Protein AF-0000000082881606 (afdb_homodimer)

InterPro domains:
  IPR001054 Adenylyl cyclase class-3/4/guanylyl cyclase [PF00211] (17-202)
  IPR001054 Adenylyl cyclase class-3/4/guanylyl cyclase [PS50125] (25-155)
  IPR001054 Adenylyl cyclase class-3/4/guanylyl cyclase [SM00044] (1-184)
  IPR001054 Adenylyl cyclase class-3/4/guanylyl cyclase [cd07302] (23-201)
  IPR018297 Adenylyl cyclase class-4/guanylyl cyclase, conserved site [PS00452] (132-155)
  IPR029787 Nucleotide cyclase [G3DSA:3.30.70.1230] (1-207)
  IPR029787 Nucleotide cyclase [SSF55073] (11-202)
  IPR050401 Cyclic nucleotide synthase [PTHR11920] (1-202)

Solvent-accessible surface area (backbone atoms only — not comparable to full-atom values): 22435 Å² total; per-residue (Å²): 124,63,54,63,72,53,35,53,27,55,72,60,69,41,80,48,76,36,41,78,40,76,58,28,20,30,37,23,36,36,50,55,64,47,53,64,56,42,70,76,36,54,50,57,51,39,43,51,50,49,41,52,49,48,52,57,47,50,53,39,39,69,75,35,80,48,35,79,61,47,72,56,89,74,22,43,34,33,26,13,29,46,94,55,73,52,75,81,43,15,48,51,37,50,53,54,37,50,53,42,47,54,55,52,37,70,71,45,73,38,86,94,41,73,86,50,75,63,44,35,19,22,8,30,21,43,32,40,38,30,36,34,50,38,56,86,90,72,62,40,67,43,77,41,43,60,30,56,54,51,4,47,47,26,18,75,69,36,46,79,72,35,38,17,28,33,54,58,31,46,46,39,34,49,66,71,68,40,90,54,50,67,35,79,69,47,76,40,81,38,90,97,69,42,77,40,62,33,30,32,54,54,54,90,84,48,75,78,68,78,79,131,125,62,54,64,73,52,34,53,27,55,73,61,68,41,80,46,76,37,41,79,41,76,56,29,21,29,36,23,37,36,50,56,64,45,52,64,55,42,70,77,37,54,48,57,52,39,43,50,52,50,41,52,48,49,52,56,47,49,54,40,40,69,75,35,80,48,34,81,61,45,72,56,90,72,23,42,34,34,27,14,30,45,94,56,74,52,77,81,44,15,49,52,37,50,52,54,36,50,53,42,47,54,54,52,37,70,72,45,73,38,85,93,40,74,88,50,75,62,44,36,17,22,8,30,20,43,31,39,37,31,37,32,50,38,56,86,87,71,62,38,69,44,77,42,46,61,31,57,55,50,5,45,49,26,19,75,69,35,45,78,74,35,37,17,28,32,54,59,30,45,46,39,33,50,65,70,70,39,92,53,51,67,35,79,69,46,77,41,81,38,90,97,68,42,77,37,62,33,29,32,53,53,53,90,85,47,75,79,65,79,80,131

Foldseek 3Di:
DPPCVVVVCVVVLHWPPKDKDFKKKKKKKAKPCLVVVVVVDDPVLSVVLQVVLCVQLVVLCVVFQKAFQDDDRRMTMIIACPPPHDDLCRLVRVLSSLVSSLVSQVVDARPVCRPDGMWMFMFMEMGMWMWTWDDNPNTGIDIDDVRNVVRVQQRVPTDTSWYKYFPRSVCSDPPVVRDWAWAWPQWDQGPPPGTGTIIITDDPPDDHDDDD/DPPPVVVVCVVVLHWPPKDKDFKKKKKKKAKPCLVVVVVVDDPVLSVVLQVVLCVQLVVLCVVFQKAFQDDDRRMTMIIACPPPHDDLCRLVRVLSSLVSSLVSQQVDARPVCRPDGMWMFMFMEMGMWMWTWDDNPNTGIDIDDVRNVVRVQQRVPTDTSWYKYFPRSVCSDPPVVRDWAWAWPQWDQGPPPGTGTIIITDDPPDDHDDDD

Secondary structure (DSSP, 8-state):
---HHHHHHHHTT--PPPEEEEEEEEEEEEETTHHHHHHTS-HHHHHHHHHHHHHHHHHHHHHTT-EEEEEETTEEEEEESSSS--TT-HHHHHHHHHHHHHHHHHH---TT-TT----EEEEEEEEEEEEEEE-SSS-EEEEESHHHHHHHHHHHTS-TT-EEEEHHHHHIIIIIS---EEEEEEEEEETTTEEEEEEEEEPTTSPPPP--/---HHHHHHHHTT--PPPEEEEEEEEEEEEETTHHHHHHTS-HHHHHHHHHHHHHHHHHHHHHTT-EEEEEETTEEEEEESSSS--TT-HHHHHHHHHHHHHHHHHH---TT-TT----EEEEEEEEEEEEEEE-SSS-EEEEESHHHHHHHHHHHTS-TT-EEEEHHHHHIIIIIS---EEEEEEEEEETTTEEEEEEEEEPTTSPPPP--

pLDDT: mean 86.92, std 14.16, range [35.94, 98.75]

Sequence (424 aa):
MLPRTVADKLKLGQAVEPESFEQVSIFFSDVVSFTTLASRCTPLQVVTLLNDLYTAFDTVIDEHNCYKVETIGDGYLCASGVPIRNGNQHARDLAEMSFGFLRAIKVFRIPHLPNERVNIRCGIHTGPCVAGVVGLTMPRYCLFGDTVNTASRMESNGKPGRVHISGSTKHYLTEVIGGYRVESRGEVIIKGKGVMETYFLLTDDEPDPKPAMLPRTVADKLKLGQAVEPESFEQVSIFFSDVVSFTTLASRCTPLQVVTLLNDLYTAFDTVIDEHNCYKVETIGDGYLCASGVPIRNGNQHARDLAEMSFGFLRAIKVFRIPHLPNERVNIRCGIHTGPCVAGVVGLTMPRYCLFGDTVNTASRMESNGKPGRVHISGSTKHYLTEVIGGYRVESRGEVIIKGKGVMETYFLLTDDEPDPKPA

Structure (mmCIF, N/CA/C/O backbone):
data_AF-0000000082881606-model_v1
#
loop_
_entity.id
_entity.type
_entity.pdbx_description
1 polymer 'guanylate cyclase'
#
loop_
_atom_site.group_PDB
_atom_site.id
_atom_site.type_symbol
_atom_site.label_atom_id
_atom_site.label_alt_id
_atom_site.label_comp_id
_atom_site.label_asym_id
_atom_site.label_entity_id
_atom_site.label_seq_id
_atom_site.pdbx_PDB_ins_code
_atom_site.Cartn_x
_atom_site.Cartn_y
_atom_site.Cartn_z
_atom_site.occupancy
_atom_site.B_iso_or_equiv
_atom_site.auth_seq_id
_atom_site.auth_comp_id
_atom_site.auth_asym_id
_atom_site.auth_atom_id
_atom_site.pdbx_PDB_model_num
ATOM 1 N N . MET A 1 1 ? 4.543 -16.797 9.531 1 35.94 1 MET A N 1
ATOM 2 C CA . MET A 1 1 ? 5.715 -16.844 10.391 1 35.94 1 MET A CA 1
ATOM 3 C C . MET A 1 1 ? 6.988 -16.547 9.602 1 35.94 1 MET A C 1
ATOM 5 O O . MET A 1 1 ? 7.145 -17.016 8.477 1 35.94 1 MET A O 1
ATOM 9 N N . LEU A 1 2 ? 7.602 -15.414 9.844 1 48 2 LEU A N 1
ATOM 10 C CA . LEU A 1 2 ? 8.883 -15.141 9.195 1 48 2 LEU A CA 1
ATOM 11 C C . LEU A 1 2 ? 9.742 -16.406 9.148 1 48 2 LEU A C 1
ATOM 13 O O . LEU A 1 2 ? 9.711 -17.219 10.07 1 48 2 LEU A O 1
ATOM 17 N N . PRO A 1 3 ? 10.102 -16.812 7.98 1 50.38 3 PRO A N 1
ATOM 18 C CA . PRO A 1 3 ? 11.062 -17.906 8.078 1 50.38 3 PRO A CA 1
ATOM 19 C C . PRO A 1 3 ? 12.023 -17.75 9.258 1 50.38 3 PRO A C 1
ATOM 21 O O . PRO A 1 3 ? 12.336 -16.625 9.656 1 50.38 3 PRO A O 1
ATOM 24 N N . ARG A 1 4 ? 12.219 -18.875 9.914 1 49.5 4 ARG A N 1
ATOM 25 C CA . ARG A 1 4 ? 13.062 -18.953 11.102 1 49.5 4 ARG A CA 1
ATOM 26 C C . ARG A 1 4 ? 14.297 -18.062 10.969 1 49.5 4 ARG A C 1
ATOM 28 O O . ARG A 1 4 ? 14.695 -17.406 11.922 1 49.5 4 ARG A O 1
ATOM 35 N N . THR A 1 5 ? 14.797 -18.141 9.758 1 48.84 5 THR A N 1
ATOM 36 C CA . THR A 1 5 ? 16.016 -17.375 9.531 1 48.84 5 THR A CA 1
ATOM 37 C C . THR A 1 5 ? 15.75 -15.883 9.68 1 48.84 5 THR A C 1
ATOM 39 O O . THR A 1 5 ? 16.562 -15.164 10.273 1 48.84 5 THR A O 1
ATOM 42 N N . VAL A 1 6 ? 14.656 -15.492 9.141 1 56.06 6 VAL A N 1
ATOM 43 C CA . VAL A 1 6 ? 14.32 -14.07 9.203 1 56.06 6 VAL A CA 1
ATOM 44 C C . VAL A 1 6 ? 13.773 -13.734 10.594 1 56.06 6 VAL A C 1
ATOM 46 O O . VAL A 1 6 ? 14.125 -12.703 11.172 1 56.06 6 VAL A O 1
ATOM 49 N N . ALA A 1 7 ? 12.938 -14.656 11.055 1 55.97 7 ALA A N 1
ATOM 50 C CA . ALA A 1 7 ? 12.328 -14.469 12.367 1 55.97 7 ALA A CA 1
ATOM 51 C C . ALA A 1 7 ? 13.383 -14.383 13.461 1 55.97 7 ALA A C 1
ATOM 53 O O . ALA A 1 7 ? 13.297 -13.539 14.359 1 55.97 7 ALA A O 1
ATOM 54 N N . ASP A 1 8 ? 14.25 -15.352 13.375 1 51.62 8 ASP A N 1
ATOM 55 C CA . ASP A 1 8 ? 15.336 -15.375 14.359 1 51.62 8 ASP A CA 1
ATOM 56 C C . ASP A 1 8 ? 16.125 -14.07 14.328 1 51.62 8 ASP A C 1
ATOM 58 O O . ASP A 1 8 ? 16.516 -13.555 15.383 1 51.62 8 ASP A O 1
ATOM 62 N N . LYS A 1 9 ? 16.312 -13.641 13.102 1 51.03 9 LYS A N 1
ATOM 63 C CA . LYS A 1 9 ? 17.094 -12.414 12.977 1 51.03 9 LYS A CA 1
ATOM 64 C C . LYS A 1 9 ? 16.266 -11.195 13.391 1 51.03 9 LYS A C 1
ATOM 66 O O . LYS A 1 9 ? 16.797 -10.266 14 1 51.03 9 LYS A O 1
ATOM 71 N N . LEU A 1 10 ? 15.086 -11.242 13.047 1 54.16 10 LEU A N 1
ATOM 72 C CA . LEU A 1 10 ? 14.195 -10.148 13.445 1 54.16 10 LEU A CA 1
ATOM 73 C C . LEU A 1 10 ? 14.07 -10.086 14.961 1 54.16 10 LEU A C 1
ATOM 75 O O . LEU A 1 10 ? 14.047 -9 15.547 1 54.16 10 LEU A O 1
ATOM 79 N N . LYS A 1 11 ? 13.898 -11.266 15.523 1 50.06 11 LYS A N 1
ATOM 80 C CA . LYS A 1 11 ? 13.812 -11.336 16.984 1 50.06 11 LYS A CA 1
ATOM 81 C C . LYS A 1 11 ? 15.062 -10.766 17.641 1 50.06 11 LYS A C 1
ATOM 83 O O . LYS A 1 11 ? 15 -10.227 18.75 1 50.06 11 LYS A O 1
ATOM 88 N N . LEU A 1 12 ? 16.078 -11.109 17.016 1 42.88 12 LEU A N 1
ATOM 89 C CA . LEU A 1 12 ? 17.344 -10.695 17.641 1 42.88 12 LEU A CA 1
ATOM 90 C C . LEU A 1 12 ? 17.641 -9.234 17.328 1 42.88 12 LEU A C 1
ATOM 92 O O . LEU A 1 12 ? 18.703 -8.727 17.703 1 42.88 12 LEU A O 1
ATOM 96 N N . GLY A 1 13 ? 16.688 -8.609 16.812 1 46.16 13 GLY A N 1
ATOM 97 C CA . GLY A 1 13 ? 16.984 -7.211 16.531 1 46.16 13 GLY A CA 1
ATOM 98 C C . GLY A 1 13 ? 18.094 -7.02 15.523 1 46.16 13 GLY A C 1
ATOM 99 O O . GLY A 1 13 ? 18.734 -5.965 15.492 1 46.16 13 GLY A O 1
ATOM 100 N N . GLN A 1 14 ? 18.641 -8.117 15.117 1 45.97 14 GLN A N 1
ATOM 101 C CA . GLN A 1 14 ? 19.828 -8.039 14.281 1 45.97 14 GLN A CA 1
ATOM 102 C C . GLN A 1 14 ? 19.469 -7.734 12.828 1 45.97 14 GLN A C 1
ATOM 104 O O . GLN A 1 14 ? 18.406 -8.156 12.344 1 45.97 14 GLN A O 1
ATOM 109 N N . ALA A 1 15 ? 20.094 -6.719 12.328 1 51.41 15 ALA A N 1
ATOM 110 C CA . ALA A 1 15 ? 20.047 -6.301 10.93 1 51.41 15 ALA A CA 1
ATOM 111 C C . ALA A 1 15 ? 20.219 -7.492 9.992 1 51.41 15 ALA A C 1
ATOM 113 O O . ALA A 1 15 ? 21.172 -8.25 10.109 1 51.41 15 ALA A O 1
ATOM 114 N N . VAL A 1 16 ? 19.156 -8.242 9.602 1 59.44 16 VAL A N 1
ATOM 115 C CA . VAL A 1 16 ? 19.328 -9.219 8.531 1 59.44 16 VAL A CA 1
ATOM 116 C C . VAL A 1 16 ? 19.922 -8.539 7.301 1 59.44 16 VAL A C 1
ATOM 118 O O . VAL A 1 16 ? 19.469 -7.473 6.895 1 59.44 16 VAL A O 1
ATOM 121 N N . GLU A 1 17 ? 21.094 -8.977 6.922 1 72.75 17 GLU A N 1
ATOM 122 C CA . GLU A 1 17 ? 21.734 -8.414 5.738 1 72.75 17 GLU A CA 1
ATOM 123 C C . GLU A 1 17 ? 20.812 -8.469 4.527 1 72.75 17 GLU A C 1
ATOM 125 O O . GLU A 1 17 ? 20.234 -9.516 4.23 1 72.75 17 GLU A O 1
ATOM 130 N N . PRO A 1 18 ? 20.531 -7.371 4.035 1 82.19 18 PRO A N 1
ATOM 131 C CA . PRO A 1 18 ? 19.734 -7.363 2.803 1 82.19 18 PRO A CA 1
ATOM 132 C C . PRO A 1 18 ? 20.344 -8.25 1.713 1 82.19 18 PRO A C 1
ATOM 134 O O . PRO A 1 18 ? 21.562 -8.406 1.64 1 82.19 18 PRO A O 1
ATOM 137 N N . GLU A 1 19 ? 19.484 -8.891 0.994 1 86.81 19 GLU A N 1
ATOM 138 C CA . GLU A 1 19 ? 19.906 -9.836 -0.042 1 86.81 19 GLU A CA 1
ATOM 139 C C . GLU A 1 19 ? 19.234 -9.508 -1.38 1 86.81 19 GLU A C 1
ATOM 141 O O . GLU A 1 19 ? 18.109 -9.023 -1.418 1 86.81 19 GLU A O 1
ATOM 146 N N . SER A 1 20 ? 20 -9.766 -2.439 1 90.62 20 SER A N 1
ATOM 147 C CA . SER A 1 20 ? 19.469 -9.625 -3.791 1 90.62 20 SER A CA 1
ATOM 148 C C . SER A 1 20 ? 19.047 -10.977 -4.359 1 90.62 20 SER A C 1
ATOM 150 O O . SER A 1 20 ? 19.734 -11.977 -4.176 1 90.62 20 SER A O 1
ATOM 152 N N . PHE A 1 21 ? 17.953 -10.992 -4.965 1 93.44 21 PHE A N 1
ATOM 153 C CA . PHE A 1 21 ? 17.422 -12.172 -5.645 1 93.44 21 PHE A CA 1
ATOM 154 C C . PHE A 1 21 ? 17.281 -11.914 -7.141 1 93.44 21 PHE A C 1
ATOM 156 O O . PHE A 1 21 ? 16.688 -10.906 -7.551 1 93.44 21 PHE A O 1
ATOM 163 N N . GLU A 1 22 ? 17.766 -12.758 -7.898 1 93.25 22 GLU A N 1
ATOM 164 C CA . GLU A 1 22 ? 17.781 -12.539 -9.344 1 93.25 22 GLU A CA 1
ATOM 165 C C . GLU A 1 22 ? 16.391 -12.75 -9.945 1 93.25 22 GLU A C 1
ATOM 167 O O . GLU A 1 22 ? 16.016 -12.047 -10.883 1 93.25 22 GLU A O 1
ATOM 172 N N . GLN A 1 23 ? 15.758 -13.758 -9.43 1 96 23 GLN A N 1
ATOM 173 C CA . GLN A 1 23 ? 14.453 -14.094 -9.984 1 96 23 GLN A CA 1
ATOM 174 C C . GLN A 1 23 ? 13.484 -14.523 -8.891 1 96 23 GLN A C 1
ATOM 176 O O . GLN A 1 23 ? 13.711 -15.531 -8.219 1 96 23 GLN A O 1
ATOM 181 N N . VAL A 1 24 ? 12.461 -13.773 -8.711 1 97.56 24 VAL A N 1
ATOM 182 C CA . VAL A 1 24 ? 11.367 -14.086 -7.801 1 97.56 24 VAL A CA 1
ATOM 183 C C . VAL A 1 24 ? 10.039 -13.719 -8.453 1 97.56 24 VAL A C 1
ATOM 185 O O . VAL A 1 24 ? 10.008 -13.016 -9.469 1 97.56 24 VAL A O 1
ATOM 188 N N . SER A 1 25 ? 8.969 -14.234 -7.977 1 98.62 25 SER A N 1
ATOM 189 C CA . SER A 1 25 ? 7.633 -13.805 -8.375 1 98.62 25 SER A CA 1
ATOM 190 C C . SER A 1 25 ? 6.918 -13.094 -7.23 1 98.62 25 SER A C 1
ATOM 192 O O . SER A 1 25 ? 7.016 -13.508 -6.074 1 98.62 25 SER A O 1
ATOM 194 N N . ILE A 1 26 ? 6.293 -12.023 -7.574 1 98.25 26 ILE A N 1
ATOM 195 C CA . ILE A 1 26 ? 5.59 -11.195 -6.605 1 98.25 26 ILE A CA 1
ATOM 196 C C . ILE A 1 26 ? 4.105 -11.117 -6.969 1 98.25 26 ILE A C 1
ATOM 198 O O . ILE A 1 26 ? 3.756 -11 -8.148 1 98.25 26 ILE A O 1
ATOM 202 N N . PHE A 1 27 ? 3.277 -11.148 -5.934 1 98.56 27 PHE A N 1
ATOM 203 C CA . PHE A 1 27 ? 1.827 -11.203 -6.07 1 98.56 27 PHE A CA 1
ATOM 204 C C . PHE A 1 27 ? 1.169 -10.055 -5.305 1 98.56 27 PHE A C 1
ATOM 206 O O . PHE A 1 27 ? 1.527 -9.781 -4.16 1 98.56 27 PHE A O 1
ATOM 213 N N . PHE A 1 28 ? 0.284 -9.414 -5.973 1 97.69 28 PHE A N 1
ATOM 214 C CA . PHE A 1 28 ? -0.604 -8.453 -5.328 1 97.69 28 PHE A CA 1
ATOM 215 C C . PHE A 1 28 ? -2.062 -8.852 -5.527 1 97.69 28 PHE A C 1
ATOM 217 O O . PHE A 1 28 ? -2.443 -9.328 -6.598 1 97.69 28 PHE A O 1
ATOM 224 N N . SER A 1 29 ? -2.857 -8.57 -4.578 1 97.12 29 SER A N 1
ATOM 225 C CA . SER A 1 29 ? -4.305 -8.688 -4.719 1 97.12 29 SER A CA 1
ATOM 226 C C . SER A 1 29 ? -5.023 -7.516 -4.059 1 97.12 29 SER A C 1
ATOM 228 O O . SER A 1 29 ? -4.465 -6.859 -3.174 1 97.12 29 SER A O 1
ATOM 230 N N . ASP A 1 30 ? -6.184 -7.301 -4.449 1 92.94 30 ASP A N 1
ATOM 231 C CA . ASP A 1 30 ? -7.047 -6.266 -3.887 1 92.94 30 ASP A CA 1
ATOM 232 C C . ASP A 1 30 ? -8.516 -6.656 -4 1 92.94 30 ASP A C 1
ATOM 234 O O . ASP A 1 30 ? -8.922 -7.305 -4.969 1 92.94 30 ASP A O 1
ATOM 238 N N . VAL A 1 31 ? -9.258 -6.238 -3.004 1 92.56 31 VAL A N 1
ATOM 239 C CA . VAL A 1 31 ? -10.695 -6.5 -3.033 1 92.56 31 VAL A CA 1
ATOM 240 C C . VAL A 1 31 ? -11.383 -5.496 -3.955 1 92.56 31 VAL A C 1
ATOM 242 O O . VAL A 1 31 ? -11.148 -4.289 -3.852 1 92.56 31 VAL A O 1
ATOM 245 N N . VAL A 1 32 ? -12.195 -6.051 -4.855 1 92.12 32 VAL A N 1
ATOM 246 C CA . VAL A 1 32 ? -12.883 -5.211 -5.832 1 92.12 32 VAL A CA 1
ATOM 247 C C . VAL A 1 32 ? -14 -4.426 -5.148 1 92.12 32 VAL A C 1
ATOM 249 O O . VAL A 1 32 ? -14.844 -5.004 -4.461 1 92.12 32 VAL A O 1
ATOM 252 N N . SER A 1 33 ? -14.023 -3.107 -5.27 1 86 33 SER A N 1
ATOM 253 C CA . SER A 1 33 ? -15.062 -2.215 -4.766 1 86 33 SER A CA 1
ATOM 254 C C . SER A 1 33 ? -15.242 -2.365 -3.26 1 86 33 SER A C 1
ATOM 256 O O . SER A 1 33 ? -16.359 -2.436 -2.764 1 86 33 SER A O 1
ATOM 258 N N . PHE A 1 34 ? -14.164 -2.482 -2.578 1 85 34 PHE A N 1
ATOM 259 C CA . PHE A 1 34 ? -14.219 -2.643 -1.13 1 85 34 PHE A CA 1
ATOM 260 C C . PHE A 1 34 ? -14.812 -1.403 -0.47 1 85 34 PHE A C 1
ATOM 262 O O . PHE A 1 34 ? -15.547 -1.508 0.511 1 85 34 PHE A O 1
ATOM 269 N N . THR A 1 35 ? -14.438 -0.297 -1.017 1 79.12 35 THR A N 1
ATOM 270 C CA . THR A 1 35 ? -14.914 0.953 -0.438 1 79.12 35 THR A CA 1
ATOM 271 C C . THR A 1 35 ? -16.438 1.007 -0.457 1 79.12 35 THR A C 1
ATOM 273 O O . THR A 1 35 ? -17.062 1.438 0.515 1 79.12 35 THR A O 1
ATOM 276 N N . THR A 1 36 ? -16.953 0.628 -1.572 1 83 36 THR A N 1
ATOM 277 C CA . THR A 1 36 ? -18.406 0.6 -1.704 1 83 36 THR A CA 1
ATOM 278 C C . THR A 1 36 ? -19.016 -0.414 -0.742 1 83 36 THR A C 1
ATOM 280 O O . THR A 1 36 ? -20.031 -0.135 -0.1 1 83 36 THR A O 1
ATOM 283 N N . LEU A 1 37 ? -18.422 -1.5 -0.668 1 84.69 37 LEU A N 1
ATOM 284 C CA . LEU A 1 37 ? -18.891 -2.539 0.243 1 84.69 37 LEU A CA 1
ATOM 285 C C . LEU A 1 37 ? -18.828 -2.066 1.69 1 84.69 37 LEU A C 1
ATOM 287 O O . LEU A 1 37 ? -19.766 -2.273 2.465 1 84.69 37 LEU A O 1
ATOM 291 N N . ALA A 1 38 ? -17.75 -1.445 2.064 1 82.12 38 ALA A N 1
ATOM 292 C CA . ALA A 1 38 ? -17.516 -0.96 3.426 1 82.12 38 ALA A CA 1
ATOM 293 C C . ALA A 1 38 ? -18.547 0.106 3.803 1 82.12 38 ALA A C 1
ATOM 295 O O . ALA A 1 38 ? -18.953 0.207 4.965 1 82.12 38 ALA A O 1
ATOM 296 N N . SER A 1 39 ? -18.938 0.89 2.828 1 81 39 SER A N 1
ATOM 297 C CA . SER A 1 39 ? -19.875 1.973 3.084 1 81 39 SER A CA 1
ATOM 298 C C . SER A 1 39 ? -21.25 1.431 3.463 1 81 39 SER A C 1
ATOM 300 O O . SER A 1 39 ? -22.062 2.145 4.055 1 81 39 SER A O 1
ATOM 302 N N . ARG A 1 40 ? -21.484 0.197 3.172 1 84.88 40 ARG A N 1
ATOM 303 C CA . ARG A 1 40 ? -22.781 -0.423 3.469 1 84.88 40 ARG A CA 1
ATOM 304 C C . ARG A 1 40 ? -22.719 -1.218 4.77 1 84.88 40 ARG A C 1
ATOM 306 O O . ARG A 1 40 ? -23.672 -1.904 5.129 1 84.88 40 ARG A O 1
ATOM 313 N N . CYS A 1 41 ? -21.641 -1.12 5.391 1 86.38 41 CYS A N 1
ATOM 314 C CA . CYS A 1 41 ? -21.391 -1.878 6.613 1 86.38 41 CYS A CA 1
ATOM 315 C C . CYS A 1 41 ? -21.156 -0.945 7.793 1 86.38 41 CYS A C 1
ATOM 317 O O . CYS A 1 41 ? -20.672 0.174 7.621 1 86.38 41 CYS A O 1
ATOM 319 N N . THR A 1 42 ? -21.609 -1.402 8.961 1 86.94 42 THR A N 1
ATOM 320 C CA . THR A 1 42 ? -21.141 -0.737 10.172 1 86.94 42 THR A CA 1
ATOM 321 C C . THR A 1 42 ? -19.641 -0.952 10.359 1 86.94 42 THR A C 1
ATOM 323 O O . THR A 1 42 ? -19.062 -1.874 9.781 1 86.94 42 THR A O 1
ATOM 326 N N . PRO A 1 43 ? -19.031 -0.098 11.164 1 84.25 43 PRO A N 1
ATOM 327 C CA . PRO A 1 43 ? -17.594 -0.28 11.398 1 84.25 43 PRO A CA 1
ATOM 328 C C . PRO A 1 43 ? -17.25 -1.683 11.898 1 84.25 43 PRO A C 1
ATOM 330 O O . PRO A 1 43 ? -16.281 -2.287 11.438 1 84.25 43 PRO A O 1
ATOM 333 N N . LEU A 1 44 ? -18.031 -2.172 12.766 1 86.31 44 LEU A N 1
ATOM 334 C CA . LEU A 1 44 ? -17.797 -3.51 13.297 1 86.31 44 LEU A CA 1
ATOM 335 C C . LEU A 1 44 ? -17.938 -4.562 12.203 1 86.31 44 LEU A C 1
ATOM 337 O O . LEU A 1 44 ? -17.172 -5.527 12.164 1 86.31 44 LEU A O 1
ATOM 341 N N . GLN A 1 45 ? -18.891 -4.348 11.336 1 87.5 45 GLN A N 1
ATOM 342 C CA . GLN A 1 45 ? -19.109 -5.277 10.234 1 87.5 45 GLN A CA 1
ATOM 343 C C . GLN A 1 45 ? -17.938 -5.262 9.258 1 87.5 45 GLN A C 1
ATOM 345 O O . GLN A 1 45 ? -17.578 -6.301 8.695 1 87.5 45 GLN A O 1
ATOM 350 N N . VAL A 1 46 ? -17.375 -4.105 9.047 1 85.38 46 VAL A N 1
ATOM 351 C CA . VAL A 1 46 ? -16.219 -3.986 8.164 1 85.38 46 VAL A CA 1
ATOM 352 C C . VAL A 1 46 ? -15.039 -4.777 8.742 1 85.38 46 VAL A C 1
ATOM 354 O O . VAL A 1 46 ? -14.375 -5.52 8.023 1 85.38 46 VAL A O 1
ATOM 357 N N . VAL A 1 47 ? -14.758 -4.633 9.992 1 84.44 47 VAL A N 1
ATOM 358 C CA . VAL A 1 47 ? -13.656 -5.305 10.664 1 84.44 47 VAL A CA 1
ATOM 359 C C . VAL A 1 47 ? -13.859 -6.82 10.602 1 84.44 47 VAL A C 1
ATOM 361 O O . VAL A 1 47 ? -12.914 -7.566 10.328 1 84.44 47 VAL A O 1
ATOM 364 N N . THR A 1 48 ? -15.086 -7.211 10.875 1 86.88 48 THR A N 1
ATOM 365 C CA . THR A 1 48 ? -15.406 -8.633 10.828 1 86.88 48 THR A CA 1
ATOM 366 C C . THR A 1 48 ? -15.195 -9.195 9.422 1 86.88 48 THR A C 1
ATOM 368 O O . THR A 1 48 ? -14.641 -10.281 9.266 1 86.88 48 THR A O 1
ATOM 371 N N . LEU A 1 49 ? -15.672 -8.461 8.469 1 88.62 49 LEU A N 1
ATOM 372 C CA . LEU A 1 49 ? -15.508 -8.859 7.074 1 88.62 49 LEU A CA 1
ATOM 373 C C . LEU A 1 49 ? -14.031 -9.023 6.727 1 88.62 49 LEU A C 1
ATOM 375 O O . LEU A 1 49 ? -13.641 -10.031 6.129 1 88.62 49 LEU A O 1
ATOM 379 N N . LEU A 1 50 ? -13.227 -8.117 7.117 1 88.44 50 LEU A N 1
ATOM 380 C CA . LEU A 1 50 ? -11.805 -8.156 6.816 1 88.44 50 LEU A CA 1
ATOM 381 C C . LEU A 1 50 ? -11.125 -9.32 7.531 1 88.44 50 LEU A C 1
ATOM 383 O O . LEU A 1 50 ? -10.289 -10.016 6.949 1 88.44 50 LEU A O 1
ATOM 387 N N . ASN A 1 51 ? -11.469 -9.492 8.711 1 87.38 51 ASN A N 1
ATOM 388 C CA . ASN A 1 51 ? -10.898 -10.602 9.461 1 87.38 51 ASN A CA 1
ATOM 389 C C . ASN A 1 51 ? -11.25 -11.945 8.828 1 87.38 51 ASN A C 1
ATOM 391 O O . ASN A 1 51 ? -10.422 -12.859 8.789 1 87.38 51 ASN A O 1
ATOM 395 N N . ASP A 1 52 ? -12.477 -12.031 8.422 1 90.94 52 ASP A N 1
ATOM 396 C CA . ASP A 1 52 ? -12.906 -13.266 7.754 1 90.94 52 ASP A CA 1
ATOM 397 C C . ASP A 1 52 ? -12.133 -13.484 6.457 1 90.94 52 ASP A C 1
ATOM 399 O O . ASP A 1 52 ? -11.742 -14.609 6.148 1 90.94 52 ASP A O 1
ATOM 403 N N . LEU A 1 53 ? -11.953 -12.422 5.762 1 90.81 53 LEU A N 1
ATOM 404 C CA . LEU A 1 53 ? -11.18 -12.492 4.523 1 90.81 53 LEU A CA 1
ATOM 405 C C . LEU A 1 53 ? -9.734 -12.891 4.809 1 90.81 53 LEU A C 1
ATOM 407 O O . LEU A 1 53 ? -9.164 -13.734 4.113 1 90.81 53 LEU A O 1
ATOM 411 N N . TYR A 1 54 ? -9.141 -12.242 5.781 1 88.44 54 TYR A N 1
ATOM 412 C CA . TYR A 1 54 ? -7.77 -12.547 6.164 1 88.44 54 TYR A CA 1
ATOM 413 C C . TYR A 1 54 ? -7.621 -14.016 6.547 1 88.44 54 TYR A C 1
ATOM 415 O O . TYR A 1 54 ? -6.652 -14.672 6.156 1 88.44 54 TYR A O 1
ATOM 423 N N . THR A 1 55 ? -8.57 -14.508 7.266 1 90.06 55 THR A N 1
ATOM 424 C CA . THR A 1 55 ? -8.539 -15.906 7.672 1 90.06 55 THR A CA 1
ATOM 425 C C . THR A 1 55 ? -8.586 -16.828 6.453 1 90.06 55 THR A C 1
ATOM 427 O O . THR A 1 55 ? -7.812 -17.781 6.359 1 90.06 55 THR A O 1
ATOM 430 N N . ALA A 1 56 ? -9.477 -16.516 5.602 1 93.06 56 ALA A N 1
ATOM 431 C CA . ALA A 1 56 ? -9.641 -17.328 4.395 1 93.06 56 ALA A CA 1
ATOM 432 C C . ALA A 1 56 ? -8.375 -17.312 3.551 1 93.06 56 ALA A C 1
ATOM 434 O O . ALA A 1 56 ? -7.91 -18.359 3.098 1 93.06 56 ALA A O 1
ATOM 435 N N . PHE A 1 57 ? -7.777 -16.172 3.357 1 93.31 57 PHE A N 1
ATOM 436 C CA . PHE A 1 57 ? -6.625 -16.031 2.477 1 93.31 57 PHE A CA 1
ATOM 437 C C . PHE A 1 57 ? -5.359 -16.531 3.152 1 93.31 57 PHE A C 1
ATOM 439 O O . PHE A 1 57 ? -4.496 -17.125 2.5 1 93.31 57 PHE A O 1
ATOM 446 N N . ASP A 1 58 ? -5.262 -16.328 4.434 1 91.25 58 ASP A N 1
ATOM 447 C CA . ASP A 1 58 ? -4.098 -16.828 5.152 1 91.25 58 ASP A CA 1
ATOM 448 C C . ASP A 1 58 ? -4.047 -18.359 5.109 1 91.25 58 ASP A C 1
ATOM 450 O O . ASP A 1 58 ? -2.965 -18.938 5.047 1 91.25 58 ASP A O 1
ATOM 454 N N . THR A 1 59 ? -5.148 -18.938 5.18 1 93.19 59 THR A N 1
ATOM 455 C CA . THR A 1 59 ? -5.219 -20.391 5.051 1 93.19 59 THR A CA 1
ATOM 456 C C . THR A 1 59 ? -4.684 -20.844 3.697 1 93.19 59 THR A C 1
ATOM 458 O O . THR A 1 59 ? -3.922 -21.812 3.615 1 93.19 59 THR A O 1
ATOM 461 N N . VAL A 1 60 ? -5.051 -20.141 2.645 1 96.19 60 VAL A N 1
ATOM 462 C CA . VAL A 1 60 ? -4.602 -20.453 1.294 1 96.19 60 VAL A CA 1
ATOM 463 C C . VAL A 1 60 ? -3.088 -20.281 1.198 1 96.19 60 VAL A C 1
ATOM 465 O O . VAL A 1 60 ? -2.395 -21.109 0.61 1 96.19 60 VAL A O 1
ATOM 468 N N . ILE A 1 61 ? -2.613 -19.188 1.736 1 94.38 61 ILE A N 1
ATOM 469 C CA . ILE A 1 61 ? -1.185 -18.891 1.682 1 94.38 61 ILE A CA 1
ATOM 470 C C . ILE A 1 61 ? -0.402 -20 2.383 1 94.38 61 ILE A C 1
ATOM 472 O O . ILE A 1 61 ? 0.607 -20.484 1.862 1 94.38 61 ILE A O 1
ATOM 476 N N . ASP A 1 62 ? -0.925 -20.438 3.494 1 91 62 ASP A N 1
ATOM 477 C CA . ASP A 1 62 ? -0.261 -21.453 4.305 1 91 62 ASP A CA 1
ATOM 478 C C . ASP A 1 62 ? -0.225 -22.797 3.578 1 91 62 ASP A C 1
ATOM 480 O O . ASP A 1 62 ? 0.648 -23.641 3.84 1 91 62 ASP A O 1
ATOM 484 N N . GLU A 1 63 ? -1.146 -22.984 2.73 1 94.06 63 GLU A N 1
ATOM 485 C CA . GLU A 1 63 ? -1.241 -24.25 1.993 1 94.06 63 GLU A CA 1
ATOM 486 C C . GLU A 1 63 ? -0.276 -24.266 0.811 1 94.06 63 GLU A C 1
ATOM 488 O O . GLU A 1 63 ? -0.048 -25.312 0.208 1 94.06 63 GLU A O 1
ATOM 493 N N . HIS A 1 64 ? 0.329 -23.109 0.556 1 92.44 64 HIS A N 1
ATOM 494 C CA . HIS A 1 64 ? 1.236 -23.016 -0.581 1 92.44 64 HIS A CA 1
ATOM 495 C C . HIS A 1 64 ? 2.619 -22.547 -0.14 1 92.44 64 HIS A C 1
ATOM 497 O O . HIS A 1 64 ? 2.791 -22.078 0.99 1 92.44 64 HIS A O 1
ATOM 503 N N . ASN A 1 65 ? 3.635 -22.734 -0.919 1 88.44 65 ASN A N 1
ATOM 504 C CA . ASN A 1 65 ? 5.012 -22.328 -0.637 1 88.44 65 ASN A CA 1
ATOM 505 C C . ASN A 1 65 ? 5.242 -20.859 -0.958 1 88.44 65 ASN A C 1
ATOM 507 O O . ASN A 1 65 ? 6.191 -20.516 -1.663 1 88.44 65 ASN A O 1
ATOM 511 N N . CYS A 1 66 ? 4.324 -20.016 -0.472 1 94.12 66 CYS A N 1
ATOM 512 C CA . CYS A 1 66 ? 4.426 -18.578 -0.708 1 94.12 66 CYS A CA 1
ATOM 513 C C . CYS A 1 66 ? 4.656 -17.828 0.597 1 94.12 66 CYS A C 1
ATOM 515 O O . CYS A 1 66 ? 4.332 -18.344 1.674 1 94.12 66 CYS A O 1
ATOM 517 N N . TYR A 1 67 ? 5.301 -16.734 0.492 1 92.12 67 TYR A N 1
ATOM 518 C CA . TYR A 1 67 ? 5.613 -15.891 1.645 1 92.12 67 TYR A CA 1
ATOM 519 C C . TYR A 1 67 ? 4.715 -14.656 1.684 1 92.12 67 TYR A C 1
ATOM 521 O O . TYR A 1 67 ? 4.707 -13.859 0.746 1 92.12 67 TYR A O 1
ATOM 529 N N . LYS A 1 68 ? 3.982 -14.57 2.779 1 91.38 68 LYS A N 1
ATOM 530 C CA . LYS A 1 68 ? 3.186 -13.359 2.967 1 91.38 68 LYS A CA 1
ATOM 531 C C . LYS A 1 68 ? 4.055 -12.195 3.426 1 91.38 68 LYS A C 1
ATOM 533 O O . LYS A 1 68 ? 4.531 -12.18 4.562 1 91.38 68 LYS A O 1
ATOM 538 N N . VAL A 1 69 ? 4.262 -11.234 2.617 1 89.25 69 VAL A N 1
ATOM 539 C CA . VAL A 1 69 ? 5.141 -10.109 2.926 1 89.25 69 VAL A CA 1
ATOM 540 C C . VAL A 1 69 ? 4.395 -9.086 3.781 1 89.25 69 VAL A C 1
ATOM 542 O O . VAL A 1 69 ? 4.879 -8.688 4.84 1 89.25 69 VAL A O 1
ATOM 545 N N . GLU A 1 70 ? 3.221 -8.68 3.24 1 83.75 70 GLU A N 1
ATOM 546 C CA . GLU A 1 70 ? 2.443 -7.684 3.971 1 83.75 70 GLU A CA 1
ATOM 547 C C . GLU A 1 70 ? 0.993 -7.66 3.496 1 83.75 70 GLU A C 1
ATOM 549 O O . GLU A 1 70 ? 0.7 -8.039 2.359 1 83.75 70 GLU A O 1
ATOM 554 N N . THR A 1 71 ? 0.137 -7.281 4.48 1 83.06 71 THR A N 1
ATOM 555 C CA . THR A 1 71 ? -1.231 -6.914 4.133 1 83.06 71 THR A CA 1
ATOM 556 C C . THR A 1 71 ? -1.377 -5.395 4.039 1 83.06 71 THR A C 1
ATOM 558 O O . THR A 1 71 ? -0.842 -4.664 4.871 1 83.06 71 THR A O 1
ATOM 561 N N . ILE A 1 72 ? -1.91 -4.957 3.125 1 78.44 72 ILE A N 1
ATOM 562 C CA . ILE A 1 72 ? -2.131 -3.533 2.904 1 78.44 72 ILE A CA 1
ATOM 563 C C . ILE A 1 72 ? -3.629 -3.244 2.852 1 78.44 72 ILE A C 1
ATOM 565 O O . ILE A 1 72 ? -4.238 -3.275 1.778 1 78.44 72 ILE A O 1
ATOM 569 N N . GLY A 1 73 ? -4.258 -2.875 3.969 1 76.44 73 GLY A N 1
ATOM 570 C CA . GLY A 1 73 ? -5.703 -2.719 4.004 1 76.44 73 GLY A CA 1
ATOM 571 C C . GLY A 1 73 ? -6.449 -3.977 3.602 1 76.44 73 GLY A C 1
ATOM 572 O O . GLY A 1 73 ? -6.414 -4.98 4.316 1 76.44 73 GLY A O 1
ATOM 573 N N . ASP A 1 74 ? -6.957 -3.842 2.422 1 82.44 74 ASP A N 1
ATOM 574 C CA . ASP A 1 74 ? -7.719 -4.98 1.918 1 82.44 74 ASP A CA 1
ATOM 575 C C . ASP A 1 74 ? -6.934 -5.738 0.851 1 82.44 74 ASP A C 1
ATOM 577 O O . ASP A 1 74 ? -7.469 -6.641 0.203 1 82.44 74 ASP A O 1
ATOM 581 N N . GLY A 1 75 ? -5.711 -5.438 0.733 1 88.94 75 GLY A N 1
ATOM 582 C CA . GLY A 1 75 ? -4.859 -6.094 -0.248 1 88.94 75 GLY A CA 1
ATOM 583 C C . GLY A 1 75 ? -3.789 -6.965 0.379 1 88.94 75 GLY A C 1
ATOM 584 O O . GLY A 1 75 ? -3.529 -6.871 1.58 1 88.94 75 GLY A O 1
ATOM 585 N N . TYR A 1 76 ? -3.158 -7.82 -0.441 1 92.19 76 TYR A N 1
ATOM 586 C CA . TYR A 1 76 ? -2.084 -8.719 -0.029 1 92.19 76 TYR A CA 1
ATOM 587 C C . TYR A 1 76 ? -0.864 -8.555 -0.926 1 92.19 76 TYR A C 1
ATOM 589 O O . TYR A 1 76 ? -0.996 -8.398 -2.143 1 92.19 76 TYR A O 1
ATOM 597 N N . LEU A 1 77 ? 0.211 -8.586 -0.313 1 94.69 77 LEU A N 1
ATOM 598 C CA . LEU A 1 77 ? 1.503 -8.719 -0.976 1 94.69 77 LEU A CA 1
ATOM 599 C C . LEU A 1 77 ? 2.182 -10.031 -0.576 1 94.69 77 LEU A C 1
ATOM 601 O O . LEU A 1 77 ? 2.537 -10.219 0.59 1 94.69 77 LEU A O 1
ATOM 605 N N . CYS A 1 78 ? 2.344 -10.867 -1.542 1 96.31 78 CYS A N 1
ATOM 606 C CA . CYS A 1 78 ? 3.016 -12.141 -1.318 1 96.31 78 CYS A CA 1
ATOM 607 C C . CYS A 1 78 ? 4.164 -12.336 -2.299 1 96.31 78 CYS A C 1
ATOM 609 O O . CYS A 1 78 ? 4.246 -11.633 -3.311 1 96.31 78 CYS A O 1
ATOM 611 N N . ALA A 1 79 ? 4.98 -13.266 -1.938 1 97.31 79 ALA A N 1
ATOM 612 C CA . ALA A 1 79 ? 6.129 -13.531 -2.797 1 97.31 79 ALA A CA 1
ATOM 613 C C . ALA A 1 79 ? 6.527 -15.008 -2.74 1 97.31 79 ALA A C 1
ATOM 615 O O . ALA A 1 79 ? 6.203 -15.711 -1.779 1 97.31 79 ALA A O 1
ATOM 616 N N . SER A 1 80 ? 7.098 -15.469 -3.715 1 97.44 80 SER A N 1
ATOM 617 C CA . SER A 1 80 ? 7.742 -16.781 -3.787 1 97.44 80 SER A CA 1
ATOM 618 C C . SER A 1 80 ? 9.141 -16.672 -4.391 1 97.44 80 SER A C 1
ATOM 620 O O . SER A 1 80 ? 9.375 -15.867 -5.293 1 97.44 80 SER A O 1
ATOM 622 N N . GLY A 1 81 ? 10.062 -17.516 -3.912 1 95.69 81 GLY A N 1
ATOM 623 C CA . GLY A 1 81 ? 11.461 -17.406 -4.281 1 95.69 81 GLY A CA 1
ATOM 624 C C . GLY A 1 81 ? 12.258 -16.5 -3.352 1 95.69 81 GLY A C 1
ATOM 625 O O . GLY A 1 81 ? 13.469 -16.344 -3.514 1 95.69 81 GLY A O 1
ATOM 626 N N . VAL A 1 82 ? 11.609 -15.875 -2.482 1 92.06 82 VAL A N 1
ATOM 627 C CA . VAL A 1 82 ? 12.141 -15.055 -1.402 1 92.06 82 VAL A CA 1
ATOM 628 C C . VAL A 1 82 ? 11.25 -15.172 -0.17 1 92.06 82 VAL A C 1
ATOM 630 O O . VAL A 1 82 ? 10.023 -15.219 -0.287 1 92.06 82 VAL A O 1
ATOM 633 N N . PRO A 1 83 ? 11.703 -15.32 0.995 1 89.44 83 PRO A N 1
ATOM 634 C CA . PRO A 1 83 ? 13.117 -15.258 1.38 1 89.44 83 PRO A CA 1
ATOM 635 C C . PRO A 1 83 ? 13.867 -16.547 1.064 1 89.44 83 PRO A C 1
ATOM 637 O O . PRO A 1 83 ? 15.102 -16.578 1.114 1 89.44 83 PRO A O 1
ATOM 640 N N . ILE A 1 84 ? 13.148 -17.547 0.748 1 88.81 84 ILE A N 1
ATOM 641 C CA . ILE A 1 84 ? 13.781 -18.828 0.455 1 88.81 84 ILE A CA 1
ATOM 642 C C . ILE A 1 84 ? 13.773 -19.078 -1.051 1 88.81 84 ILE A C 1
ATOM 644 O O . ILE A 1 84 ? 12.703 -19.156 -1.666 1 88.81 84 ILE A O 1
ATOM 648 N N . ARG A 1 85 ? 14.953 -19.266 -1.566 1 93.19 85 ARG A N 1
ATOM 649 C CA . ARG A 1 85 ? 15.07 -19.562 -2.988 1 93.19 85 ARG A CA 1
ATOM 650 C C . ARG A 1 85 ? 14.445 -20.922 -3.307 1 93.19 85 ARG A C 1
ATOM 652 O O . ARG A 1 85 ? 14.57 -21.875 -2.523 1 93.19 85 ARG A O 1
ATOM 659 N N . ASN A 1 86 ? 13.82 -21.016 -4.43 1 95.31 86 ASN A N 1
ATOM 660 C CA . ASN A 1 86 ? 13.164 -22.266 -4.805 1 95.31 86 ASN A CA 1
ATOM 661 C C . ASN A 1 86 ? 13.336 -22.562 -6.289 1 95.31 86 ASN A C 1
ATOM 663 O O . ASN A 1 86 ? 12.469 -23.188 -6.906 1 95.31 86 ASN A O 1
ATOM 667 N N . GLY A 1 87 ? 14.461 -22.031 -6.812 1 93.81 87 GLY A N 1
ATOM 668 C CA . GLY A 1 87 ? 14.711 -22.25 -8.227 1 93.81 87 GLY A CA 1
ATOM 669 C C . GLY A 1 87 ? 13.68 -21.578 -9.125 1 93.81 87 GLY A C 1
ATOM 670 O O . GLY A 1 87 ? 13.422 -20.391 -8.992 1 93.81 87 GLY A O 1
ATOM 671 N N . ASN A 1 88 ? 13.055 -22.391 -10 1 94.5 88 ASN A N 1
ATOM 672 C CA . ASN A 1 88 ? 12.117 -21.844 -10.969 1 94.5 88 ASN A CA 1
ATOM 673 C C . ASN A 1 88 ? 10.672 -22.047 -10.531 1 94.5 88 ASN A C 1
ATOM 675 O O . ASN A 1 88 ? 9.742 -21.812 -11.305 1 94.5 88 ASN A O 1
ATOM 679 N N . GLN A 1 89 ? 10.477 -22.359 -9.297 1 96.75 89 GLN A N 1
ATOM 680 C CA . GLN A 1 89 ? 9.141 -22.766 -8.875 1 96.75 89 GLN A CA 1
ATOM 681 C C . GLN A 1 89 ? 8.32 -21.578 -8.398 1 96.75 89 GLN A C 1
ATOM 683 O O . GLN A 1 89 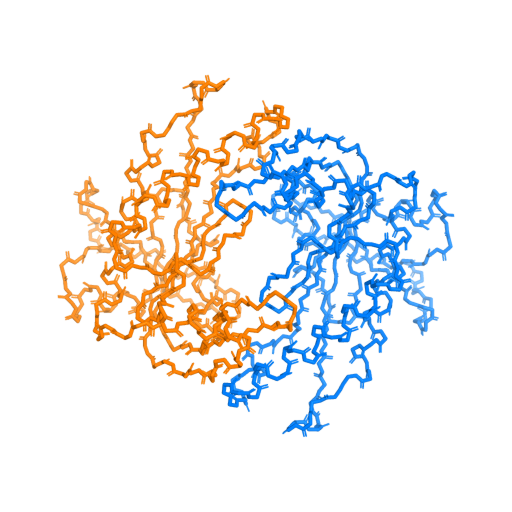? 7.129 -21.703 -8.109 1 96.75 89 GLN A O 1
ATOM 688 N N . HIS A 1 90 ? 8.938 -20.453 -8.328 1 97.62 90 HIS A N 1
ATOM 689 C CA . HIS A 1 90 ? 8.32 -19.281 -7.707 1 97.62 90 HIS A CA 1
ATOM 690 C C . HIS A 1 90 ? 7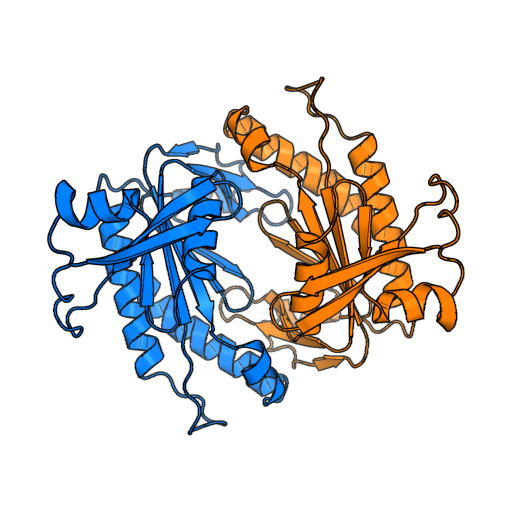.059 -18.859 -8.453 1 97.62 90 HIS A C 1
ATOM 692 O O . HIS A 1 90 ? 6.035 -18.562 -7.836 1 97.62 90 HIS A O 1
ATOM 698 N N . ALA A 1 91 ? 7.102 -18.906 -9.789 1 97.94 91 ALA A N 1
ATOM 699 C CA . ALA A 1 91 ? 5.938 -18.516 -10.578 1 97.94 91 ALA A CA 1
ATOM 700 C C . ALA A 1 91 ? 4.793 -19.516 -10.391 1 97.94 91 ALA A C 1
ATOM 702 O O . ALA A 1 91 ? 3.631 -19.109 -10.266 1 97.94 91 ALA A O 1
ATOM 703 N N . ARG A 1 92 ? 5.137 -20.734 -10.344 1 97.31 92 ARG A N 1
ATOM 704 C CA . ARG A 1 92 ? 4.145 -21.781 -10.133 1 97.31 92 ARG A CA 1
ATOM 705 C C . ARG A 1 92 ? 3.469 -21.641 -8.773 1 97.31 92 ARG A C 1
ATOM 707 O O . ARG A 1 92 ? 2.246 -21.734 -8.672 1 97.31 92 ARG A O 1
ATOM 714 N N . ASP A 1 93 ? 4.273 -21.5 -7.766 1 97.56 93 ASP A N 1
ATOM 715 C CA . ASP A 1 93 ? 3.75 -21.359 -6.406 1 97.56 93 ASP A CA 1
ATOM 716 C C . ASP A 1 93 ? 2.713 -20.25 -6.324 1 97.56 93 ASP A C 1
ATOM 718 O O . ASP A 1 93 ? 1.642 -20.422 -5.742 1 97.56 93 ASP A O 1
ATOM 722 N N . LEU A 1 94 ? 3.002 -19.109 -6.934 1 98.12 94 LEU A N 1
ATOM 723 C CA . LEU A 1 94 ? 2.08 -17.984 -6.852 1 98.12 94 LEU A CA 1
ATOM 724 C C . LEU A 1 94 ? 0.871 -18.203 -7.754 1 98.12 94 LEU A C 1
ATOM 726 O O . LEU A 1 94 ? -0.236 -17.766 -7.434 1 98.12 94 LEU A O 1
ATOM 730 N N . ALA A 1 95 ? 1.079 -18.828 -8.898 1 97.94 95 ALA A N 1
ATOM 731 C CA . ALA A 1 95 ? -0.061 -19.172 -9.742 1 97.94 95 ALA A CA 1
ATOM 732 C C . ALA A 1 95 ? -1.061 -20.047 -8.984 1 97.94 95 ALA A C 1
ATOM 734 O O . ALA A 1 95 ? -2.258 -19.75 -8.961 1 97.94 95 ALA A O 1
ATOM 735 N N . GLU A 1 96 ? -0.518 -21.047 -8.328 1 97.75 96 GLU A N 1
ATOM 736 C CA . GLU A 1 96 ? -1.365 -21.969 -7.578 1 97.75 96 GLU A CA 1
ATOM 737 C C . GLU A 1 96 ? -2.045 -21.266 -6.406 1 97.75 96 GLU A C 1
ATOM 739 O O . GLU A 1 96 ? -3.221 -21.516 -6.129 1 97.75 96 GLU A O 1
ATOM 744 N N . MET A 1 97 ? -1.305 -20.469 -5.723 1 97.81 97 MET A N 1
ATOM 745 C CA . MET A 1 97 ? -1.879 -19.688 -4.629 1 97.81 97 MET A CA 1
ATOM 746 C C . MET A 1 97 ? -3.006 -18.797 -5.133 1 97.81 97 MET A C 1
ATOM 748 O O . MET A 1 97 ? -4.055 -18.688 -4.496 1 97.81 97 MET A O 1
ATOM 752 N N . SER A 1 98 ? -2.762 -18.141 -6.273 1 98.12 98 SER A N 1
ATOM 753 C CA . SER A 1 98 ? -3.762 -17.234 -6.844 1 98.12 98 SER A CA 1
ATOM 754 C C . SER A 1 98 ? -5.055 -17.984 -7.164 1 98.12 98 SER A C 1
ATOM 756 O O . SER A 1 98 ? -6.148 -17.453 -6.961 1 98.12 98 SER A O 1
ATOM 758 N N . PHE A 1 99 ? -4.914 -19.188 -7.703 1 97.38 99 PHE A N 1
ATOM 759 C CA . PHE A 1 99 ? -6.094 -20.016 -7.953 1 97.38 99 PHE A CA 1
ATOM 760 C C . PHE A 1 99 ? -6.812 -20.344 -6.648 1 97.38 99 PHE A C 1
ATOM 762 O O . PHE A 1 99 ? -8.047 -20.359 -6.602 1 97.38 99 PHE A O 1
ATOM 769 N N . GLY A 1 100 ? -6.039 -20.609 -5.637 1 97.19 100 GLY A N 1
ATOM 770 C CA . GLY A 1 100 ? -6.617 -20.828 -4.32 1 97.19 100 GLY A CA 1
ATOM 771 C C . GLY A 1 100 ? -7.398 -19.625 -3.812 1 97.19 100 GLY A C 1
ATOM 772 O O . GLY A 1 100 ? -8.477 -19.781 -3.24 1 97.19 100 GLY A O 1
ATOM 773 N N . PHE A 1 101 ? -6.848 -18.422 -3.998 1 97.44 101 PHE A N 1
ATOM 774 C CA . PHE A 1 101 ? -7.527 -17.188 -3.623 1 97.44 101 PHE A CA 1
ATOM 775 C C . PHE A 1 101 ? -8.867 -17.078 -4.336 1 97.44 101 PHE A C 1
ATOM 777 O O . PHE A 1 101 ? -9.883 -16.766 -3.709 1 97.44 101 PHE A O 1
ATOM 784 N N . LEU A 1 102 ? -8.852 -17.344 -5.637 1 96.62 102 LEU A N 1
ATOM 785 C CA . LEU A 1 102 ? -10.062 -17.203 -6.449 1 96.62 102 LEU A CA 1
ATOM 786 C C . LEU A 1 102 ? -11.117 -18.219 -6.016 1 96.62 102 LEU A C 1
ATOM 788 O O . LEU A 1 102 ? -12.305 -17.906 -5.977 1 96.62 102 LEU A O 1
ATOM 792 N N . ARG A 1 103 ? -10.695 -19.406 -5.684 1 95.94 103 ARG A N 1
ATOM 793 C CA . ARG A 1 103 ? -11.625 -20.406 -5.191 1 95.94 103 ARG A CA 1
ATOM 794 C C . ARG A 1 103 ? -12.211 -20 -3.844 1 95.94 103 ARG A C 1
ATOM 796 O O . ARG A 1 103 ? -13.414 -20.156 -3.611 1 95.94 103 ARG A O 1
ATOM 803 N N . ALA A 1 104 ? -11.344 -19.562 -2.982 1 95.56 104 ALA A N 1
ATOM 804 C CA . ALA A 1 104 ? -11.781 -19.156 -1.646 1 95.56 104 ALA A CA 1
ATOM 805 C C . ALA A 1 104 ? -12.805 -18.031 -1.717 1 95.56 104 ALA A C 1
ATOM 807 O O . ALA A 1 104 ? -13.789 -18.031 -0.977 1 95.56 104 ALA A O 1
ATOM 808 N N . ILE A 1 105 ? -12.562 -17.062 -2.562 1 94.81 105 ILE A N 1
ATOM 809 C CA . ILE A 1 105 ? -13.422 -15.891 -2.617 1 94.81 105 ILE A CA 1
ATOM 810 C C . ILE A 1 105 ? -14.758 -16.25 -3.26 1 94.81 105 ILE A C 1
ATOM 812 O O . ILE A 1 105 ? -15.766 -15.586 -3.031 1 94.81 105 ILE A O 1
ATOM 816 N N . LYS A 1 106 ? -14.75 -17.219 -4.152 1 92.62 106 LYS A N 1
ATOM 817 C CA . LYS A 1 106 ? -15.961 -17.672 -4.824 1 92.62 106 LYS A CA 1
ATOM 818 C C . LYS A 1 106 ? -16.984 -18.188 -3.82 1 92.62 106 LYS A C 1
ATOM 820 O O . LYS A 1 106 ? -18.188 -18.047 -4.031 1 92.62 106 LYS A O 1
ATOM 825 N N . VAL A 1 107 ? -16.562 -18.75 -2.805 1 92.62 107 VAL A N 1
ATOM 826 C CA . VAL A 1 107 ? -17.484 -19.344 -1.849 1 92.62 107 VAL A CA 1
ATOM 827 C C . VAL A 1 107 ? -17.609 -18.453 -0.622 1 92.62 107 VAL A C 1
ATOM 829 O O . VAL A 1 107 ? -18.359 -18.766 0.309 1 92.62 107 VAL A O 1
ATOM 832 N N . PHE A 1 108 ? -16.844 -17.406 -0.557 1 94 108 PHE A N 1
ATOM 833 C CA . PHE A 1 108 ? -16.859 -16.484 0.569 1 94 108 PHE A CA 1
ATOM 834 C C . PHE A 1 108 ? -18.188 -15.734 0.629 1 94 108 PHE A C 1
ATOM 836 O O . PHE A 1 108 ? -18.703 -15.273 -0.395 1 94 108 PHE A O 1
ATOM 843 N N . ARG A 1 109 ? -18.75 -15.703 1.804 1 92 109 ARG A N 1
ATOM 844 C CA . ARG A 1 109 ? -20.016 -15 2 1 92 109 ARG A CA 1
ATOM 845 C C . ARG A 1 109 ? -19.906 -14.008 3.152 1 92 109 ARG A C 1
ATOM 847 O O . ARG A 1 109 ? -19.188 -14.234 4.117 1 92 109 ARG A O 1
ATOM 854 N N . ILE A 1 110 ? -20.656 -12.977 2.992 1 89.06 110 ILE A N 1
ATOM 855 C CA . ILE A 1 110 ? -20.781 -11.969 4.039 1 89.06 110 ILE A CA 1
ATOM 856 C C . ILE A 1 110 ? -22.094 -12.164 4.797 1 89.06 110 ILE A C 1
ATOM 858 O O . ILE A 1 110 ? -23.172 -11.906 4.258 1 89.06 110 ILE A O 1
ATOM 862 N N . PRO A 1 111 ? -22.031 -12.508 6 1 86.19 111 PRO A N 1
ATOM 863 C CA . PRO A 1 111 ? -23.234 -12.875 6.734 1 86.19 111 PRO A CA 1
ATOM 864 C C . PRO A 1 111 ? -24.297 -11.766 6.715 1 86.19 111 PRO A C 1
ATOM 866 O O . PRO A 1 111 ? -25.484 -12.047 6.543 1 86.19 111 PRO A O 1
ATOM 869 N N . HIS A 1 112 ? -23.844 -10.523 6.91 1 87 112 HIS A N 1
ATOM 870 C CA . HIS A 1 112 ? -24.812 -9.438 7.008 1 87 112 HIS A CA 1
ATOM 871 C C . HIS A 1 112 ? -25.188 -8.914 5.629 1 87 112 HIS A C 1
ATOM 873 O O . HIS A 1 112 ? -26.062 -8.055 5.508 1 87 112 HIS A O 1
ATOM 879 N N . LEU A 1 113 ? -24.547 -9.344 4.605 1 89.56 113 LEU A N 1
ATOM 880 C CA . LEU A 1 113 ? -24.891 -9.062 3.213 1 89.56 113 LEU A CA 1
ATOM 881 C C . LEU A 1 113 ? -24.906 -10.344 2.387 1 89.56 113 LEU A C 1
ATOM 883 O O . LEU A 1 113 ? -24.094 -10.508 1.474 1 89.56 113 LEU A O 1
ATOM 887 N N . PRO A 1 114 ? -25.922 -11.148 2.541 1 86.69 114 PRO A N 1
ATOM 888 C CA . PRO A 1 114 ? -25.906 -12.492 1.961 1 86.69 114 PRO A CA 1
ATOM 889 C C . PRO A 1 114 ? -25.969 -12.477 0.435 1 86.69 114 PRO A C 1
ATOM 891 O O . PRO A 1 114 ? -25.547 -13.438 -0.212 1 86.69 114 PRO A O 1
ATOM 894 N N . ASN A 1 115 ? -26.438 -11.375 -0.13 1 88 115 ASN A N 1
ATOM 895 C CA . ASN A 1 115 ? -26.578 -11.312 -1.581 1 88 115 ASN A CA 1
ATOM 896 C C . ASN A 1 115 ? -25.359 -10.664 -2.234 1 88 115 ASN A C 1
ATOM 898 O O . ASN A 1 115 ? -25.281 -10.594 -3.461 1 88 115 ASN A O 1
ATOM 902 N N . GLU A 1 116 ? -24.5 -10.25 -1.399 1 88 116 GLU A N 1
ATOM 903 C CA . GLU A 1 116 ? -23.312 -9.594 -1.929 1 88 116 GLU A CA 1
ATOM 904 C C . GLU A 1 116 ? -22.156 -10.586 -2.08 1 88 116 GLU A C 1
ATOM 906 O O . GLU A 1 116 ? -21.953 -11.453 -1.228 1 88 116 GLU A O 1
ATOM 911 N N . ARG A 1 117 ? -21.531 -10.508 -3.234 1 90.62 117 ARG A N 1
ATOM 912 C CA . ARG A 1 117 ? -20.328 -11.312 -3.459 1 90.62 117 ARG A CA 1
ATOM 913 C C . ARG A 1 117 ? -19.078 -10.445 -3.443 1 90.62 117 ARG A C 1
ATOM 915 O O . ARG A 1 117 ? -19.094 -9.297 -3.893 1 90.62 117 ARG A O 1
ATOM 922 N N . VAL A 1 118 ? -18.078 -10.977 -2.883 1 92.81 118 VAL A N 1
ATOM 923 C CA . VAL A 1 118 ? -16.781 -10.297 -2.869 1 92.81 118 VAL A CA 1
ATOM 924 C C . VAL A 1 118 ? -15.906 -10.82 -4.012 1 92.81 118 VAL A C 1
ATOM 926 O O . VAL A 1 118 ? -15.93 -12.023 -4.312 1 92.81 118 VAL A O 1
ATOM 929 N N . ASN A 1 119 ? -15.297 -9.969 -4.668 1 95.06 119 ASN A N 1
ATOM 930 C CA . ASN A 1 119 ? -14.359 -10.32 -5.73 1 95.06 119 ASN A CA 1
ATOM 931 C C . ASN A 1 119 ? -12.992 -9.688 -5.508 1 95.06 119 ASN A C 1
ATOM 933 O O . ASN A 1 119 ? -12.859 -8.727 -4.75 1 95.06 119 ASN A O 1
ATOM 937 N N . ILE A 1 120 ? -11.992 -10.266 -6.156 1 96.56 120 ILE A N 1
ATOM 938 C CA . ILE A 1 120 ? -10.641 -9.719 -6.012 1 96.56 120 ILE A CA 1
ATOM 939 C C . ILE A 1 120 ? -9.984 -9.609 -7.383 1 96.56 120 ILE A C 1
ATOM 941 O O . ILE A 1 120 ? -10.391 -10.281 -8.336 1 96.56 120 ILE A O 1
ATOM 945 N N . ARG A 1 121 ? -9.047 -8.734 -7.488 1 97.19 121 ARG A N 1
ATOM 946 C CA . ARG A 1 121 ? -8.109 -8.656 -8.602 1 97.19 121 ARG A CA 1
ATOM 947 C C . ARG A 1 121 ? -6.723 -9.125 -8.172 1 97.19 121 ARG A C 1
ATOM 949 O O . ARG A 1 121 ? -6.258 -8.797 -7.078 1 97.19 121 ARG A O 1
ATOM 956 N N . CYS A 1 122 ? -6.133 -9.883 -9.016 1 98.12 122 CYS A N 1
ATOM 957 C CA . CYS A 1 122 ? -4.809 -10.406 -8.703 1 98.12 122 CYS A CA 1
ATOM 958 C C . CYS A 1 122 ? -3.801 -10.008 -9.781 1 98.12 122 CYS A C 1
ATOM 960 O O . CYS A 1 122 ? -4.152 -9.883 -10.953 1 98.12 122 CYS A O 1
ATOM 962 N N . GLY A 1 123 ? -2.602 -9.812 -9.359 1 98.56 123 GLY A N 1
ATOM 963 C CA . GLY A 1 123 ? -1.501 -9.516 -10.258 1 98.56 123 GLY A CA 1
ATOM 964 C C . GLY A 1 123 ? -0.207 -10.203 -9.867 1 98.56 123 GLY A C 1
ATOM 965 O O . GLY A 1 123 ? 0.11 -10.32 -8.688 1 98.56 123 GLY A O 1
ATOM 966 N N . ILE A 1 124 ? 0.528 -10.68 -10.891 1 98.75 124 ILE A N 1
ATOM 967 C CA . ILE A 1 124 ? 1.811 -11.328 -10.641 1 98.75 124 ILE A CA 1
ATOM 968 C C . ILE A 1 124 ? 2.854 -10.812 -11.625 1 98.75 124 ILE A C 1
ATOM 970 O O . ILE A 1 124 ? 2.561 -10.641 -12.812 1 98.75 124 ILE A O 1
ATOM 974 N N . HIS A 1 125 ? 4 -10.609 -11.156 1 98.44 125 HIS A N 1
ATOM 975 C CA . HIS A 1 125 ? 5.148 -10.305 -12 1 98.44 125 HIS A CA 1
ATOM 976 C C . HIS A 1 125 ? 6.398 -11.031 -11.508 1 98.44 125 HIS A C 1
ATOM 978 O O . HIS A 1 125 ? 6.555 -11.266 -10.305 1 98.44 125 HIS A O 1
ATOM 984 N N . THR A 1 126 ? 7.223 -11.438 -12.391 1 98.5 126 THR A N 1
ATOM 985 C CA . THR A 1 126 ? 8.469 -12.141 -12.102 1 98.5 126 THR A CA 1
ATOM 986 C C . THR A 1 126 ? 9.672 -11.289 -12.508 1 98.5 126 THR A C 1
ATOM 988 O O . THR A 1 126 ? 9.727 -10.773 -13.625 1 98.5 126 THR A O 1
ATOM 991 N N . GLY A 1 127 ? 10.578 -11.156 -11.625 1 97.25 127 GLY A N 1
ATOM 992 C CA . GLY A 1 127 ? 11.789 -10.391 -11.867 1 97.25 127 GLY A CA 1
ATOM 993 C C . GLY A 1 127 ? 12.688 -10.289 -10.648 1 97.25 127 GLY A C 1
ATOM 994 O O . GLY A 1 127 ? 12.492 -11.008 -9.664 1 97.25 127 GLY A O 1
ATOM 995 N N . PRO A 1 128 ? 13.766 -9.523 -10.75 1 93.94 128 PRO A N 1
ATOM 996 C CA . PRO A 1 128 ? 14.695 -9.367 -9.625 1 93.94 128 PRO A CA 1
ATOM 997 C C . PRO A 1 128 ? 14.125 -8.508 -8.5 1 93.94 128 PRO A C 1
ATOM 999 O O . PRO A 1 128 ? 13.219 -7.703 -8.734 1 93.94 128 PRO A O 1
ATOM 1002 N N . CYS A 1 129 ? 14.617 -8.773 -7.324 1 92.12 129 CYS A N 1
ATOM 1003 C CA . CYS A 1 129 ? 14.164 -7.992 -6.184 1 92.12 129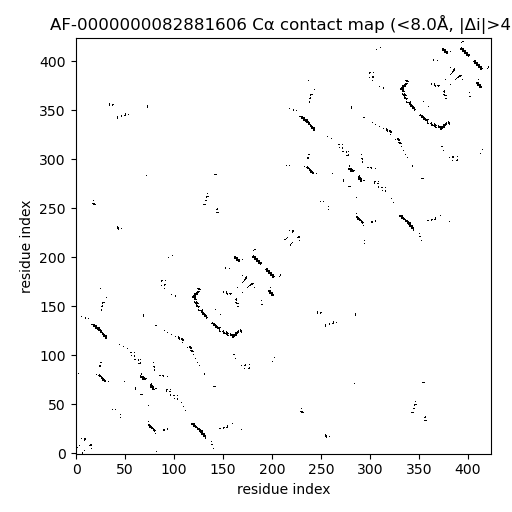 CYS A CA 1
ATOM 1004 C C . CYS A 1 129 ? 15.211 -7.977 -5.078 1 92.12 129 CYS A C 1
ATOM 1006 O O . CYS A 1 129 ? 16.047 -8.883 -5 1 92.12 129 CYS A O 1
ATOM 1008 N N . VAL A 1 130 ? 15.242 -6.977 -4.344 1 87.88 130 VAL A N 1
ATOM 1009 C CA . VAL A 1 130 ? 16.062 -6.895 -3.135 1 87.88 130 VAL A CA 1
ATOM 1010 C C . VAL A 1 130 ? 15.172 -7.027 -1.902 1 87.88 130 VAL A C 1
ATOM 1012 O O . VAL A 1 130 ? 14.07 -6.465 -1.856 1 87.88 130 VAL A O 1
ATOM 1015 N N . ALA A 1 131 ? 15.617 -7.828 -1.014 1 88.38 131 ALA A N 1
ATOM 1016 C CA . ALA A 1 131 ? 14.859 -8.016 0.222 1 88.38 131 ALA A CA 1
ATOM 1017 C C . ALA A 1 131 ? 15.719 -7.695 1.442 1 88.38 131 ALA A C 1
ATOM 1019 O O . ALA A 1 131 ? 16.922 -7.957 1.448 1 88.38 131 ALA A O 1
ATOM 1020 N N . GLY A 1 132 ? 15.109 -7.121 2.428 1 83.75 132 GLY A N 1
ATOM 1021 C CA . GLY A 1 132 ? 15.805 -6.785 3.66 1 83.75 132 GLY A CA 1
ATOM 1022 C C . GLY A 1 132 ? 14.867 -6.395 4.785 1 83.75 132 GLY A C 1
ATOM 1023 O O . GLY A 1 132 ? 13.664 -6.223 4.57 1 83.75 132 GLY A O 1
ATOM 1024 N N . VAL A 1 133 ? 15.438 -6.395 5.941 1 82.06 133 VAL A N 1
ATOM 1025 C CA . VAL A 1 133 ? 14.672 -5.98 7.117 1 82.06 133 VAL A CA 1
ATOM 1026 C C . VAL A 1 133 ? 14.875 -4.484 7.359 1 82.06 133 VAL A C 1
ATOM 1028 O O . VAL A 1 133 ? 16 -4.012 7.465 1 82.06 133 VAL A O 1
ATOM 1031 N N . VAL A 1 134 ? 13.773 -3.752 7.359 1 79.12 134 VAL A N 1
ATOM 1032 C CA . VAL A 1 134 ? 13.82 -2.305 7.535 1 79.12 134 VAL A CA 1
ATOM 1033 C C . VAL A 1 134 ? 13.094 -1.916 8.82 1 79.12 134 VAL A C 1
ATOM 1035 O O . VAL A 1 134 ? 12.086 -2.535 9.18 1 79.12 134 VAL A O 1
ATOM 1038 N N . GLY A 1 135 ? 13.547 -0.867 9.453 1 74.38 135 GLY A N 1
ATOM 1039 C CA . GLY A 1 135 ? 12.938 -0.385 10.68 1 74.38 135 GLY A CA 1
ATOM 1040 C C . GLY A 1 135 ? 13.789 -0.647 11.906 1 74.38 135 GLY A C 1
ATOM 1041 O O . GLY A 1 135 ? 14.453 -1.684 12 1 74.38 135 GLY A O 1
ATOM 1042 N N . LEU A 1 136 ? 13.766 0.345 12.844 1 64.88 136 LEU A N 1
ATOM 1043 C CA . LEU A 1 136 ? 14.539 0.211 14.078 1 64.88 136 LEU A CA 1
ATOM 1044 C C . LEU A 1 136 ? 13.68 -0.353 15.203 1 64.88 136 LEU A C 1
ATOM 1046 O O . LEU A 1 136 ? 14.039 -1.354 15.82 1 64.88 136 LEU A O 1
ATOM 1050 N N . THR A 1 137 ? 12.461 0.149 15.398 1 62.66 137 THR A N 1
ATOM 1051 C CA . THR A 1 137 ? 11.594 -0.234 16.516 1 62.66 137 THR A CA 1
ATOM 1052 C C . THR A 1 137 ? 10.719 -1.425 16.141 1 62.66 137 THR A C 1
ATOM 1054 O O . THR A 1 137 ? 10.602 -2.381 16.906 1 62.66 137 THR A O 1
ATOM 1057 N N . MET A 1 138 ? 10.102 -1.43 14.93 1 67.38 138 MET A N 1
ATOM 1058 C CA . MET A 1 138 ? 9.281 -2.521 14.422 1 67.38 138 MET A CA 1
ATOM 1059 C C . MET A 1 138 ? 9.789 -3.004 13.07 1 67.38 138 MET A C 1
ATOM 1061 O O . MET A 1 138 ? 9.219 -2.664 12.023 1 67.38 138 MET A O 1
ATOM 1065 N N . PRO A 1 139 ? 10.906 -3.846 13.242 1 74.75 139 PRO A N 1
ATOM 1066 C CA . PRO A 1 139 ? 11.523 -4.277 11.984 1 74.75 139 PRO A CA 1
ATOM 1067 C C . PRO A 1 139 ? 10.586 -5.113 11.125 1 74.75 139 PRO A C 1
ATOM 1069 O O . PRO A 1 139 ? 9.805 -5.918 11.648 1 74.75 139 PRO A O 1
ATOM 1072 N N . ARG A 1 140 ? 10.547 -4.887 9.867 1 76.88 140 ARG A N 1
ATOM 1073 C CA . ARG A 1 140 ? 9.711 -5.598 8.906 1 76.88 140 ARG A CA 1
ATOM 1074 C C . ARG A 1 140 ? 10.516 -6.039 7.691 1 76.88 140 ARG A C 1
ATOM 1076 O O . ARG A 1 140 ? 11.398 -5.312 7.23 1 76.88 140 ARG A O 1
ATOM 1083 N N . TYR A 1 141 ? 10.219 -7.234 7.254 1 84.12 141 TYR A N 1
ATOM 1084 C CA . TYR A 1 141 ? 10.812 -7.727 6.02 1 84.12 141 TYR A CA 1
ATOM 1085 C C . TYR A 1 141 ? 10.172 -7.074 4.805 1 84.12 141 TYR A C 1
ATOM 1087 O O . TYR A 1 141 ? 8.953 -7.164 4.613 1 84.12 141 TYR A O 1
ATOM 1095 N N . CYS A 1 142 ? 10.992 -6.441 3.99 1 84.81 142 CYS A N 1
ATOM 1096 C CA . CYS A 1 142 ? 10.477 -5.652 2.879 1 84.81 142 CYS A CA 1
ATOM 1097 C C . CYS A 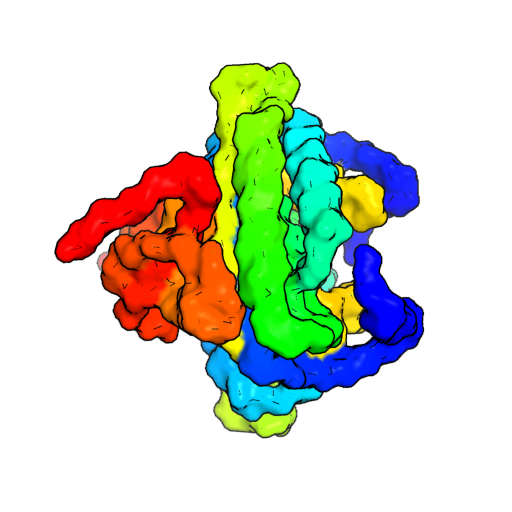1 142 ? 11.133 -6.062 1.566 1 84.81 142 CYS A C 1
ATOM 1099 O O . CYS A 1 142 ? 12.273 -6.531 1.558 1 84.81 142 CYS A O 1
ATOM 1101 N N . LEU A 1 143 ? 10.375 -5.891 0.555 1 88.56 143 LEU A N 1
ATOM 1102 C CA . LEU A 1 143 ? 10.859 -6.113 -0.804 1 88.56 143 LEU A CA 1
ATOM 1103 C C . LEU A 1 143 ? 10.992 -4.793 -1.557 1 88.56 143 LEU A C 1
ATOM 1105 O O . LEU A 1 143 ? 10.141 -3.912 -1.429 1 88.56 143 LEU A O 1
ATOM 1109 N N . PHE A 1 144 ? 12.125 -4.816 -2.33 1 84.56 144 PHE A N 1
ATOM 1110 C CA . PHE A 1 144 ? 12.398 -3.604 -3.088 1 84.56 144 PHE A CA 1
ATOM 1111 C C . PHE A 1 144 ? 12.789 -3.936 -4.523 1 84.56 144 PHE A C 1
ATOM 1113 O O . PHE A 1 144 ? 13.422 -4.965 -4.777 1 84.56 144 PHE A O 1
ATOM 1120 N N . GLY A 1 145 ? 12.398 -2.934 -5.391 1 85.5 145 GLY A N 1
ATOM 1121 C CA . GLY A 1 145 ? 12.758 -3.094 -6.789 1 85.5 145 GLY A CA 1
ATOM 1122 C C . GLY A 1 145 ? 11.586 -2.896 -7.73 1 85.5 145 GLY A C 1
ATOM 1123 O O . GLY A 1 145 ? 10.43 -2.875 -7.297 1 85.5 145 GLY A O 1
ATOM 1124 N N . ASP A 1 146 ? 11.906 -2.857 -8.977 1 88.25 146 ASP A N 1
ATOM 1125 C CA . ASP A 1 146 ? 10.898 -2.605 -10.008 1 88.25 146 ASP A CA 1
ATOM 1126 C C . ASP A 1 146 ? 9.914 -3.764 -10.109 1 88.25 146 ASP A C 1
ATOM 1128 O O . ASP A 1 146 ? 8.766 -3.576 -10.523 1 88.25 146 ASP A O 1
ATOM 1132 N N . THR A 1 147 ? 10.375 -4.844 -9.727 1 94.25 147 THR A N 1
ATOM 1133 C CA . THR A 1 147 ? 9.523 -6.027 -9.773 1 94.25 147 THR A CA 1
ATOM 1134 C C . THR A 1 147 ? 8.281 -5.84 -8.898 1 94.25 147 THR A C 1
ATOM 1136 O O . THR A 1 147 ? 7.18 -6.215 -9.289 1 94.25 147 THR A O 1
ATOM 1139 N N . VAL A 1 148 ? 8.484 -5.266 -7.758 1 92.88 148 VAL A N 1
ATOM 1140 C CA . VAL A 1 148 ? 7.379 -5.039 -6.836 1 92.88 148 VAL A CA 1
ATOM 1141 C C . VAL A 1 148 ? 6.371 -4.078 -7.465 1 92.88 148 VAL A C 1
ATOM 1143 O O . VAL A 1 148 ? 5.168 -4.348 -7.461 1 92.88 148 VAL A O 1
ATOM 1146 N N . ASN A 1 149 ? 6.852 -3.043 -8.062 1 88.62 149 ASN A N 1
ATOM 1147 C CA . ASN A 1 149 ? 5.984 -2.049 -8.68 1 88.62 149 ASN A CA 1
ATOM 1148 C C . ASN A 1 149 ? 5.223 -2.629 -9.867 1 88.62 149 ASN A C 1
ATOM 1150 O O . ASN A 1 149 ? 4.035 -2.352 -10.047 1 88.62 149 ASN A O 1
ATOM 1154 N N . THR A 1 150 ? 5.93 -3.346 -10.602 1 94.44 150 THR A N 1
ATOM 1155 C CA . THR A 1 150 ? 5.305 -3.934 -11.781 1 94.44 150 THR A CA 1
ATOM 1156 C C . THR A 1 150 ? 4.207 -4.914 -11.383 1 94.44 150 THR A C 1
ATOM 1158 O O . THR A 1 150 ? 3.15 -4.961 -12.016 1 94.44 150 THR A O 1
ATOM 1161 N N . ALA A 1 151 ? 4.477 -5.656 -10.391 1 96.94 151 ALA A N 1
ATOM 1162 C CA . ALA A 1 151 ? 3.461 -6.582 -9.891 1 96.94 151 ALA A CA 1
ATOM 1163 C C . ALA A 1 151 ? 2.215 -5.832 -9.43 1 96.94 151 ALA A C 1
ATOM 1165 O O . ALA A 1 151 ? 1.089 -6.262 -9.695 1 96.94 151 ALA A O 1
ATOM 1166 N N . SER A 1 152 ? 2.42 -4.805 -8.703 1 93.19 152 SER A N 1
ATOM 1167 C CA . SER A 1 152 ? 1.31 -3.967 -8.266 1 93.19 152 SER A CA 1
ATOM 1168 C C . SER A 1 152 ? 0.506 -3.447 -9.453 1 93.19 152 SER A C 1
ATOM 1170 O O . SER A 1 152 ? -0.725 -3.398 -9.398 1 93.19 152 SER A O 1
ATOM 1172 N N . ARG A 1 153 ? 1.196 -3.084 -10.508 1 93.44 153 ARG A N 1
ATOM 1173 C CA . ARG A 1 153 ? 0.533 -2.596 -11.711 1 93.44 153 ARG A CA 1
ATOM 1174 C C . ARG A 1 153 ? -0.245 -3.713 -12.398 1 93.44 153 ARG A C 1
ATOM 1176 O O . ARG A 1 153 ? -1.289 -3.467 -13.008 1 93.44 153 ARG A O 1
ATOM 1183 N N . MET A 1 154 ? 0.269 -4.875 -12.336 1 97.06 154 MET A N 1
ATOM 1184 C CA . MET A 1 154 ? -0.494 -6 -12.867 1 97.06 154 MET A CA 1
ATOM 1185 C C . MET A 1 154 ? -1.828 -6.145 -12.148 1 97.06 154 MET A C 1
ATOM 1187 O O . MET A 1 154 ? -2.857 -6.387 -12.773 1 97.06 154 MET A O 1
ATOM 1191 N N . GLU A 1 155 ? -1.758 -5.984 -10.867 1 96.69 155 GLU A N 1
ATOM 1192 C CA . GLU A 1 155 ? -2.984 -6.07 -10.078 1 96.69 155 GLU A CA 1
ATOM 1193 C C . GLU A 1 155 ? -3.941 -4.934 -10.422 1 96.69 155 GLU A C 1
ATOM 1195 O O . GLU A 1 155 ? -5.117 -5.168 -10.711 1 96.69 155 GLU A O 1
ATOM 1200 N N . SER A 1 156 ? -3.453 -3.703 -10.445 1 91.5 156 SER A N 1
ATOM 1201 C CA . SER A 1 156 ? -4.309 -2.531 -10.594 1 91.5 156 SER A CA 1
ATOM 1202 C C . SER A 1 156 ? -4.902 -2.449 -11.992 1 91.5 156 SER A C 1
ATOM 1204 O O . SER A 1 156 ? -5.93 -1.805 -12.203 1 91.5 156 SER A O 1
ATOM 1206 N N . ASN A 1 157 ? -4.234 -3.047 -12.922 1 92.88 157 ASN A N 1
ATOM 1207 C CA . ASN A 1 157 ? -4.727 -3.051 -14.297 1 92.88 157 ASN A CA 1
ATOM 1208 C C . ASN A 1 157 ? -5.43 -4.363 -14.641 1 92.88 157 ASN A C 1
ATOM 1210 O O . ASN A 1 157 ? -5.723 -4.633 -15.805 1 92.88 157 ASN A O 1
ATOM 1214 N N . GLY A 1 158 ? -5.605 -5.16 -13.633 1 95.25 158 GLY A N 1
ATOM 1215 C CA . GLY A 1 158 ? -6.27 -6.438 -13.852 1 95.25 158 GLY A CA 1
ATOM 1216 C C . GLY A 1 158 ? -7.781 -6.32 -13.898 1 95.25 158 GLY A C 1
ATOM 1217 O O . GLY A 1 158 ? -8.32 -5.227 -14.07 1 95.25 158 GLY A O 1
ATOM 1218 N N . LYS A 1 159 ? -8.484 -7.457 -13.945 1 95.69 159 LYS A N 1
ATOM 1219 C CA . LYS A 1 159 ? -9.945 -7.551 -13.938 1 95.69 159 LYS A CA 1
ATOM 1220 C C . LYS A 1 159 ? -10.445 -8.375 -12.758 1 95.69 159 LYS A C 1
ATOM 1222 O O . LYS A 1 159 ? -9.742 -9.266 -12.273 1 95.69 159 LYS A O 1
ATOM 1227 N N . PRO A 1 160 ? -11.633 -8.055 -12.297 1 96.19 160 PRO A N 1
ATOM 1228 C CA . PRO A 1 160 ? -12.188 -8.836 -11.188 1 96.19 160 PRO A CA 1
ATOM 1229 C C . PRO A 1 160 ? -12.219 -10.336 -11.469 1 96.19 160 PRO A C 1
ATOM 1231 O O . PRO A 1 160 ? -12.672 -10.758 -12.539 1 96.19 160 PRO A O 1
ATOM 1234 N N . GLY A 1 161 ? -11.727 -11.062 -10.578 1 95.62 161 GLY A N 1
ATOM 1235 C CA . GLY A 1 161 ? -11.797 -12.516 -10.656 1 95.62 161 GLY A CA 1
ATOM 1236 C C . GLY A 1 161 ? -10.75 -13.117 -11.578 1 95.62 161 GLY A C 1
ATOM 1237 O O . GLY A 1 161 ? -10.812 -14.305 -11.906 1 95.62 161 GLY A O 1
ATOM 1238 N N . ARG A 1 162 ? -9.828 -12.312 -11.969 1 96.75 162 ARG A N 1
ATOM 1239 C CA . ARG A 1 162 ? -8.805 -12.805 -12.883 1 96.75 162 ARG A CA 1
ATOM 1240 C C . ARG A 1 162 ? -7.406 -12.578 -12.312 1 96.75 162 ARG A C 1
ATOM 1242 O O . ARG A 1 162 ? -7.223 -11.75 -11.414 1 96.75 162 ARG A O 1
ATOM 1249 N N . VAL A 1 163 ? -6.52 -13.367 -12.828 1 98.25 163 VAL A N 1
ATOM 1250 C CA . VAL A 1 163 ? -5.113 -13.211 -12.477 1 98.25 163 VAL A CA 1
ATOM 1251 C C . VAL A 1 163 ? -4.352 -12.586 -13.648 1 98.25 163 VAL A C 1
ATOM 1253 O O . VAL A 1 163 ? -4.129 -13.242 -14.672 1 98.25 163 VAL A O 1
ATOM 1256 N N . HIS A 1 164 ? -3.967 -11.383 -13.484 1 98.44 164 HIS A N 1
ATOM 1257 C CA . HIS A 1 164 ? -3.238 -10.633 -14.508 1 98.44 164 HIS A CA 1
ATOM 1258 C C . HIS A 1 164 ? -1.732 -10.812 -14.352 1 98.44 164 HIS A C 1
ATOM 1260 O O . HIS A 1 164 ? -1.18 -10.562 -13.273 1 98.44 164 HIS A O 1
ATOM 1266 N N . ILE A 1 165 ? -1.06 -11.227 -15.43 1 98.56 165 ILE A N 1
ATOM 1267 C CA . ILE A 1 165 ? 0.356 -11.547 -15.281 1 98.56 165 ILE A CA 1
ATOM 1268 C C . ILE A 1 165 ? 1.159 -10.852 -16.391 1 98.56 165 ILE A C 1
ATOM 1270 O O . ILE A 1 165 ? 0.621 -10.531 -17.453 1 98.56 165 ILE A O 1
ATOM 1274 N N . SER A 1 166 ? 2.395 -10.664 -16.125 1 98 166 SER A N 1
ATOM 1275 C CA . SER A 1 166 ? 3.312 -10.062 -17.078 1 98 166 SER A CA 1
ATOM 1276 C C . SER A 1 166 ? 3.867 -11.109 -18.047 1 98 166 SER A C 1
ATOM 1278 O O . SER A 1 166 ? 3.658 -12.305 -17.859 1 98 166 SER A O 1
ATOM 1280 N N . GLY A 1 167 ? 4.598 -10.594 -19.016 1 97.56 167 GLY A N 1
ATOM 1281 C CA . GLY A 1 167 ? 5.254 -11.484 -19.953 1 97.56 167 GLY A CA 1
ATOM 1282 C C . GLY A 1 167 ? 6.293 -12.375 -19.312 1 97.56 167 GLY A C 1
ATOM 1283 O O . GLY A 1 167 ? 6.43 -13.547 -19.672 1 97.56 167 GLY A O 1
ATOM 1284 N N . SER A 1 168 ? 7.035 -11.844 -18.422 1 97.88 168 SER A N 1
ATOM 1285 C CA . SER A 1 168 ? 8.055 -12.617 -17.719 1 97.88 168 SER A CA 1
ATOM 1286 C C . SER A 1 168 ? 7.434 -13.766 -16.938 1 97.88 168 SER A C 1
ATOM 1288 O O . SER A 1 168 ? 7.961 -14.883 -16.922 1 97.88 168 SER A O 1
ATOM 1290 N N . THR A 1 169 ? 6.344 -13.461 -16.234 1 98.44 169 THR A N 1
ATOM 1291 C CA . THR A 1 169 ? 5.645 -14.516 -15.508 1 98.44 169 THR A CA 1
ATOM 1292 C C . THR A 1 169 ? 5.098 -15.57 -16.469 1 98.44 169 THR A C 1
ATOM 1294 O O . THR A 1 169 ? 5.199 -16.766 -16.203 1 98.44 169 THR A O 1
ATOM 1297 N N . LYS A 1 170 ? 4.539 -15.109 -17.516 1 98.19 170 LYS A N 1
ATOM 1298 C CA . LYS A 1 170 ? 4.043 -16.016 -18.547 1 98.19 170 LYS A CA 1
ATOM 1299 C C . LYS A 1 170 ? 5.141 -16.953 -19.031 1 98.19 170 LYS A C 1
ATOM 1301 O O . LYS A 1 170 ? 4.914 -18.156 -19.203 1 98.19 170 LYS A O 1
ATOM 1306 N N . HIS A 1 171 ? 6.262 -16.391 -19.328 1 98 171 HIS A N 1
ATOM 1307 C CA . HIS A 1 171 ? 7.387 -17.172 -19.828 1 98 171 HIS A CA 1
ATOM 1308 C C . HIS A 1 171 ? 7.707 -18.328 -18.891 1 98 171 HIS A C 1
ATOM 1310 O O . HIS A 1 171 ? 7.891 -19.469 -19.344 1 98 171 HIS A O 1
ATOM 1316 N N . TYR A 1 172 ? 7.676 -18.094 -17.625 1 97.88 172 TYR A N 1
ATOM 1317 C CA . TYR A 1 172 ? 7.969 -19.141 -16.656 1 97.88 172 TYR A CA 1
ATOM 1318 C C . TYR A 1 172 ? 6.855 -20.188 -16.625 1 97.88 172 TYR A C 1
ATOM 1320 O O . TYR A 1 172 ? 7.125 -21.391 -16.609 1 97.88 172 TYR A O 1
ATOM 1328 N N . LEU A 1 173 ? 5.672 -19.75 -16.641 1 97.88 173 LEU A N 1
ATOM 1329 C CA . LEU A 1 173 ? 4.531 -20.641 -16.453 1 97.88 173 LEU A CA 1
ATOM 1330 C C . LEU A 1 173 ? 4.277 -21.484 -17.688 1 97.88 173 LEU A C 1
ATOM 1332 O O . LEU A 1 173 ? 3.779 -22.609 -17.594 1 97.88 173 LEU A O 1
ATOM 1336 N N . THR A 1 174 ? 4.641 -20.969 -18.859 1 97.25 174 THR A N 1
ATOM 1337 C CA . THR A 1 174 ? 4.273 -21.672 -20.094 1 97.25 174 THR A CA 1
ATOM 1338 C C . THR A 1 174 ? 5.492 -22.344 -20.703 1 97.25 174 THR A C 1
ATOM 1340 O O . THR A 1 174 ? 5.355 -23.344 -21.406 1 97.25 174 THR A O 1
ATOM 1343 N N . GLU A 1 175 ? 6.684 -21.812 -20.453 1 97.12 175 GLU A N 1
ATOM 1344 C CA . GLU A 1 175 ? 7.859 -22.312 -21.156 1 97.12 175 GLU A CA 1
ATOM 1345 C C . GLU A 1 175 ? 8.836 -22.984 -20.188 1 97.12 175 GLU A C 1
ATOM 1347 O O . GLU A 1 175 ? 9.367 -24.062 -20.469 1 97.12 175 GLU A O 1
ATOM 1352 N N . VAL A 1 176 ? 9.078 -22.438 -19.125 1 96.81 176 VAL A N 1
ATOM 1353 C CA . VAL A 1 176 ? 10.086 -22.953 -18.219 1 96.81 176 VAL A CA 1
ATOM 1354 C C . VAL A 1 176 ? 9.5 -24.094 -17.391 1 96.81 176 VAL A C 1
ATOM 1356 O O . VAL A 1 176 ? 10.047 -25.203 -17.375 1 96.81 176 VAL A O 1
ATOM 1359 N N . ILE A 1 177 ? 8.422 -23.781 -16.719 1 94.06 177 ILE A N 1
ATOM 1360 C CA . ILE A 1 177 ? 7.711 -24.797 -15.938 1 94.06 177 ILE A CA 1
ATOM 1361 C C . ILE A 1 177 ? 6.727 -25.547 -16.844 1 94.06 177 ILE A C 1
ATOM 1363 O O . ILE A 1 177 ? 6.75 -26.766 -16.922 1 94.06 177 ILE A O 1
ATOM 1367 N N . GLY A 1 178 ? 5.922 -24.734 -17.484 1 92.31 178 GLY A N 1
ATOM 1368 C CA . GLY A 1 178 ? 4.941 -25.312 -18.406 1 92.31 178 GLY A CA 1
ATOM 1369 C C . GLY A 1 178 ? 3.666 -25.75 -17.703 1 92.31 178 GLY A C 1
ATOM 1370 O O . GLY A 1 178 ? 3.613 -25.812 -16.469 1 92.31 178 GLY A O 1
ATOM 1371 N N . GLY A 1 179 ? 2.547 -25.828 -18.5 1 93.25 179 GLY A N 1
ATOM 1372 C CA . GLY A 1 179 ? 1.32 -26.422 -18 1 93.25 179 GLY A CA 1
ATOM 1373 C C . GLY A 1 179 ? 0.237 -25.406 -17.703 1 93.25 179 GLY A C 1
ATOM 1374 O O . GLY A 1 179 ? -0.87 -25.781 -17.297 1 93.25 179 GLY A O 1
ATOM 1375 N N . TYR A 1 180 ? 0.57 -24.234 -17.906 1 96.62 180 TYR A N 1
ATOM 1376 C CA . TYR A 1 180 ? -0.429 -23.203 -17.609 1 96.62 180 TYR A CA 1
ATOM 1377 C C . TYR A 1 180 ? -0.931 -22.547 -18.891 1 96.62 180 TYR A C 1
ATOM 1379 O O . TYR A 1 180 ? -0.174 -22.391 -19.859 1 96.62 180 TYR A O 1
ATOM 1387 N N . ARG A 1 181 ? -2.129 -22.203 -18.859 1 96.5 181 ARG A N 1
ATOM 1388 C CA . ARG A 1 181 ? -2.754 -21.516 -19.984 1 96.5 181 ARG A CA 1
ATOM 1389 C C . ARG A 1 181 ? -2.916 -20.031 -19.719 1 96.5 181 ARG A C 1
ATOM 1391 O O . ARG A 1 181 ? -3.225 -19.625 -18.594 1 96.5 181 ARG A O 1
ATOM 1398 N N . VAL A 1 182 ? -2.725 -19.266 -20.766 1 97.06 182 VAL A N 1
ATOM 1399 C CA . VAL A 1 182 ? -2.838 -17.812 -20.625 1 97.06 182 VAL A CA 1
ATOM 1400 C C . VAL A 1 182 ? -3.625 -17.234 -21.797 1 97.06 182 VAL A C 1
ATOM 1402 O O . VAL A 1 182 ? -3.764 -17.875 -22.828 1 97.06 182 VAL A O 1
ATOM 1405 N N . GLU A 1 183 ? -4.215 -16.109 -21.609 1 96.75 183 GLU A N 1
ATOM 1406 C CA . GLU A 1 183 ? -4.895 -15.312 -22.625 1 96.75 183 GLU A CA 1
ATOM 1407 C C . GLU A 1 183 ? -4.27 -13.922 -22.734 1 96.75 183 GLU A C 1
ATOM 1409 O O . GLU A 1 183 ? -4.109 -13.227 -21.734 1 96.75 183 GLU A O 1
ATOM 1414 N N . SER A 1 184 ? -3.943 -13.578 -23.984 1 96.56 184 SER A N 1
ATOM 1415 C CA . SER A 1 184 ? -3.363 -12.25 -24.188 1 96.56 184 SER A CA 1
ATOM 1416 C C . SER A 1 184 ? -4.391 -11.156 -23.922 1 96.56 184 SER A C 1
ATOM 1418 O O . SER A 1 184 ? -5.543 -11.258 -24.344 1 96.56 184 SER A O 1
ATOM 1420 N N . ARG A 1 185 ? -4.051 -10.219 -23.172 1 94.62 185 ARG A N 1
ATOM 1421 C CA . ARG A 1 185 ? -4.879 -9.039 -22.953 1 94.62 185 ARG A CA 1
ATOM 1422 C C . ARG A 1 185 ? -4.52 -7.926 -23.938 1 94.62 185 ARG A C 1
ATOM 1424 O O . ARG A 1 185 ? -5.184 -6.887 -23.969 1 94.62 185 ARG A O 1
ATOM 1431 N N . GLY A 1 186 ? -3.535 -8.227 -24.703 1 92.12 186 GLY A N 1
ATOM 1432 C CA . GLY A 1 186 ? -3.027 -7.207 -25.625 1 92.12 186 GLY A CA 1
ATOM 1433 C C . GLY A 1 186 ? -2.107 -6.211 -24.938 1 92.12 186 GLY A C 1
ATOM 1434 O O . GLY A 1 186 ? -1.517 -6.508 -23.906 1 92.12 186 GLY A O 1
ATOM 1435 N N . GLU A 1 187 ? -1.919 -5.012 -25.547 1 91.94 187 GLU A N 1
ATOM 1436 C CA . GLU A 1 187 ? -1.028 -3.973 -25.047 1 91.94 187 GLU A CA 1
ATOM 1437 C C . GLU A 1 187 ? -1.744 -3.072 -24.047 1 91.94 187 GLU A C 1
ATOM 1439 O O . GLU A 1 187 ? -2.857 -2.609 -24.297 1 91.94 187 GLU A O 1
ATOM 1444 N N . VAL A 1 188 ? -1.101 -2.916 -22.953 1 91.25 188 VAL A N 1
ATOM 1445 C CA . VAL A 1 188 ? -1.633 -2.066 -21.891 1 91.25 188 VAL A CA 1
ATOM 1446 C C . VAL A 1 188 ? -0.594 -1.017 -21.5 1 91.25 188 VAL A C 1
ATOM 1448 O O . VAL A 1 188 ? 0.606 -1.298 -21.5 1 91.25 188 VAL A O 1
ATOM 1451 N N . ILE A 1 189 ? -1.049 0.171 -21.25 1 88.44 189 ILE A N 1
ATOM 1452 C CA . ILE A 1 189 ? -0.148 1.213 -20.766 1 88.44 189 ILE A CA 1
ATOM 1453 C C . ILE A 1 189 ? 0.063 1.06 -19.266 1 88.44 189 ILE A C 1
ATOM 1455 O O . ILE A 1 189 ? -0.89 1.146 -18.484 1 88.44 189 ILE A O 1
ATOM 1459 N N . ILE A 1 190 ? 1.234 0.738 -18.984 1 86.31 190 ILE A N 1
ATOM 1460 C CA . ILE A 1 190 ? 1.593 0.558 -17.594 1 86.31 190 ILE A CA 1
ATOM 1461 C C . ILE A 1 190 ? 2.445 1.734 -17.125 1 86.31 190 ILE A C 1
ATOM 1463 O O . ILE A 1 190 ? 3.479 2.039 -17.719 1 86.31 190 ILE A O 1
ATOM 1467 N N . LYS A 1 191 ? 1.998 2.365 -16.062 1 76.81 191 LYS A N 1
ATOM 1468 C CA . LYS A 1 191 ? 2.705 3.52 -15.516 1 76.81 191 LYS A CA 1
ATOM 1469 C C . LYS A 1 191 ? 4.168 3.188 -15.234 1 76.81 191 LYS A C 1
ATOM 1471 O O . LYS A 1 191 ? 4.473 2.156 -14.633 1 76.81 191 LYS A O 1
ATOM 1476 N N . GLY A 1 192 ? 5.074 3.975 -15.781 1 75.12 192 GLY A N 1
ATOM 1477 C CA . GLY A 1 192 ? 6.496 3.805 -15.539 1 75.12 192 GLY A CA 1
ATOM 1478 C C . GLY A 1 192 ? 7.148 2.822 -16.5 1 75.12 192 GLY A C 1
ATOM 1479 O O . GLY A 1 192 ? 8.375 2.736 -16.562 1 75.12 192 GLY A O 1
ATOM 1480 N N . LYS A 1 193 ? 6.344 2.01 -17.156 1 81.19 193 LYS A N 1
ATOM 1481 C CA . LYS A 1 193 ? 6.875 0.964 -18.031 1 81.19 193 LYS A CA 1
ATOM 1482 C C . LYS A 1 193 ? 6.555 1.246 -19.5 1 81.19 193 LYS A C 1
ATOM 1484 O O . LYS A 1 193 ? 7.199 0.705 -20.391 1 81.19 193 LYS A O 1
ATOM 1489 N N . GLY A 1 194 ? 5.508 2.062 -19.625 1 88.06 194 GLY A N 1
ATOM 1490 C CA . GLY A 1 194 ? 5.043 2.27 -20.984 1 88.06 194 GLY A CA 1
ATOM 1491 C C . GLY A 1 194 ? 4.117 1.171 -21.469 1 88.06 194 GLY A C 1
ATOM 1492 O O . GLY A 1 194 ? 3.289 0.667 -20.719 1 88.06 194 GLY A O 1
ATOM 1493 N N . VAL A 1 195 ? 4.219 0.892 -22.797 1 91.25 195 VAL A N 1
ATOM 1494 C CA . VAL A 1 195 ? 3.34 -0.11 -23.375 1 91.25 195 VAL A CA 1
ATOM 1495 C C . VAL A 1 195 ? 3.92 -1.505 -23.156 1 91.25 195 VAL A C 1
ATOM 1497 O O . VAL A 1 195 ? 5.086 -1.756 -23.469 1 91.25 195 VAL A O 1
ATOM 1500 N N . MET A 1 196 ? 3.088 -2.377 -22.625 1 92.81 196 MET A N 1
ATOM 1501 C CA . MET A 1 196 ? 3.496 -3.748 -22.328 1 92.81 196 MET A CA 1
ATOM 1502 C C . MET A 1 196 ? 2.418 -4.738 -22.75 1 92.81 196 MET A C 1
ATOM 1504 O O . MET A 1 196 ? 1.227 -4.484 -22.562 1 92.81 196 MET A O 1
ATOM 1508 N N . GLU A 1 197 ? 2.893 -5.793 -23.344 1 96.12 197 GLU A N 1
ATOM 1509 C CA . GLU A 1 197 ? 1.961 -6.902 -23.516 1 96.12 197 GLU A CA 1
ATOM 1510 C C . GLU A 1 197 ? 1.769 -7.676 -22.203 1 96.12 197 GLU A C 1
ATOM 1512 O O . GLU A 1 197 ? 2.742 -8.031 -21.547 1 96.12 197 GLU A O 1
ATOM 1517 N N . THR A 1 198 ? 0.522 -7.883 -21.906 1 97.5 198 THR A N 1
ATOM 1518 C CA . THR A 1 198 ? 0.22 -8.586 -20.672 1 97.5 198 THR A CA 1
ATOM 1519 C C . THR A 1 198 ? -0.775 -9.711 -20.922 1 97.5 198 THR A C 1
ATOM 1521 O O . THR A 1 198 ? -1.231 -9.914 -22.047 1 97.5 198 THR A O 1
ATOM 1524 N N . TYR A 1 199 ? -1.057 -10.5 -19.844 1 98.25 199 TYR A N 1
ATOM 1525 C CA . TYR A 1 199 ? -1.828 -11.727 -20.031 1 98.25 199 TYR A CA 1
ATOM 1526 C C . TYR A 1 199 ? -2.715 -12 -18.812 1 98.25 199 TYR A C 1
ATOM 1528 O O . TYR A 1 199 ? -2.451 -11.492 -17.719 1 98.25 199 TYR A O 1
ATOM 1536 N N . PHE A 1 200 ? -3.717 -12.766 -19.062 1 98.25 200 PHE A N 1
ATOM 1537 C CA . PHE A 1 200 ? -4.488 -13.359 -17.984 1 98.25 200 PHE A CA 1
ATOM 1538 C C . PHE A 1 200 ? -4.172 -14.844 -17.844 1 98.25 200 PHE A C 1
ATOM 1540 O O . PHE A 1 200 ? -4.117 -15.57 -18.828 1 98.25 200 PHE A O 1
ATOM 1547 N N . LEU A 1 201 ? -3.875 -15.195 -16.656 1 98 201 LEU A N 1
ATOM 1548 C CA . LEU A 1 201 ? -3.709 -16.609 -16.328 1 98 201 LEU A CA 1
ATOM 1549 C C . LEU A 1 201 ? -5.062 -17.297 -16.219 1 98 201 LEU A C 1
ATOM 1551 O O . LEU A 1 201 ? -5.93 -16.844 -15.469 1 98 201 LEU A O 1
ATOM 1555 N N . LEU A 1 202 ? -5.238 -18.359 -16.922 1 95.75 202 LEU A N 1
ATOM 1556 C CA . LEU A 1 202 ? -6.543 -19.016 -16.969 1 95.75 202 LEU A CA 1
ATOM 1557 C C . LEU A 1 202 ? -6.617 -20.172 -15.977 1 95.75 202 LEU A C 1
ATOM 1559 O O . LEU A 1 202 ? -5.664 -20.938 -15.844 1 95.75 202 LEU A O 1
ATOM 1563 N N . THR A 1 203 ? -7.734 -20.172 -15.289 1 88 203 THR A N 1
ATOM 1564 C CA . THR A 1 203 ? -7.996 -21.297 -14.406 1 88 203 THR A CA 1
ATOM 1565 C C . THR A 1 203 ? -8.484 -22.516 -15.203 1 88 203 THR A C 1
ATOM 1567 O O . THR A 1 203 ? -8.82 -22.391 -16.375 1 88 203 THR A O 1
ATOM 1570 N N . ASP A 1 204 ? -8.461 -23.672 -14.539 1 79.5 204 ASP A N 1
ATOM 1571 C CA . ASP A 1 204 ? -8.852 -24.906 -15.203 1 79.5 204 ASP A CA 1
ATOM 1572 C C . ASP A 1 204 ? -10.305 -24.844 -15.664 1 79.5 204 ASP A C 1
ATOM 1574 O O . ASP A 1 204 ? -10.688 -25.484 -16.641 1 79.5 204 ASP A O 1
ATOM 1578 N N . ASP A 1 205 ? -11.008 -24.047 -14.953 1 75.12 205 ASP A N 1
ATOM 1579 C CA . ASP A 1 205 ? -12.43 -24.016 -15.266 1 75.12 205 ASP A CA 1
ATOM 1580 C C . ASP A 1 205 ? -12.727 -23.047 -16.406 1 75.12 205 ASP A C 1
ATOM 1582 O O . ASP A 1 205 ? -13.836 -23.031 -16.938 1 75.12 205 ASP A O 1
ATOM 1586 N N . GLU A 1 206 ? -11.797 -22.312 -16.75 1 73.69 206 GLU A N 1
ATOM 1587 C CA . GLU A 1 206 ? -12.039 -21.344 -17.812 1 73.69 206 GLU A CA 1
ATOM 1588 C C . GLU A 1 206 ? -11.789 -21.938 -19.188 1 73.69 206 GLU A C 1
ATOM 1590 O O . GLU A 1 206 ? -10.852 -22.719 -19.375 1 73.69 206 GLU A O 1
ATOM 1595 N N . PRO A 1 207 ? -12.742 -21.609 -20.031 1 67.5 207 PRO A N 1
ATOM 1596 C CA . PRO A 1 207 ? -12.594 -22.188 -21.359 1 67.5 207 PRO A CA 1
ATOM 1597 C C . PRO A 1 207 ? -11.32 -21.734 -22.062 1 67.5 207 PRO A C 1
ATOM 1599 O O . PRO A 1 207 ? -10.734 -20.719 -21.688 1 67.5 207 PRO A O 1
ATOM 1602 N N . ASP A 1 208 ? -10.844 -22.562 -22.969 1 64.44 208 ASP A N 1
ATOM 1603 C CA . ASP A 1 208 ? -9.641 -22.25 -23.734 1 64.44 208 ASP A CA 1
ATOM 1604 C C . ASP A 1 208 ? -9.797 -20.938 -24.484 1 64.44 208 ASP A C 1
ATOM 1606 O O . ASP A 1 208 ? -10.859 -20.656 -25.047 1 64.44 208 ASP A O 1
ATOM 1610 N N . PRO A 1 209 ? -8.812 -20.016 -24.359 1 62.31 209 PRO A N 1
ATOM 1611 C CA . PRO A 1 209 ? -8.914 -18.734 -25.062 1 62.31 209 PRO A CA 1
ATOM 1612 C C . PRO A 1 209 ? -9.117 -18.922 -26.562 1 62.31 209 PRO A C 1
ATOM 1614 O O . PRO A 1 209 ? -8.664 -19.906 -27.141 1 62.31 209 PRO A O 1
ATOM 1617 N N . LYS A 1 210 ? -10.102 -18.062 -27.156 1 52.47 210 LYS A N 1
ATOM 1618 C CA . LYS A 1 210 ? -10.258 -18.078 -28.609 1 52.47 210 LYS A CA 1
ATOM 1619 C C . LYS A 1 210 ? -8.953 -17.688 -29.297 1 52.47 210 LYS A C 1
ATOM 1621 O O . LYS A 1 210 ? -8.273 -16.75 -28.875 1 52.47 210 LYS A O 1
ATOM 1626 N N . PRO A 1 211 ? -8.508 -18.656 -30.203 1 41.84 211 PRO A N 1
ATOM 1627 C CA . PRO A 1 211 ? -7.32 -18.266 -30.969 1 41.84 211 PRO A CA 1
ATOM 1628 C C . PRO A 1 211 ? -7.379 -16.812 -31.453 1 41.84 211 PRO A C 1
ATOM 1630 O O . PRO A 1 211 ? -8.453 -16.312 -31.766 1 41.84 211 PRO A O 1
ATOM 1633 N N . ALA A 1 212 ? -6.332 -16.156 -31.531 1 36.94 212 ALA A N 1
ATOM 1634 C CA . ALA A 1 212 ? -6.324 -14.859 -32.188 1 36.94 212 ALA A CA 1
ATOM 1635 C C . ALA A 1 212 ? -6.664 -14.984 -33.688 1 36.94 212 ALA A C 1
ATOM 1637 O O . ALA A 1 212 ? -6.223 -15.922 -34.344 1 36.94 212 ALA A O 1
ATOM 1638 N N . MET B 1 1 ? 4.02 4.984 18.703 1 36.25 1 MET B N 1
ATOM 1639 C CA . MET B 1 1 ? 3.383 4.297 19.812 1 36.25 1 MET B CA 1
ATOM 1640 C C . MET B 1 1 ? 1.863 4.387 19.719 1 36.25 1 MET B C 1
ATOM 1642 O O . MET B 1 1 ? 1.321 5.438 19.375 1 36.25 1 MET B O 1
ATOM 1646 N N . LEU B 1 2 ? 1.211 3.279 19.453 1 48 2 LEU B N 1
ATOM 1647 C CA . LEU B 1 2 ? -0.248 3.289 19.453 1 48 2 LEU B CA 1
ATOM 1648 C C . LEU B 1 2 ? -0.788 4.1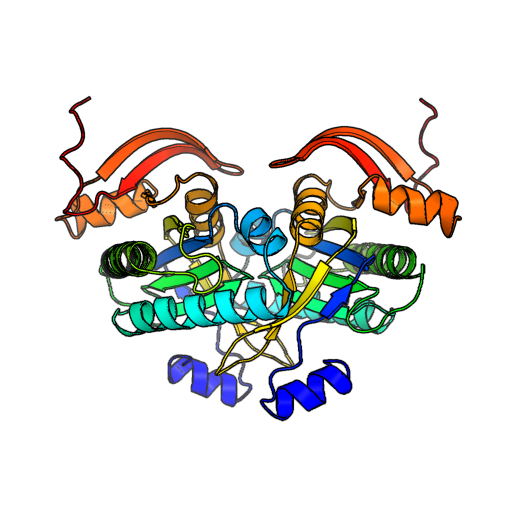13 20.625 1 48 2 LEU B C 1
ATOM 1650 O O . LEU B 1 2 ? -0.207 4.109 21.703 1 48 2 LEU B O 1
ATOM 1654 N N . PRO B 1 3 ? -1.544 5.121 20.312 1 50.22 3 PRO B N 1
ATOM 1655 C CA . PRO B 1 3 ? -2.131 5.727 21.516 1 50.22 3 PRO B CA 1
ATOM 1656 C C . PRO B 1 3 ? -2.514 4.691 22.578 1 50.22 3 PRO B C 1
ATOM 1658 O O . PRO B 1 3 ? -2.844 3.553 22.234 1 50.22 3 PRO B O 1
ATOM 1661 N N . ARG B 1 4 ? -2.17 5.074 23.797 1 49.5 4 ARG B N 1
ATOM 1662 C CA . ARG B 1 4 ? -2.383 4.23 24.969 1 49.5 4 ARG B CA 1
ATOM 1663 C C . ARG B 1 4 ? -3.703 3.471 24.859 1 49.5 4 ARG B C 1
ATOM 1665 O O . ARG B 1 4 ? -3.775 2.289 25.203 1 49.5 4 ARG B O 1
ATOM 1672 N N . THR B 1 5 ? -4.668 4.242 24.406 1 48.81 5 THR B N 1
ATOM 1673 C CA . THR B 1 5 ? -5.988 3.631 24.312 1 48.81 5 THR B CA 1
ATOM 1674 C C . THR B 1 5 ? -5.984 2.473 23.312 1 48.81 5 THR B C 1
ATOM 1676 O O . THR B 1 5 ? -6.578 1.425 23.578 1 48.81 5 THR B O 1
ATOM 1679 N N . VAL B 1 6 ? -5.324 2.715 22.234 1 55.84 6 VAL B N 1
ATOM 1680 C CA . VAL B 1 6 ? -5.277 1.681 21.203 1 55.84 6 VAL B CA 1
ATOM 1681 C C . VAL B 1 6 ? -4.262 0.61 21.594 1 55.84 6 VAL B C 1
ATOM 1683 O O . VAL B 1 6 ? -4.523 -0.586 21.453 1 55.84 6 VAL B O 1
ATOM 1686 N N . ALA B 1 7 ? -3.139 1.127 22.109 1 55.69 7 ALA B N 1
ATOM 1687 C CA . ALA B 1 7 ? -2.07 0.22 22.516 1 55.69 7 ALA B CA 1
ATOM 1688 C C . ALA B 1 7 ? -2.555 -0.741 23.594 1 55.69 7 ALA B C 1
ATOM 1690 O O . ALA B 1 7 ? -2.246 -1.935 23.562 1 55.69 7 ALA B O 1
ATOM 1691 N N . ASP B 1 8 ? -3.164 -0.123 24.547 1 51.41 8 ASP B N 1
ATOM 1692 C CA . ASP B 1 8 ? -3.691 -0.932 25.641 1 51.41 8 ASP B CA 1
ATOM 1693 C C . ASP B 1 8 ? -4.652 -2 25.125 1 51.41 8 ASP B C 1
ATOM 1695 O O . ASP B 1 8 ? -4.641 -3.137 25.609 1 51.41 8 ASP B O 1
ATOM 1699 N N . LYS B 1 9 ? -5.418 -1.526 24.188 1 50.81 9 LYS B N 1
ATOM 1700 C CA . LYS B 1 9 ? -6.398 -2.467 23.656 1 50.81 9 LYS B CA 1
ATOM 1701 C C . LYS B 1 9 ? -5.73 -3.498 22.75 1 50.81 9 LYS B C 1
ATOM 1703 O O . LYS B 1 9 ? -6.117 -4.672 22.75 1 50.81 9 LYS B O 1
ATOM 1708 N N . LEU B 1 10 ? -4.816 -3.049 22.047 1 53.72 10 LEU B N 1
ATOM 1709 C CA . LEU B 1 10 ? -4.07 -3.961 21.188 1 53.72 10 LEU B CA 1
ATOM 1710 C C . LEU B 1 10 ? -3.309 -4.988 22.016 1 53.72 10 LEU B C 1
ATOM 1712 O O . LEU B 1 10 ? -3.242 -6.164 21.656 1 53.72 10 LEU B O 1
ATOM 1716 N N . LYS B 1 11 ? -2.691 -4.473 23.047 1 49.91 11 LYS B N 1
ATOM 1717 C CA . LYS B 1 11 ? -1.966 -5.367 23.953 1 49.91 11 LYS B CA 1
ATOM 1718 C C . LYS B 1 11 ? -2.891 -6.434 24.531 1 49.91 11 LYS B C 1
ATOM 1720 O O . LYS B 1 11 ? -2.453 -7.547 24.812 1 49.91 11 LYS B O 1
ATOM 1725 N N . LEU B 1 12 ? -3.992 -5.941 24.812 1 42.22 12 LEU B N 1
ATOM 1726 C CA . LEU B 1 12 ? -4.902 -6.863 25.484 1 42.22 12 LEU B CA 1
ATOM 1727 C C . LEU B 1 12 ? -5.562 -7.801 24.469 1 42.22 12 LEU B C 1
ATOM 1729 O O . LEU B 1 12 ? -6.43 -8.602 24.828 1 42.22 12 LEU B O 1
ATOM 1733 N N . GLY B 1 13 ? -5.055 -7.754 23.328 1 45.75 13 GLY B N 1
ATOM 1734 C CA . GLY B 1 13 ? -5.68 -8.648 22.375 1 45.75 13 GLY B CA 1
ATOM 1735 C C . GLY B 1 13 ? -7.145 -8.336 22.125 1 45.75 13 GLY B C 1
ATOM 1736 O O . GLY B 1 13 ? -7.906 -9.203 21.688 1 45.75 13 GLY B O 1
ATOM 1737 N N . GLN B 1 14 ? -7.613 -7.367 22.844 1 45.72 14 GLN B N 1
ATOM 1738 C CA . GLN B 1 14 ? -9.047 -7.094 22.812 1 45.72 14 GLN B CA 1
ATOM 1739 C C . GLN B 1 14 ? -9.422 -6.293 21.578 1 45.72 14 GLN B C 1
ATOM 1741 O O . GLN B 1 14 ? -8.641 -5.469 21.094 1 45.72 14 GLN B O 1
ATOM 1746 N N . ALA B 1 15 ? -10.352 -6.836 20.844 1 51.41 15 ALA B N 1
ATOM 1747 C CA . ALA B 1 15 ? -11.016 -6.207 19.703 1 51.41 15 ALA B CA 1
ATOM 1748 C C . ALA B 1 15 ? -11.367 -4.754 20 1 51.41 15 ALA B C 1
ATOM 1750 O O . ALA B 1 15 ? -12.023 -4.465 21.016 1 51.41 15 ALA B O 1
ATOM 1751 N N . VAL B 1 16 ? -10.477 -3.762 19.828 1 59.25 16 VAL B N 1
ATOM 1752 C CA . VAL B 1 16 ? -10.93 -2.379 19.922 1 59.25 16 VAL B CA 1
ATOM 1753 C C . VAL B 1 16 ? -12.125 -2.162 19 1 59.25 16 VAL B C 1
ATOM 1755 O O . VAL B 1 16 ? -12.109 -2.584 17.828 1 59.25 16 VAL B O 1
ATOM 1758 N N . GLU B 1 17 ? -13.227 -1.824 19.594 1 72.5 17 GLU B N 1
ATOM 1759 C CA . GLU B 1 17 ? -14.422 -1.565 18.797 1 72.5 17 GLU B CA 1
ATOM 1760 C C . GLU B 1 17 ? -14.148 -0.552 17.688 1 72.5 17 GLU B C 1
ATOM 1762 O O . GLU B 1 17 ? -13.586 0.515 17.938 1 72.5 17 GLU B O 1
ATOM 1767 N N . PRO B 1 18 ? -14.336 -0.979 16.547 1 82.25 18 PRO B N 1
ATOM 1768 C CA . PRO B 1 18 ? -14.203 -0.024 15.445 1 82.25 18 PRO B CA 1
ATOM 1769 C C . PRO B 1 18 ? -15.055 1.229 15.648 1 82.25 18 PRO B C 1
ATOM 1771 O O . PRO B 1 18 ? -16.125 1.16 16.266 1 82.25 18 PRO B O 1
ATOM 1774 N N . GLU B 1 19 ? -14.531 2.33 15.258 1 87 19 GLU B N 1
ATOM 1775 C CA . GLU B 1 19 ? -15.188 3.619 15.445 1 87 19 GLU B CA 1
ATOM 1776 C C . GLU B 1 19 ? -15.281 4.387 14.133 1 87 19 GLU B C 1
ATOM 1778 O O . GLU B 1 19 ? -14.406 4.273 13.273 1 87 19 GLU B O 1
ATOM 1783 N N . SER B 1 20 ? -16.375 5.129 14.008 1 90.5 20 SER B N 1
ATOM 1784 C CA . SER B 1 20 ? -16.547 6.02 12.867 1 90.5 20 SER B CA 1
ATOM 1785 C C . SER B 1 20 ? -16.188 7.457 13.219 1 90.5 20 SER B C 1
ATOM 17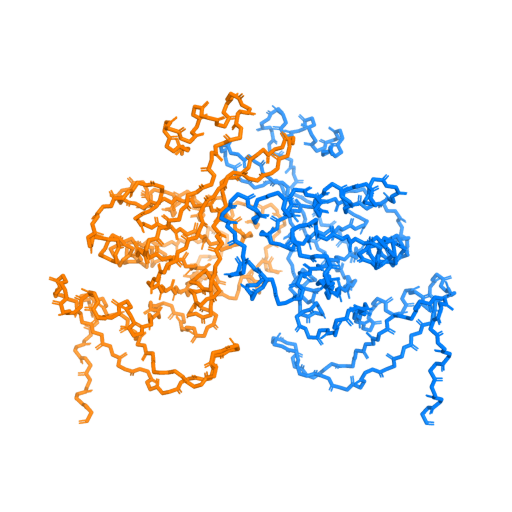87 O O . SER B 1 20 ? -16.516 7.934 14.305 1 90.5 20 SER B O 1
ATOM 1789 N N . PHE B 1 21 ? -15.508 8.07 12.375 1 93.38 21 PHE B N 1
ATOM 1790 C CA . PHE B 1 21 ? -15.133 9.477 12.5 1 93.38 21 PHE B CA 1
ATOM 1791 C C . PHE B 1 21 ? -15.742 10.297 11.367 1 93.38 21 PHE B C 1
ATOM 1793 O O . PHE B 1 21 ? -15.617 9.938 10.195 1 93.38 21 PHE B O 1
ATOM 1800 N N . GLU B 1 22 ? -16.328 11.328 11.688 1 93.31 22 GLU B N 1
ATOM 1801 C CA . GLU B 1 22 ? -17.047 12.117 10.688 1 93.31 22 GLU B CA 1
ATOM 1802 C C . GLU B 1 22 ? -16.062 12.93 9.836 1 93.31 22 GLU B C 1
ATOM 1804 O O . GLU B 1 22 ? -16.297 13.117 8.641 1 93.31 22 GLU B O 1
ATOM 1809 N N . GLN B 1 23 ? -15.094 13.445 10.516 1 96 23 GLN B N 1
ATOM 1810 C CA . GLN B 1 23 ? -14.148 14.297 9.812 1 96 23 GLN B CA 1
ATOM 1811 C C . GLN B 1 23 ? -12.727 14.07 10.312 1 96 23 GLN B C 1
ATOM 1813 O O . GLN B 1 23 ? -12.43 14.32 11.484 1 96 23 GLN B O 1
ATOM 1818 N N . VAL B 1 24 ? -11.891 13.594 9.461 1 97.56 24 VAL B N 1
ATOM 1819 C CA . VAL B 1 24 ? -10.461 13.43 9.711 1 97.56 24 VAL B CA 1
ATOM 1820 C C . VAL B 1 24 ? -9.672 13.844 8.477 1 97.56 24 VAL B C 1
ATOM 1822 O O . VAL B 1 24 ? -10.234 14 7.391 1 97.56 24 VAL B O 1
ATOM 1825 N N . SER B 1 25 ? -8.43 14.102 8.625 1 98.62 25 SER B N 1
ATOM 1826 C CA . SER B 1 25 ? -7.531 14.305 7.492 1 98.62 25 SER B CA 1
ATOM 1827 C C . SER B 1 25 ? -6.523 13.164 7.383 1 98.62 25 SER B C 1
ATOM 1829 O O . SER B 1 25 ? -6.008 12.688 8.398 1 98.62 25 SER B O 1
ATOM 1831 N N . ILE B 1 26 ? -6.324 12.719 6.207 1 98.25 26 ILE B N 1
ATOM 1832 C CA . ILE B 1 26 ? -5.426 11.609 5.922 1 98.25 26 ILE B CA 1
ATOM 1833 C C . ILE B 1 26 ? -4.324 12.07 4.973 1 98.25 26 ILE B C 1
ATOM 1835 O O . ILE B 1 26 ? -4.578 12.812 4.023 1 98.25 26 ILE B O 1
ATOM 1839 N N . PHE B 1 27 ? -3.123 11.57 5.277 1 98.56 27 PHE B N 1
ATOM 1840 C CA . PHE B 1 27 ? -1.916 11.969 4.566 1 98.56 27 PHE B CA 1
ATOM 1841 C C . PHE B 1 27 ? -1.21 10.758 3.973 1 98.56 27 PHE B C 1
ATOM 1843 O O . PHE B 1 27 ? -1.038 9.742 4.648 1 98.56 27 PHE B O 1
ATOM 1850 N N . PHE B 1 28 ? -0.878 10.883 2.707 1 97.56 28 PHE B N 1
ATOM 1851 C CA . PHE B 1 28 ? 0.01 9.922 2.061 1 97.56 28 PHE B CA 1
ATOM 1852 C C . PHE B 1 28 ? 1.265 10.617 1.538 1 97.56 28 PHE B C 1
ATOM 1854 O O . PHE B 1 28 ? 1.199 11.742 1.047 1 97.56 28 PHE B O 1
ATOM 1861 N N . SER B 1 29 ? 2.344 9.945 1.563 1 97.12 29 SER B N 1
ATOM 1862 C CA . SER B 1 29 ? 3.561 10.391 0.895 1 97.12 29 SER B CA 1
ATOM 1863 C C . SER B 1 29 ? 4.262 9.234 0.19 1 97.12 29 SER B C 1
ATOM 1865 O O . SER B 1 29 ? 4.043 8.07 0.531 1 97.12 29 SER B O 1
ATOM 1867 N N . ASP B 1 30 ? 5.066 9.539 -0.7 1 93 30 ASP B N 1
ATOM 1868 C CA . ASP B 1 30 ? 5.875 8.57 -1.44 1 93 30 ASP B CA 1
ATOM 1869 C C . ASP B 1 30 ? 7.18 9.211 -1.921 1 93 30 ASP B C 1
ATOM 1871 O O . ASP B 1 30 ? 7.211 10.391 -2.262 1 93 30 ASP B O 1
ATOM 1875 N N . VAL B 1 31 ? 8.195 8.391 -1.942 1 92.62 31 VAL B N 1
ATOM 1876 C CA . VAL B 1 31 ? 9.477 8.867 -2.443 1 92.62 31 VAL B CA 1
ATOM 1877 C C . VAL B 1 31 ? 9.469 8.867 -3.971 1 92.62 31 VAL B C 1
ATOM 1879 O O . VAL B 1 31 ? 9.086 7.875 -4.594 1 92.62 31 VAL B O 1
ATOM 1882 N N . VAL B 1 32 ? 9.875 10.008 -4.512 1 92.12 32 VAL B N 1
ATOM 1883 C CA . VAL B 1 32 ? 9.867 10.172 -5.965 1 92.12 32 VAL B CA 1
ATOM 1884 C C . VAL B 1 32 ? 11.008 9.359 -6.578 1 92.12 32 VAL B C 1
ATOM 1886 O O . VAL B 1 32 ? 12.164 9.484 -6.168 1 92.12 32 VAL B O 1
ATOM 1889 N N . SER B 1 33 ? 10.719 8.484 -7.539 1 86.06 33 SER B N 1
ATOM 1890 C CA . SER B 1 33 ? 11.688 7.699 -8.297 1 86.06 33 SER B CA 1
ATOM 1891 C C . SER B 1 33 ? 12.555 6.852 -7.367 1 86.06 33 SER B C 1
ATOM 1893 O O . SER B 1 33 ? 13.773 6.785 -7.539 1 86.06 33 SER B O 1
ATOM 1895 N N . PHE B 1 34 ? 11.953 6.285 -6.387 1 84.94 34 PHE B N 1
ATOM 1896 C CA . PHE B 1 34 ? 12.695 5.461 -5.434 1 84.94 34 PHE B CA 1
ATOM 1897 C C . PHE B 1 34 ? 13.273 4.227 -6.121 1 84.94 34 PHE B C 1
ATOM 1899 O O . PHE B 1 34 ? 14.375 3.795 -5.801 1 84.94 34 PHE B O 1
ATOM 1906 N N . THR B 1 35 ? 12.5 3.711 -7.004 1 79.25 35 THR B N 1
ATOM 1907 C CA . THR B 1 35 ? 12.945 2.508 -7.699 1 79.25 35 THR B CA 1
ATOM 1908 C C . THR B 1 35 ? 14.25 2.762 -8.438 1 79.25 35 THR B C 1
ATOM 1910 O O . THR B 1 35 ? 15.156 1.924 -8.422 1 79.25 35 THR B O 1
ATOM 1913 N N . THR B 1 36 ? 14.266 3.859 -9.102 1 83 36 THR B N 1
ATOM 1914 C CA . THR B 1 36 ? 15.469 4.238 -9.82 1 83 36 THR B CA 1
ATOM 1915 C C . THR B 1 36 ? 16.625 4.461 -8.852 1 83 36 THR B C 1
ATOM 1917 O O . THR B 1 36 ? 17.75 4.027 -9.109 1 83 36 THR B O 1
ATOM 1920 N N . LEU B 1 37 ? 16.359 5.102 -7.832 1 84.75 37 LEU B N 1
ATOM 1921 C CA . LEU B 1 37 ? 17.375 5.352 -6.812 1 84.75 37 LEU B CA 1
ATOM 1922 C C . LEU B 1 37 ? 17.875 4.043 -6.219 1 84.75 37 LEU B C 1
ATOM 1924 O O . LEU B 1 37 ? 19.094 3.859 -6.047 1 84.75 37 LEU B O 1
ATOM 1928 N N . ALA B 1 38 ? 17 3.143 -5.914 1 82.25 38 ALA B N 1
ATOM 1929 C CA . ALA B 1 38 ? 17.328 1.854 -5.312 1 82.25 38 ALA B CA 1
ATOM 1930 C C . ALA B 1 38 ? 18.188 1.018 -6.25 1 82.25 38 ALA B C 1
ATOM 1932 O O . ALA B 1 38 ? 19.062 0.257 -5.805 1 82.25 38 ALA B O 1
ATOM 1933 N N . SER B 1 39 ? 17.938 1.161 -7.52 1 80.94 39 SER B N 1
ATOM 1934 C CA . SER B 1 39 ? 18.672 0.378 -8.508 1 80.94 39 SER B CA 1
ATOM 1935 C C . SER B 1 39 ? 20.141 0.778 -8.555 1 80.94 39 SER B C 1
ATOM 1937 O O . SER B 1 39 ? 20.984 0.02 -9.039 1 80.94 39 SER B O 1
ATOM 1939 N N . ARG B 1 40 ? 20.438 1.911 -8.031 1 84.81 40 ARG B N 1
ATOM 1940 C CA . ARG B 1 40 ? 21.812 2.408 -8.031 1 84.81 40 ARG B CA 1
ATOM 1941 C C . ARG B 1 40 ? 22.5 2.125 -6.703 1 84.81 40 ARG B C 1
ATOM 1943 O O . ARG B 1 40 ? 23.625 2.57 -6.469 1 84.81 40 ARG B O 1
ATOM 1950 N N . CYS B 1 41 ? 21.844 1.436 -5.895 1 86.44 41 CYS B N 1
ATOM 1951 C CA . CYS B 1 41 ? 22.312 1.14 -4.551 1 86.44 41 CYS B CA 1
ATOM 1952 C C . CYS B 1 41 ? 22.469 -0.363 -4.344 1 86.44 41 CYS B C 1
ATOM 1954 O O . CYS B 1 41 ? 21.75 -1.154 -4.961 1 86.44 41 CYS B O 1
ATOM 1956 N N . THR B 1 42 ? 23.484 -0.699 -3.557 1 86.94 42 THR B N 1
ATOM 1957 C CA . THR B 1 42 ? 23.5 -2.068 -3.055 1 86.94 42 THR B CA 1
ATOM 1958 C C . THR B 1 42 ? 22.328 -2.314 -2.115 1 86.94 42 THR B C 1
ATOM 1960 O O . THR B 1 42 ? 21.734 -1.369 -1.588 1 86.94 42 THR B O 1
ATOM 1963 N N . PRO B 1 43 ? 21.984 -3.588 -1.914 1 84.12 43 PRO B N 1
ATOM 1964 C CA . PRO B 1 43 ? 20.891 -3.879 -0.994 1 84.12 43 PRO B CA 1
ATOM 1965 C C . PRO B 1 43 ? 21.094 -3.246 0.381 1 84.12 43 PRO B C 1
ATOM 1967 O O . PRO B 1 43 ? 20.141 -2.682 0.945 1 84.12 43 PRO B O 1
ATOM 1970 N N . LEU B 1 44 ? 22.25 -3.314 0.869 1 86.25 44 LEU B N 1
ATOM 1971 C CA . LEU B 1 44 ? 22.547 -2.729 2.174 1 86.25 44 LEU B CA 1
ATOM 1972 C C . LEU B 1 44 ? 22.375 -1.215 2.141 1 86.25 44 LEU B C 1
ATOM 1974 O O . LEU B 1 44 ? 21.875 -0.624 3.102 1 86.25 44 LEU B O 1
ATOM 1978 N N . GLN B 1 45 ? 22.766 -0.629 1.042 1 87.56 45 GLN B N 1
ATOM 1979 C CA . GLN B 1 45 ? 22.625 0.815 0.89 1 87.56 45 GLN B CA 1
ATOM 1980 C C . GLN B 1 45 ? 21.156 1.228 0.83 1 87.56 45 GLN B C 1
ATOM 1982 O O . GLN B 1 45 ? 20.781 2.289 1.335 1 87.56 45 GLN B O 1
ATOM 1987 N N . VAL B 1 46 ? 20.344 0.411 0.203 1 85.31 46 VAL B N 1
ATOM 1988 C CA . VAL B 1 46 ? 18.922 0.689 0.124 1 85.31 46 VAL B CA 1
ATOM 1989 C C . VAL B 1 46 ? 18.312 0.669 1.524 1 85.31 46 VAL B C 1
ATOM 1991 O O . VAL B 1 46 ? 17.547 1.56 1.885 1 85.31 46 VAL B O 1
ATOM 1994 N N . VAL B 1 47 ? 18.594 -0.309 2.305 1 84.38 47 VAL B N 1
ATOM 1995 C CA . VAL B 1 47 ? 18.078 -0.467 3.656 1 84.38 47 VAL B CA 1
ATOM 1996 C C . VAL B 1 47 ? 18.5 0.715 4.523 1 84.38 47 VAL B C 1
ATOM 1998 O O . VAL B 1 47 ? 17.703 1.266 5.277 1 84.38 47 VAL B O 1
ATOM 2001 N N . THR B 1 48 ? 19.781 1.057 4.383 1 86.81 48 THR B N 1
ATOM 2002 C CA . THR B 1 48 ? 20.312 2.184 5.141 1 86.81 48 THR B CA 1
ATOM 2003 C C . THR B 1 48 ? 19.594 3.477 4.766 1 86.81 48 THR B C 1
ATOM 2005 O O . THR B 1 48 ? 19.234 4.277 5.637 1 86.81 48 THR B O 1
ATOM 2008 N N . LEU B 1 49 ? 19.438 3.654 3.49 1 88.69 49 LEU B N 1
ATOM 2009 C CA . LEU B 1 49 ? 18.734 4.828 2.986 1 88.69 49 LEU B CA 1
ATOM 2010 C C . LEU B 1 49 ? 17.312 4.906 3.559 1 88.69 49 LEU B C 1
ATOM 2012 O O . LEU B 1 49 ? 16.891 5.961 4.035 1 88.69 49 LEU B O 1
ATOM 2016 N N . LEU B 1 50 ? 16.625 3.834 3.566 1 88.38 50 LEU B N 1
ATOM 2017 C CA . LEU B 1 50 ? 15.25 3.795 4.062 1 88.38 50 LEU B CA 1
ATOM 2018 C C . LEU B 1 50 ? 15.211 4.055 5.566 1 88.38 50 LEU B C 1
ATOM 2020 O O . LEU B 1 50 ? 14.344 4.785 6.051 1 88.38 50 LEU B O 1
ATOM 2024 N N . ASN B 1 51 ? 16.078 3.467 6.23 1 87.31 51 ASN B N 1
ATOM 2025 C CA . ASN B 1 51 ? 16.125 3.68 7.672 1 87.31 51 ASN B CA 1
ATOM 2026 C C . ASN B 1 51 ? 16.391 5.145 8.016 1 87.31 51 ASN B C 1
ATOM 2028 O O . ASN B 1 51 ? 15.82 5.68 8.961 1 87.31 51 ASN B O 1
ATOM 2032 N N . ASP B 1 52 ? 17.297 5.699 7.262 1 90.94 52 ASP B N 1
ATOM 2033 C CA . ASP B 1 52 ? 17.594 7.113 7.473 1 90.94 52 ASP B CA 1
ATOM 2034 C C . ASP B 1 52 ? 16.375 7.98 7.191 1 90.94 52 ASP B C 1
ATOM 2036 O O . ASP B 1 52 ? 16.094 8.938 7.922 1 90.94 52 ASP B O 1
ATOM 2040 N N . LEU B 1 53 ? 15.695 7.633 6.152 1 90.75 53 LEU B N 1
ATOM 2041 C CA . LEU B 1 53 ? 14.469 8.352 5.809 1 90.75 53 LEU B CA 1
ATOM 2042 C C . LEU B 1 53 ? 13.414 8.188 6.898 1 90.75 53 LEU B C 1
ATOM 2044 O O . LEU B 1 53 ? 12.766 9.156 7.293 1 90.75 53 LEU B O 1
ATOM 2048 N N . TYR B 1 54 ? 13.234 6.965 7.324 1 88.31 54 TYR B N 1
ATOM 2049 C CA . TYR B 1 54 ? 12.266 6.68 8.383 1 88.31 54 TYR B CA 1
ATOM 2050 C C . TYR B 1 54 ? 12.586 7.477 9.641 1 88.31 54 TYR B C 1
ATOM 2052 O O . TYR B 1 54 ? 11.688 8.023 10.281 1 88.31 54 TYR B O 1
ATOM 2060 N N . THR B 1 55 ? 13.828 7.535 9.969 1 89.94 55 THR B N 1
ATOM 2061 C CA . THR B 1 55 ? 14.242 8.289 11.148 1 89.94 55 THR B CA 1
ATOM 2062 C C . THR B 1 55 ? 13.906 9.766 11 1 89.94 55 THR B C 1
ATOM 2064 O O . THR B 1 55 ? 13.367 10.383 11.922 1 89.94 55 THR B O 1
ATOM 2067 N N . ALA B 1 56 ? 14.234 10.266 9.875 1 93 56 ALA B N 1
ATOM 2068 C CA . ALA B 1 56 ? 13.977 11.68 9.617 1 93 56 ALA B CA 1
ATOM 2069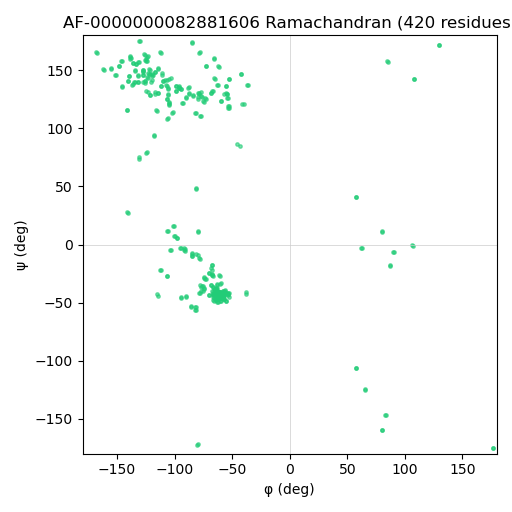 C C . ALA B 1 56 ? 12.484 11.992 9.68 1 93 56 ALA B C 1
ATOM 2071 O O . ALA B 1 56 ? 12.07 12.969 10.305 1 93 56 ALA B O 1
ATOM 2072 N N . PHE B 1 57 ? 11.664 11.172 9.078 1 93.25 57 PHE B N 1
ATOM 2073 C CA . PHE B 1 57 ? 10.227 11.43 8.977 1 93.25 57 PHE B CA 1
ATOM 2074 C C . PHE B 1 57 ? 9.531 11.125 10.297 1 93.25 57 PHE B C 1
ATOM 2076 O O . PHE B 1 57 ? 8.594 11.82 10.688 1 93.25 57 PHE B O 1
ATOM 2083 N N . ASP B 1 58 ? 9.992 10.109 10.961 1 91.12 58 ASP B N 1
ATOM 2084 C CA . ASP B 1 58 ? 9.406 9.789 12.258 1 91.12 58 ASP B CA 1
ATOM 2085 C C . ASP B 1 58 ? 9.625 10.922 13.258 1 91.12 58 ASP B C 1
ATOM 2087 O O . ASP B 1 58 ? 8.766 11.188 14.094 1 91.12 58 ASP B O 1
ATOM 2091 N N . THR B 1 59 ? 10.727 11.508 13.195 1 93.06 59 THR B N 1
ATOM 2092 C CA . THR B 1 59 ? 11.008 12.664 14.039 1 93.06 59 THR B CA 1
ATOM 2093 C C . THR B 1 59 ? 10.008 13.781 13.766 1 93.06 59 THR B C 1
ATOM 2095 O O . THR B 1 59 ? 9.484 14.398 14.695 1 93.06 59 THR B O 1
ATOM 2098 N N . VAL B 1 60 ? 9.719 14.023 12.5 1 96.12 60 VAL B N 1
ATOM 2099 C CA . VAL B 1 60 ? 8.773 15.062 12.102 1 96.12 60 VAL B CA 1
ATOM 2100 C C . VAL B 1 60 ? 7.379 14.719 12.617 1 96.12 60 VAL B C 1
ATOM 2102 O O . VAL B 1 60 ? 6.66 15.578 13.125 1 96.12 60 VAL B O 1
ATOM 2105 N N . ILE B 1 61 ? 7.004 13.484 12.445 1 94.31 61 ILE B N 1
ATOM 2106 C CA . ILE B 1 61 ? 5.68 13.039 12.867 1 94.31 61 ILE B CA 1
ATOM 2107 C C . ILE B 1 61 ? 5.523 13.242 14.375 1 94.31 61 ILE B C 1
ATOM 2109 O O . ILE B 1 61 ? 4.496 13.75 14.836 1 94.31 61 ILE B O 1
ATOM 2113 N N . ASP B 1 62 ? 6.562 12.93 15.086 1 90.88 62 ASP B N 1
ATOM 2114 C CA . ASP B 1 62 ? 6.543 13.023 16.547 1 90.88 62 ASP B CA 1
ATOM 2115 C C . ASP B 1 62 ? 6.434 14.469 17 1 90.88 62 ASP B C 1
ATOM 2117 O O . ASP B 1 62 ? 5.945 14.742 18.109 1 90.88 62 ASP B O 1
ATOM 2121 N N . GLU B 1 63 ? 6.891 15.328 16.203 1 93.94 63 GLU B N 1
ATOM 2122 C CA . GLU B 1 63 ? 6.875 16.75 16.531 1 93.94 63 GLU B CA 1
ATOM 2123 C C . GLU B 1 63 ? 5.5 17.359 16.281 1 93.94 63 GLU B C 1
ATOM 2125 O O . GLU B 1 63 ? 5.227 18.484 16.719 1 93.94 63 GLU B O 1
ATOM 2130 N N . HIS B 1 64 ? 4.641 16.578 15.656 1 92.38 64 HIS B N 1
ATOM 2131 C CA . HIS B 1 64 ? 3.314 17.078 15.312 1 92.38 64 HIS B CA 1
ATOM 2132 C C . HIS B 1 64 ? 2.223 16.188 15.898 1 92.38 64 HIS B C 1
ATOM 2134 O O . HIS B 1 64 ? 2.496 15.07 16.359 1 92.38 64 HIS B O 1
ATOM 2140 N N . ASN B 1 65 ? 1.021 16.656 16.016 1 88.19 65 ASN B N 1
ATOM 2141 C CA . ASN B 1 65 ? -0.124 15.922 16.547 1 88.19 65 ASN B CA 1
ATOM 2142 C C . ASN B 1 65 ? -0.749 15.008 15.5 1 88.19 65 ASN B C 1
ATOM 2144 O O . ASN B 1 65 ? -1.963 15.039 15.289 1 88.19 65 ASN B O 1
ATOM 2148 N N . CYS B 1 66 ? 0.114 14.258 14.82 1 93.94 66 CYS B N 1
ATOM 2149 C CA . CYS B 1 66 ? -0.354 13.344 13.781 1 93.94 66 CYS B CA 1
ATOM 2150 C C . CYS B 1 66 ? -0.102 11.891 14.172 1 93.94 66 CYS B C 1
ATOM 2152 O O . CYS B 1 66 ? 0.77 11.609 15 1 93.94 66 CYS B O 1
ATOM 2154 N N . TYR B 1 67 ? -0.916 11.047 13.68 1 91.94 67 TYR B N 1
ATOM 2155 C CA . TYR B 1 67 ? -0.819 9.617 13.969 1 91.94 67 TYR B CA 1
ATOM 2156 C C . TYR B 1 67 ? -0.25 8.859 12.773 1 91.94 67 TYR B C 1
ATOM 2158 O O . TYR B 1 67 ? -0.819 8.891 11.68 1 91.94 67 TYR B O 1
ATOM 2166 N N . LYS B 1 68 ? 0.859 8.203 13.039 1 91.44 68 LYS B N 1
ATOM 2167 C CA . LYS B 1 68 ? 1.412 7.344 11.992 1 91.44 68 LYS B CA 1
ATOM 2168 C C . LYS B 1 68 ? 0.645 6.027 11.898 1 91.44 68 LYS B C 1
ATOM 2170 O O . LYS B 1 68 ? 0.745 5.18 12.789 1 91.44 68 LYS B O 1
ATOM 2175 N N . VAL B 1 69 ? -0.075 5.812 10.875 1 89.31 69 VAL B N 1
ATOM 2176 C CA . VAL B 1 69 ? -0.913 4.629 10.727 1 89.31 69 VAL B CA 1
ATOM 2177 C C . VAL B 1 69 ? -0.067 3.457 10.227 1 89.31 69 VAL B C 1
ATOM 2179 O O . VAL B 1 69 ? -0.08 2.377 10.82 1 89.31 69 VAL B O 1
ATOM 2182 N N . GLU B 1 70 ? 0.627 3.732 9.094 1 83.88 70 GLU B N 1
ATOM 2183 C CA . GLU B 1 70 ? 1.448 2.668 8.523 1 83.88 70 GLU B CA 1
ATOM 2184 C C . GLU B 1 70 ? 2.486 3.23 7.559 1 83.88 70 GLU B C 1
ATOM 2186 O O . GLU B 1 70 ? 2.295 4.309 6.992 1 83.88 70 GLU B O 1
ATOM 2191 N N . THR B 1 71 ? 3.6 2.471 7.512 1 82.88 71 THR B N 1
ATOM 2192 C CA . THR B 1 71 ? 4.562 2.688 6.438 1 82.88 71 THR B CA 1
ATOM 2193 C C . THR B 1 71 ? 4.367 1.67 5.32 1 82.88 71 THR B C 1
ATOM 2195 O O . THR B 1 71 ? 4.148 0.485 5.582 1 82.88 71 THR B O 1
ATOM 2198 N N . ILE B 1 72 ? 4.328 2.043 4.246 1 78.19 72 ILE B N 1
ATOM 2199 C CA . ILE B 1 72 ? 4.152 1.188 3.076 1 78.19 72 ILE B CA 1
ATOM 2200 C C . ILE B 1 72 ? 5.375 1.294 2.168 1 78.19 72 ILE B C 1
ATOM 2202 O O . ILE B 1 72 ? 5.418 2.133 1.265 1 78.19 72 ILE B O 1
ATOM 2206 N N . GLY B 1 73 ? 6.359 0.4 2.291 1 76.19 73 GLY B N 1
ATOM 2207 C CA . GLY B 1 73 ? 7.602 0.534 1.549 1 76.19 73 GLY B CA 1
ATOM 2208 C C . GLY B 1 73 ? 8.312 1.846 1.813 1 76.19 73 GLY B C 1
ATOM 2209 O O . GLY B 1 73 ? 8.805 2.08 2.92 1 76.19 73 GLY B O 1
ATOM 2210 N N . ASP B 1 74 ? 8.195 2.637 0.789 1 82.25 74 ASP B N 1
ATOM 2211 C CA . ASP B 1 74 ? 8.852 3.938 0.904 1 82.25 74 ASP B CA 1
ATOM 2212 C C . ASP B 1 74 ? 7.828 5.047 1.121 1 82.25 74 ASP B C 1
ATOM 2214 O O . ASP B 1 74 ? 8.172 6.23 1.098 1 82.25 74 ASP B O 1
ATOM 2218 N N . GLY B 1 75 ? 6.645 4.672 1.398 1 89 75 GLY B N 1
ATOM 2219 C CA . GLY B 1 75 ? 5.582 5.637 1.628 1 89 75 GLY B CA 1
ATOM 2220 C C . GLY B 1 75 ? 5.098 5.664 3.066 1 89 75 GLY B C 1
ATOM 2221 O O . GLY B 1 75 ? 5.395 4.754 3.842 1 89 75 GLY B O 1
ATOM 2222 N N . TYR B 1 76 ? 4.352 6.723 3.43 1 92.19 76 TYR B N 1
ATOM 2223 C CA . TYR B 1 76 ? 3.771 6.902 4.754 1 92.19 76 TYR B CA 1
ATOM 2224 C C . TYR B 1 76 ? 2.27 7.145 4.664 1 92.19 76 TYR B C 1
ATOM 2226 O O . TYR B 1 76 ? 1.804 7.859 3.773 1 92.19 76 TYR B O 1
ATOM 2234 N N . LEU B 1 77 ? 1.606 6.551 5.539 1 94.75 77 LEU B N 1
ATOM 2235 C CA . LEU B 1 77 ? 0.206 6.848 5.82 1 94.75 77 LEU B CA 1
ATOM 2236 C C . LEU B 1 77 ? 0.041 7.414 7.227 1 94.75 77 LEU B C 1
ATOM 2238 O O . LEU B 1 77 ? 0.293 6.719 8.211 1 94.75 77 LEU B O 1
ATOM 2242 N N . CYS B 1 78 ? -0.373 8.641 7.262 1 96.31 78 CYS B N 1
ATOM 2243 C CA . CYS B 1 78 ? -0.616 9.305 8.539 1 96.31 78 CYS B CA 1
ATOM 2244 C C . CYS B 1 78 ? -2.027 9.875 8.602 1 96.31 78 CYS B C 1
ATOM 2246 O O . CYS B 1 78 ? -2.691 10.008 7.566 1 96.31 78 CYS B O 1
ATOM 2248 N N . ALA B 1 79 ? -2.4 10.156 9.805 1 97.31 79 ALA B N 1
ATOM 2249 C CA . ALA B 1 79 ? -3.742 10.703 9.992 1 97.31 79 ALA B CA 1
ATOM 2250 C C . ALA B 1 79 ? -3.785 11.672 11.18 1 97.31 79 ALA B C 1
ATOM 2252 O O . ALA B 1 79 ? -2.93 11.609 12.062 1 97.31 79 ALA B O 1
ATOM 2253 N N . SER B 1 80 ? -4.645 12.547 11.148 1 97.38 80 SER B N 1
ATOM 2254 C CA . SER B 1 80 ? -4.992 13.43 12.258 1 97.38 80 SER B CA 1
ATOM 2255 C C . SER B 1 80 ? -6.504 13.492 12.461 1 97.38 80 SER B C 1
ATOM 2257 O O . SER B 1 80 ? -7.27 13.461 11.5 1 97.38 80 SER B O 1
ATOM 2259 N N . GLY B 1 81 ? -6.938 13.609 13.719 1 95.62 81 GLY B N 1
ATOM 2260 C CA . GLY B 1 81 ? -8.352 13.516 14.062 1 95.62 81 GLY B CA 1
ATOM 2261 C C . GLY B 1 81 ? -8.781 12.094 14.391 1 95.62 81 GLY B C 1
ATOM 2262 O O . GLY B 1 81 ? -9.945 11.867 14.734 1 95.62 81 GLY B O 1
ATOM 2263 N N . VAL B 1 82 ? -7.934 11.203 14.203 1 92.06 82 VAL B N 1
ATOM 2264 C CA . VAL B 1 82 ? -8.062 9.789 14.555 1 92.06 82 VAL B CA 1
ATOM 2265 C C . VAL B 1 82 ? -6.703 9.234 14.961 1 92.06 82 VAL B C 1
ATOM 2267 O O . VAL B 1 82 ? -5.68 9.562 14.359 1 92.06 82 VAL B O 1
ATOM 2270 N N . PRO B 1 83 ? -6.543 8.469 15.977 1 89.5 83 PRO B N 1
ATOM 2271 C CA . PRO B 1 83 ? -7.605 7.918 16.812 1 89.5 83 PRO B CA 1
ATOM 2272 C C . PRO B 1 83 ? -8.156 8.938 17.812 1 89.5 83 PRO B C 1
ATOM 2274 O O . PRO B 1 83 ? -9.203 8.703 18.422 1 89.5 83 PRO B O 1
ATOM 2277 N N . ILE B 1 84 ? -7.488 10 17.953 1 88.81 84 ILE B N 1
ATOM 2278 C CA . ILE B 1 84 ? -7.926 11.008 18.906 1 88.81 84 ILE B CA 1
ATOM 2279 C C . ILE B 1 84 ? -8.555 12.188 18.156 1 88.81 84 ILE B C 1
ATOM 2281 O O . ILE B 1 84 ? -7.898 12.844 17.344 1 88.81 84 ILE B O 1
ATOM 2285 N N . ARG B 1 85 ? -9.789 12.43 18.5 1 93.25 85 ARG B N 1
ATOM 2286 C CA . ARG B 1 85 ? -10.477 13.57 17.906 1 93.25 85 ARG B CA 1
ATOM 2287 C C . ARG B 1 85 ? -9.828 14.883 18.312 1 93.25 85 ARG B C 1
ATOM 2289 O O . ARG B 1 85 ? -9.398 15.039 19.469 1 93.25 85 ARG B O 1
ATOM 2296 N N . ASN B 1 86 ? -9.773 15.805 17.422 1 95.25 86 ASN B N 1
ATOM 2297 C CA . ASN B 1 86 ? -9.141 17.078 17.719 1 95.25 86 ASN B CA 1
ATOM 2298 C C . ASN B 1 86 ? -9.906 18.25 17.109 1 95.25 86 ASN B C 1
ATOM 2300 O O . ASN B 1 86 ? -9.312 19.266 16.75 1 95.25 86 ASN B O 1
ATOM 2304 N N . GLY B 1 87 ? -11.219 18 16.953 1 93.75 87 GLY B N 1
ATOM 2305 C CA . GLY B 1 87 ? -12.039 19.031 16.359 1 93.75 87 GLY B CA 1
ATOM 2306 C C . GLY B 1 87 ? -11.68 19.328 14.906 1 93.75 87 GLY B C 1
ATOM 2307 O O . GLY B 1 87 ? -11.617 18.406 14.086 1 93.75 87 GLY B O 1
ATOM 2308 N N . ASN B 1 88 ? -11.375 20.609 14.633 1 94.44 88 ASN B N 1
ATOM 2309 C CA . ASN B 1 88 ? -11.109 21.016 13.258 1 94.44 88 ASN B CA 1
ATOM 2310 C C . ASN B 1 88 ? -9.609 21.156 13 1 94.44 88 ASN B C 1
ATOM 2312 O O . ASN B 1 88 ? -9.203 21.656 11.945 1 94.44 88 ASN B O 1
ATOM 2316 N N . GLN B 1 89 ? -8.812 20.609 13.859 1 96.69 89 GLN B N 1
ATOM 2317 C CA . GLN B 1 89 ? -7.387 20.891 13.773 1 96.69 89 GLN B CA 1
ATOM 2318 C C . GLN B 1 89 ? -6.68 19.844 12.898 1 96.69 89 GLN B C 1
ATOM 2320 O O . GLN B 1 89 ? -5.488 19.984 12.617 1 96.69 89 GLN B O 1
ATOM 2325 N N . HIS B 1 90 ? -7.387 18.875 12.484 1 97.56 90 HIS B N 1
ATOM 2326 C CA . HIS B 1 90 ? -6.789 17.734 11.805 1 97.56 90 HIS B CA 1
ATOM 2327 C C . HIS B 1 90 ? -6.113 18.156 10.508 1 97.56 90 HIS B C 1
ATOM 2329 O O . HIS B 1 90 ? -4.996 17.719 10.211 1 97.56 90 HIS B O 1
ATOM 2335 N N . ALA B 1 91 ? -6.754 19.031 9.758 1 97.88 91 ALA B N 1
ATOM 2336 C CA . ALA B 1 91 ? -6.172 19.484 8.492 1 97.88 91 ALA B CA 1
ATOM 2337 C C . ALA B 1 91 ? -4.906 20.297 8.742 1 97.88 91 ALA B C 1
ATOM 2339 O O . ALA B 1 91 ? -3.916 20.156 8.023 1 97.88 91 ALA B O 1
ATOM 2340 N N . ARG B 1 92 ? -4.957 21.109 9.734 1 97.31 92 ARG B N 1
ATOM 2341 C CA . ARG B 1 92 ? -3.803 21.922 10.094 1 97.31 92 ARG B CA 1
ATOM 2342 C C . ARG B 1 92 ? -2.625 21.047 10.508 1 97.31 92 ARG B C 1
ATOM 2344 O O . ARG B 1 92 ? -1.492 21.281 10.078 1 97.31 92 ARG B O 1
ATOM 2351 N N . ASP B 1 93 ? -2.891 20.125 11.383 1 97.5 93 ASP B N 1
ATOM 2352 C CA . ASP B 1 93 ? -1.845 19.234 11.867 1 97.5 93 ASP B CA 1
ATOM 2353 C C . ASP B 1 93 ? -1.111 18.547 10.711 1 97.5 93 ASP B C 1
ATOM 2355 O O . ASP B 1 93 ? 0.12 18.5 10.695 1 97.5 93 ASP B O 1
ATOM 2359 N N . LEU B 1 94 ? -1.837 18.078 9.734 1 98.12 94 LEU B N 1
ATOM 2360 C CA . LEU B 1 94 ? -1.209 17.375 8.625 1 98.12 94 LEU B CA 1
ATOM 2361 C C . LEU B 1 94 ? -0.522 18.359 7.68 1 98.12 94 LEU B C 1
ATOM 2363 O O . LEU B 1 94 ? 0.507 18.031 7.082 1 98.12 94 LEU B O 1
ATOM 2367 N N . ALA B 1 95 ? -1.113 19.531 7.496 1 97.88 95 ALA B N 1
ATOM 2368 C CA . ALA B 1 95 ? -0.439 20.547 6.699 1 97.88 95 ALA B CA 1
ATOM 2369 C C . ALA B 1 95 ? 0.937 20.875 7.27 1 97.88 95 ALA B C 1
ATOM 2371 O O . ALA B 1 95 ? 1.936 20.859 6.547 1 97.88 95 ALA B O 1
ATOM 2372 N N . GLU B 1 96 ? 0.954 21.078 8.578 1 97.69 96 GLU B N 1
ATOM 2373 C CA . GLU B 1 96 ? 2.205 21.406 9.25 1 97.69 96 GLU B CA 1
ATOM 2374 C C . GLU B 1 96 ? 3.197 20.25 9.18 1 97.69 96 GLU B C 1
ATOM 2376 O O . GLU B 1 96 ? 4.395 20.469 8.969 1 97.69 96 GLU B O 1
ATOM 2381 N N . MET B 1 97 ? 2.713 19.078 9.398 1 97.81 97 MET B N 1
ATOM 2382 C CA . MET B 1 97 ? 3.561 17.891 9.273 1 97.81 97 MET B CA 1
ATOM 2383 C C . MET B 1 97 ? 4.145 17.781 7.871 1 97.81 97 MET B C 1
ATOM 2385 O O . MET B 1 97 ? 5.328 17.484 7.707 1 97.81 97 MET B O 1
ATOM 2389 N N . SER B 1 98 ? 3.297 18.016 6.867 1 98.12 98 SER B N 1
ATOM 2390 C CA . SER B 1 98 ? 3.738 17.922 5.48 1 98.12 98 SER B CA 1
ATOM 2391 C C . SER B 1 98 ? 4.859 18.906 5.188 1 98.12 98 SER B C 1
ATOM 2393 O O . SER B 1 98 ? 5.805 18.594 4.465 1 98.12 98 SER B O 1
ATOM 2395 N N . PHE B 1 99 ? 4.711 20.125 5.727 1 97.31 99 PHE B N 1
ATOM 2396 C CA . PHE B 1 99 ? 5.777 21.109 5.578 1 97.31 99 PHE B CA 1
ATOM 2397 C C . PHE B 1 99 ? 7.059 20.609 6.242 1 97.31 99 PHE B C 1
ATOM 2399 O O . PHE B 1 99 ? 8.156 20.828 5.723 1 97.31 99 PHE B O 1
ATOM 2406 N N . GLY B 1 100 ? 6.895 20.016 7.395 1 97.12 100 GLY B N 1
ATOM 2407 C CA . GLY B 1 100 ? 8.039 19.406 8.055 1 97.12 100 GLY B CA 1
ATOM 2408 C C . GLY B 1 100 ? 8.727 18.344 7.219 1 97.12 100 GLY B C 1
ATOM 2409 O O . GLY B 1 100 ? 9.961 18.297 7.172 1 97.12 100 GLY B O 1
ATOM 2410 N N . PHE B 1 101 ? 7.941 17.484 6.57 1 97.44 101 PHE B N 1
ATOM 2411 C CA . PHE B 1 101 ? 8.477 16.469 5.676 1 97.44 101 PHE B CA 1
ATOM 2412 C C . PHE B 1 101 ? 9.289 17.094 4.559 1 97.44 101 PHE B C 1
ATOM 2414 O O . PHE B 1 101 ? 10.398 16.641 4.262 1 97.44 101 PHE B O 1
ATOM 2421 N N . LEU B 1 102 ? 8.734 18.141 3.951 1 96.62 102 LEU B N 1
ATOM 2422 C CA . LEU B 1 102 ? 9.391 18.812 2.83 1 96.62 102 LEU B CA 1
ATOM 2423 C C . LEU B 1 102 ? 10.695 19.469 3.271 1 96.62 102 LEU B C 1
ATOM 2425 O O . LEU B 1 102 ? 11.688 19.438 2.543 1 96.62 102 LEU B O 1
ATOM 2429 N N . ARG B 1 103 ? 10.703 20.031 4.434 1 95.94 103 ARG B N 1
ATOM 2430 C CA . ARG B 1 103 ? 11.93 20.625 4.965 1 95.94 103 ARG B CA 1
ATOM 2431 C C . ARG B 1 103 ? 12.977 19.547 5.242 1 95.94 103 ARG B C 1
ATOM 2433 O O . ARG B 1 103 ? 14.156 19.734 4.938 1 95.94 103 ARG B O 1
ATOM 2440 N N . ALA B 1 104 ? 12.523 18.484 5.859 1 95.56 104 ALA B N 1
ATOM 2441 C CA . ALA B 1 104 ? 13.438 17.391 6.199 1 95.56 104 ALA B CA 1
ATOM 2442 C C . ALA B 1 104 ? 14.078 16.812 4.949 1 95.56 104 ALA B C 1
ATOM 2444 O O . ALA B 1 104 ? 15.273 16.5 4.941 1 95.56 104 ALA B O 1
ATOM 2445 N N . ILE B 1 105 ? 13.312 16.625 3.92 1 94.81 105 ILE B N 1
ATOM 2446 C CA . ILE B 1 105 ? 13.812 15.953 2.723 1 94.81 105 ILE B CA 1
ATOM 2447 C C . ILE B 1 105 ? 14.75 16.891 1.967 1 94.81 105 ILE B C 1
ATOM 2449 O O . ILE B 1 105 ? 15.609 16.438 1.204 1 94.81 105 ILE B O 1
ATOM 2453 N N . LYS B 1 106 ? 14.523 18.172 2.068 1 92.62 106 LYS B N 1
ATOM 2454 C CA . LYS B 1 106 ? 15.359 19.172 1.404 1 92.62 106 LYS B CA 1
ATOM 2455 C C . LYS B 1 106 ? 16.797 19.078 1.883 1 92.62 106 LYS B C 1
ATOM 2457 O O . LYS B 1 106 ? 17.734 19.344 1.117 1 92.62 106 LYS B O 1
ATOM 2462 N N . VAL B 1 107 ? 17 18.75 3.064 1 92.69 107 VAL B N 1
ATOM 2463 C CA . VAL B 1 107 ? 18.359 18.734 3.609 1 92.69 107 VAL B CA 1
ATOM 2464 C C . VAL B 1 107 ? 18.859 17.297 3.699 1 92.69 107 VAL B C 1
ATOM 2466 O O . VAL B 1 107 ? 19.984 17.047 4.117 1 92.69 107 VAL B O 1
ATOM 2469 N N . PHE B 1 108 ? 18.016 16.344 3.398 1 94.12 108 PHE B N 1
ATOM 2470 C CA . PHE B 1 108 ? 18.375 14.938 3.457 1 94.12 108 PHE B CA 1
ATOM 2471 C C . PHE B 1 108 ? 19.422 14.602 2.402 1 94.12 108 PHE B C 1
ATOM 2473 O O . PHE B 1 108 ? 19.297 15.023 1.251 1 94.12 108 PHE B O 1
ATOM 2480 N N . ARG B 1 109 ? 20.422 13.914 2.838 1 92.12 109 ARG B N 1
ATOM 2481 C CA . ARG B 1 109 ? 21.484 13.508 1.924 1 92.12 109 ARG B CA 1
ATOM 2482 C C . ARG B 1 109 ? 21.734 12.008 2.006 1 92.12 109 ARG B C 1
ATOM 2484 O O . ARG B 1 109 ? 21.578 11.406 3.066 1 92.12 109 ARG B O 1
ATOM 2491 N N . ILE B 1 110 ? 22.141 11.492 0.889 1 89.38 110 ILE B N 1
ATOM 2492 C CA . ILE B 1 110 ? 22.531 10.094 0.799 1 89.38 110 ILE B CA 1
ATOM 2493 C C . ILE B 1 110 ? 24.047 9.984 0.782 1 89.38 110 ILE B C 1
ATOM 2495 O O . ILE B 1 110 ? 24.688 10.344 -0.209 1 89.38 110 ILE B O 1
ATOM 2499 N N . PRO B 1 111 ? 24.609 9.438 1.768 1 86.31 111 PRO B N 1
ATOM 2500 C CA . PRO B 1 111 ? 26.062 9.445 1.892 1 86.31 111 PRO B CA 1
ATOM 2501 C C . PRO B 1 111 ? 26.766 8.844 0.675 1 86.31 111 PRO B C 1
ATOM 2503 O O . PRO B 1 111 ? 27.766 9.383 0.209 1 86.31 111 PRO B O 1
ATOM 2506 N N . HIS B 1 112 ? 26.219 7.727 0.191 1 87.25 112 HIS B N 1
ATOM 2507 C CA . HIS B 1 112 ? 26.891 7.039 -0.904 1 87.25 112 HIS B CA 1
ATOM 2508 C C . HIS B 1 112 ? 26.5 7.629 -2.252 1 87.25 112 HIS B C 1
ATOM 2510 O O . HIS B 1 112 ? 27.047 7.242 -3.289 1 87.25 112 HIS B O 1
ATOM 2516 N N . LEU B 1 113 ? 25.562 8.5 -2.301 1 89.75 113 LEU B N 1
ATOM 2517 C CA . LEU B 1 113 ? 25.156 9.266 -3.477 1 89.75 113 LEU B CA 1
ATOM 2518 C C . LEU B 1 113 ? 25.047 10.75 -3.145 1 89.75 113 LEU B C 1
ATOM 2520 O O . LEU B 1 113 ? 23.953 11.32 -3.215 1 89.75 113 LEU B O 1
ATOM 2524 N N . PRO B 1 114 ? 26.141 11.422 -2.982 1 86.81 114 PRO B N 1
ATOM 2525 C CA . PRO B 1 114 ? 26.125 12.789 -2.441 1 86.81 114 PRO B CA 1
ATOM 2526 C C . PRO B 1 114 ? 25.469 13.789 -3.393 1 86.81 114 PRO B C 1
ATOM 2528 O O . PRO B 1 114 ? 25 14.844 -2.957 1 86.81 114 PRO B O 1
ATOM 2531 N N . ASN B 1 115 ? 25.422 13.453 -4.684 1 88.12 115 ASN B N 1
ATOM 2532 C CA . ASN B 1 115 ? 24.875 14.391 -5.656 1 88.12 115 ASN B CA 1
ATOM 2533 C C . ASN B 1 115 ? 23.391 14.117 -5.91 1 88.12 115 ASN B C 1
ATOM 2535 O O . ASN B 1 115 ? 22.734 14.852 -6.652 1 88.12 115 ASN B O 1
ATOM 2539 N N . GLU B 1 116 ? 22.938 13.094 -5.281 1 88.12 116 GLU B N 1
ATOM 2540 C CA . GLU B 1 116 ? 21.547 12.734 -5.488 1 88.12 116 GLU B CA 1
ATOM 2541 C C . GLU B 1 116 ? 20.656 13.352 -4.41 1 88.12 116 GLU B C 1
ATOM 2543 O O . GLU B 1 116 ? 21.031 13.391 -3.238 1 88.12 116 GLU B O 1
ATOM 2548 N N . ARG B 1 117 ? 19.562 13.922 -4.875 1 90.69 117 ARG B N 1
ATOM 2549 C CA . ARG B 1 117 ? 18.578 14.445 -3.938 1 90.69 117 ARG B CA 1
ATOM 2550 C C . ARG B 1 117 ? 17.328 13.57 -3.924 1 90.69 117 ARG B C 1
ATOM 2552 O O . ARG B 1 117 ? 16.922 13.031 -4.961 1 90.69 117 ARG B O 1
ATOM 2559 N N . VAL B 1 118 ? 16.812 13.406 -2.779 1 92.81 118 VAL B N 1
ATOM 2560 C CA . VAL B 1 118 ? 15.555 12.664 -2.625 1 92.81 118 VAL B CA 1
ATOM 2561 C C . VAL B 1 118 ? 14.383 13.641 -2.568 1 92.81 118 VAL B C 1
ATOM 2563 O O . VAL B 1 118 ? 14.484 14.711 -1.971 1 92.81 118 VAL B O 1
ATOM 2566 N N . ASN B 1 119 ? 13.383 13.32 -3.244 1 95 119 ASN B N 1
ATOM 2567 C CA . ASN B 1 119 ? 12.156 14.109 -3.229 1 95 119 ASN B CA 1
ATOM 2568 C C . ASN B 1 119 ? 10.945 13.242 -2.885 1 95 119 ASN B C 1
ATOM 2570 O O . ASN B 1 119 ? 10.992 12.016 -3.006 1 95 119 ASN B O 1
ATOM 2574 N N . ILE B 1 120 ? 9.898 13.906 -2.432 1 96.56 120 ILE B N 1
ATOM 2575 C CA . ILE B 1 120 ? 8.688 13.156 -2.088 1 96.56 120 ILE B CA 1
ATOM 2576 C C . ILE B 1 120 ? 7.465 13.859 -2.684 1 96.56 120 ILE B C 1
ATOM 2578 O O . ILE B 1 120 ? 7.516 15.047 -3.002 1 96.56 120 ILE B O 1
ATOM 2582 N N . ARG B 1 121 ? 6.449 13.117 -2.9 1 97.19 121 ARG B N 1
ATOM 2583 C CA . ARG B 1 121 ? 5.105 13.609 -3.189 1 97.19 121 ARG B CA 1
ATOM 2584 C C . ARG B 1 121 ? 4.18 13.422 -1.995 1 97.19 121 ARG B C 1
ATOM 2586 O O . ARG B 1 121 ? 4.219 12.375 -1.336 1 97.19 121 ARG B O 1
ATOM 2593 N N . CYS B 1 122 ? 3.428 14.414 -1.734 1 98.12 122 CYS B N 1
ATOM 2594 C CA . CYS B 1 122 ? 2.514 14.352 -0.599 1 98.12 122 CYS B CA 1
ATOM 2595 C C . CYS B 1 122 ? 1.073 14.578 -1.046 1 98.12 122 CYS B C 1
ATOM 2597 O O . CYS B 1 122 ? 0.822 15.32 -1.997 1 98.12 122 CYS B O 1
ATOM 2599 N N . GLY B 1 123 ? 0.191 13.93 -0.37 1 98.56 123 GLY B N 1
ATOM 2600 C CA . GLY B 1 123 ? -1.232 14.109 -0.608 1 98.56 123 GLY B CA 1
ATOM 2601 C C . GLY B 1 123 ? -2.055 14.109 0.667 1 98.56 123 GLY B C 1
ATOM 2602 O O . GLY B 1 123 ? -1.771 13.352 1.597 1 98.56 123 GLY B O 1
ATOM 2603 N N . ILE B 1 124 ? -3.074 14.992 0.705 1 98.75 124 ILE B N 1
ATOM 2604 C CA . ILE B 1 124 ? -3.955 15.062 1.864 1 98.75 124 ILE B CA 1
ATOM 2605 C C . ILE B 1 124 ? -5.41 15.141 1.403 1 98.75 124 ILE B C 1
ATOM 2607 O O . ILE B 1 124 ? -5.727 15.844 0.443 1 98.75 124 ILE B O 1
ATOM 2611 N N . HIS B 1 125 ? -6.227 14.469 2.074 1 98.38 125 HIS B N 1
ATOM 2612 C CA . HIS B 1 125 ? -7.668 14.586 1.893 1 98.38 125 HIS B CA 1
ATOM 2613 C C . HIS B 1 125 ? -8.398 14.562 3.23 1 98.38 125 HIS B C 1
ATOM 2615 O O . HIS B 1 125 ? -7.941 13.922 4.18 1 98.38 125 HIS B O 1
ATOM 2621 N N . THR B 1 126 ? -9.445 15.289 3.34 1 98.44 126 THR B N 1
ATOM 2622 C CA . THR B 1 126 ? -10.266 15.375 4.543 1 98.44 126 THR B CA 1
ATOM 2623 C C . THR B 1 126 ? -11.656 14.805 4.289 1 98.44 126 THR B C 1
ATOM 2625 O O . THR B 1 126 ? -12.312 15.156 3.309 1 98.44 126 THR B O 1
ATOM 2628 N N . GLY B 1 127 ? -12.07 13.953 5.145 1 97.19 127 GLY B N 1
ATOM 2629 C CA . GLY B 1 127 ? -13.383 13.328 5.039 1 97.19 127 GLY B CA 1
ATOM 2630 C C . GLY B 1 127 ? -13.633 12.289 6.113 1 97.19 127 GLY B C 1
ATOM 2631 O O . GLY B 1 127 ? -12.883 12.203 7.09 1 97.19 127 GLY B O 1
ATOM 2632 N N . PRO B 1 128 ? -14.758 11.594 6.043 1 93.88 128 PRO B N 1
ATOM 2633 C CA . PRO B 1 128 ? -15.086 10.57 7.031 1 93.88 128 PRO B CA 1
ATOM 2634 C C . PRO B 1 128 ? -14.234 9.305 6.883 1 93.88 128 PRO B C 1
ATOM 2636 O O . PRO B 1 128 ? -13.703 9.039 5.805 1 93.88 128 PRO B O 1
ATOM 2639 N N . CYS B 1 129 ? -14.086 8.625 7.988 1 92.19 129 CYS B N 1
ATOM 2640 C CA . CYS B 1 129 ? -13.32 7.387 7.945 1 92.19 129 CYS B CA 1
ATOM 2641 C C . CYS B 1 129 ? -13.742 6.453 9.078 1 92.19 129 CYS B C 1
ATOM 2643 O O . CYS B 1 129 ? -14.273 6.902 10.094 1 92.19 129 CYS B O 1
ATOM 2645 N N . VAL B 1 130 ? -13.609 5.238 8.875 1 87.94 130 VAL B N 1
ATOM 2646 C CA . VAL B 1 130 ? -13.781 4.234 9.914 1 87.94 130 VAL B CA 1
ATOM 2647 C C . VAL B 1 130 ? -12.422 3.686 10.336 1 87.94 130 VAL B C 1
ATOM 2649 O O . VAL B 1 130 ? -11.555 3.447 9.5 1 87.94 130 VAL B O 1
ATOM 2652 N N . ALA B 1 131 ? -12.266 3.6 11.602 1 88.5 131 ALA B N 1
ATOM 2653 C CA . ALA B 1 131 ? -11.008 3.061 12.117 1 88.5 131 ALA B CA 1
ATOM 2654 C C . ALA B 1 131 ? -11.258 1.863 13.031 1 88.5 131 ALA B C 1
ATOM 2656 O O . ALA B 1 131 ? -12.258 1.827 13.758 1 88.5 131 ALA B O 1
ATOM 2657 N N . GLY B 1 132 ? -10.383 0.92 12.977 1 84 132 GLY B N 1
ATOM 2658 C CA . GLY B 1 132 ? -10.484 -0.268 13.812 1 84 132 GLY B CA 1
ATOM 2659 C C . GLY B 1 132 ? -9.227 -1.114 13.805 1 84 132 GLY B C 1
ATOM 2660 O O . GLY B 1 132 ? -8.312 -0.866 13.023 1 84 132 GLY B O 1
ATOM 2661 N N . VAL B 1 133 ? -9.211 -1.991 14.75 1 82.19 133 VAL B N 1
ATOM 2662 C CA . VAL B 1 133 ? -8.094 -2.92 14.836 1 82.19 133 VAL B CA 1
ATOM 2663 C C . VAL B 1 133 ? -8.43 -4.211 14.086 1 82.19 133 VAL B C 1
ATOM 2665 O O . VAL B 1 133 ? -9.461 -4.836 14.352 1 82.19 133 VAL B O 1
ATOM 2668 N N . VAL B 1 134 ? -7.617 -4.535 13.109 1 79.38 134 VAL B N 1
ATOM 2669 C CA . VAL B 1 134 ? -7.848 -5.719 12.289 1 79.38 134 VAL B CA 1
ATOM 2670 C C . VAL B 1 134 ? -6.695 -6.703 12.469 1 79.38 134 VAL B C 1
ATOM 2672 O O . VAL B 1 134 ? -5.543 -6.297 12.641 1 79.38 134 VAL B O 1
ATOM 2675 N N . GLY B 1 135 ? -6.996 -7.98 12.359 1 74.62 135 GLY B N 1
ATOM 2676 C CA . GLY B 1 135 ? -5.992 -9.023 12.5 1 74.62 135 GLY B CA 1
ATOM 2677 C C . GLY B 1 135 ? -6.125 -9.797 13.797 1 74.62 135 GLY B C 1
ATOM 2678 O O . GLY B 1 135 ? -6.465 -9.234 14.836 1 74.62 135 GLY B O 1
ATOM 2679 N N . LEU B 1 136 ? -5.875 -11.133 13.703 1 64.88 136 LEU B N 1
ATOM 2680 C CA . LEU B 1 136 ? -5.969 -11.984 14.883 1 64.88 136 LEU B CA 1
ATOM 2681 C C . LEU B 1 136 ? -4.605 -12.156 15.539 1 64.88 136 LEU B C 1
ATOM 2683 O O . LEU B 1 136 ? -4.457 -11.906 16.734 1 64.88 136 LEU B O 1
ATOM 2687 N N . THR B 1 137 ? -3.551 -12.414 14.781 1 62.88 137 THR B N 1
ATOM 2688 C CA . THR B 1 137 ? -2.227 -12.711 15.312 1 62.88 137 THR B CA 1
ATOM 2689 C C . THR B 1 137 ? -1.415 -11.43 15.484 1 62.88 137 THR B C 1
ATOM 2691 O O . THR B 1 137 ? -0.788 -11.219 16.516 1 62.88 137 THR B O 1
ATOM 2694 N N . MET B 1 138 ? -1.414 -10.516 14.469 1 67.5 138 MET B N 1
ATOM 2695 C CA . MET B 1 138 ? -0.728 -9.227 14.523 1 67.5 138 MET B CA 1
ATOM 2696 C C . MET B 1 138 ? -1.698 -8.086 14.25 1 67.5 138 MET B C 1
ATOM 2698 O O . MET B 1 138 ? -1.742 -7.547 13.141 1 67.5 138 MET B O 1
ATOM 2702 N N . PRO B 1 139 ? -2.43 -7.797 15.414 1 75.06 139 PRO B N 1
ATOM 2703 C CA . PRO B 1 139 ? -3.457 -6.77 15.219 1 75.06 139 PRO B CA 1
ATOM 2704 C C . PRO B 1 139 ? -2.873 -5.418 14.82 1 75.06 139 PRO B C 1
ATOM 2706 O O . PRO B 1 139 ? -1.809 -5.031 15.305 1 75.06 139 PRO B O 1
ATOM 2709 N N . ARG B 1 140 ? -3.445 -4.754 13.898 1 76.94 140 ARG B N 1
ATOM 2710 C CA . ARG B 1 140 ? -3.018 -3.449 13.406 1 76.94 140 ARG B CA 1
ATOM 2711 C C . ARG B 1 140 ? -4.191 -2.479 13.328 1 76.94 140 ARG B C 1
ATOM 2713 O O . ARG B 1 140 ? -5.305 -2.869 12.984 1 76.94 140 ARG B O 1
ATOM 2720 N N . TYR B 1 141 ? -3.9 -1.27 13.719 1 84.19 141 TYR B N 1
ATOM 2721 C CA . TYR B 1 141 ? -4.891 -0.208 13.578 1 84.19 141 TYR B CA 1
ATOM 2722 C C . TYR B 1 141 ? -5.004 0.237 12.125 1 84.19 141 TYR B C 1
ATOM 2724 O O . TYR B 1 141 ? -4.016 0.654 11.516 1 84.19 141 TYR B O 1
ATOM 2732 N N . CYS B 1 142 ? -6.211 0.159 11.594 1 85 142 CYS B N 1
ATOM 2733 C CA . CYS B 1 142 ? -6.41 0.412 10.172 1 85 142 CYS B CA 1
ATOM 2734 C C . CYS B 1 142 ? -7.504 1.451 9.953 1 85 142 CYS B C 1
ATOM 2736 O O . CYS B 1 142 ? -8.414 1.586 10.773 1 85 142 CYS B O 1
ATOM 2738 N N . LEU B 1 143 ? -7.34 2.141 8.891 1 88.69 143 LEU B N 1
ATOM 2739 C CA . LEU B 1 143 ? -8.344 3.104 8.445 1 88.69 143 LEU B CA 1
ATOM 2740 C C . LEU B 1 143 ? -9.039 2.609 7.184 1 88.69 143 LEU B C 1
ATOM 2742 O O . LEU B 1 143 ? -8.398 2.043 6.293 1 88.69 143 LEU B O 1
ATOM 2746 N N . PHE B 1 144 ? -10.367 2.914 7.254 1 84.69 144 PHE B N 1
ATOM 2747 C CA . PHE B 1 144 ? -11.172 2.475 6.121 1 84.69 144 PHE B CA 1
ATOM 2748 C C . PHE B 1 144 ? -12.102 3.59 5.652 1 84.69 144 PHE B C 1
ATOM 2750 O O . PHE B 1 144 ? -12.586 4.383 6.461 1 84.69 144 PHE B O 1
ATOM 2757 N N . GLY B 1 145 ? -12.352 3.502 4.289 1 85.44 145 GLY B N 1
ATOM 2758 C CA . GLY B 1 145 ? -13.281 4.469 3.719 1 85.44 145 GLY B CA 1
ATOM 2759 C C . GLY B 1 145 ? -12.727 5.168 2.49 1 85.44 145 GLY B C 1
ATOM 2760 O O . GLY B 1 145 ? -11.531 5.078 2.201 1 85.44 145 GLY B O 1
ATOM 2761 N N . ASP B 1 146 ? -13.578 5.898 1.868 1 88.19 146 ASP B N 1
ATOM 2762 C CA . ASP B 1 146 ? -13.227 6.59 0.63 1 88.19 146 ASP B CA 1
ATOM 2763 C C . ASP B 1 146 ? -12.195 7.688 0.885 1 88.19 146 ASP B C 1
ATOM 2765 O O . ASP B 1 146 ? -11.422 8.039 -0.007 1 88.19 146 ASP B O 1
ATOM 2769 N N . THR B 1 147 ? -12.219 8.141 2.037 1 94.25 147 THR B N 1
ATOM 2770 C CA . THR B 1 147 ? -11.273 9.195 2.398 1 94.25 147 THR B CA 1
ATOM 2771 C C . THR B 1 147 ? -9.836 8.711 2.24 1 94.25 147 THR B C 1
ATOM 2773 O O . THR B 1 147 ? -8.977 9.453 1.754 1 94.25 147 THR B O 1
ATOM 2776 N N . VAL B 1 148 ? -9.602 7.488 2.646 1 92.94 148 VAL B N 1
ATOM 2777 C CA . VAL B 1 148 ? -8.258 6.922 2.547 1 92.94 148 VAL B CA 1
ATOM 2778 C C . VAL B 1 148 ? -7.848 6.82 1.081 1 92.94 148 VAL B C 1
ATOM 2780 O O . VAL B 1 148 ? -6.75 7.242 0.709 1 92.94 148 VAL B O 1
ATOM 2783 N N . ASN B 1 149 ? -8.727 6.371 0.249 1 88.69 149 ASN B N 1
ATOM 2784 C CA . ASN B 1 149 ? -8.438 6.211 -1.173 1 88.69 149 ASN B CA 1
ATOM 2785 C C . ASN B 1 149 ? -8.211 7.559 -1.853 1 88.69 149 ASN B C 1
ATOM 2787 O O . ASN B 1 149 ? -7.305 7.695 -2.68 1 88.69 149 ASN B O 1
ATOM 2791 N N . THR B 1 150 ? -9.023 8.438 -1.491 1 94.38 150 THR B N 1
ATOM 2792 C CA . THR B 1 150 ? -8.906 9.758 -2.1 1 94.38 150 THR B CA 1
ATOM 2793 C C . THR B 1 150 ? -7.586 10.414 -1.715 1 94.38 150 THR B C 1
ATOM 2795 O O . THR B 1 150 ? -6.941 11.062 -2.547 1 94.38 150 THR B O 1
ATOM 2798 N N . ALA B 1 151 ? -7.227 10.266 -0.501 1 96.94 151 ALA B N 1
ATOM 2799 C CA . ALA B 1 151 ? -5.945 10.805 -0.058 1 96.94 151 ALA B CA 1
ATOM 2800 C C . ALA B 1 151 ? -4.789 10.188 -0.841 1 96.94 151 ALA B C 1
ATOM 2802 O O . ALA B 1 151 ? -3.85 10.883 -1.227 1 96.94 151 ALA B O 1
ATOM 2803 N N . SER B 1 152 ? -4.832 8.914 -0.984 1 93.19 152 SER B N 1
ATOM 2804 C CA . SER B 1 152 ? -3.822 8.219 -1.775 1 93.19 152 SER B CA 1
ATOM 2805 C C . SER B 1 152 ? -3.758 8.773 -3.197 1 93.19 152 SER B C 1
ATOM 2807 O O . SER B 1 152 ? -2.672 8.93 -3.758 1 93.19 152 SER B O 1
ATOM 2809 N N . ARG B 1 153 ? -4.902 9.07 -3.758 1 93.44 153 ARG B N 1
ATOM 2810 C CA . ARG B 1 153 ? -4.965 9.633 -5.105 1 93.44 153 ARG B CA 1
ATOM 2811 C C . ARG B 1 153 ? -4.395 11.047 -5.141 1 93.44 153 ARG B C 1
ATOM 2813 O O . ARG B 1 153 ? -3.809 11.461 -6.141 1 93.44 153 ARG B O 1
ATOM 2820 N N . MET B 1 154 ? -4.594 11.758 -4.098 1 97 154 MET B N 1
ATOM 2821 C CA . MET B 1 154 ? -3.963 13.07 -4.027 1 97 154 MET B CA 1
ATOM 2822 C C . MET B 1 154 ? -2.445 12.953 -4.102 1 97 154 MET B C 1
ATOM 2824 O O . MET B 1 154 ? -1.79 13.742 -4.785 1 97 154 MET B O 1
ATOM 2828 N N . GLU B 1 155 ? -1.96 11.969 -3.412 1 96.69 155 GLU B N 1
ATOM 2829 C CA . GLU B 1 155 ? -0.518 11.75 -3.439 1 96.69 155 GLU B CA 1
ATOM 2830 C C . GLU B 1 155 ? -0.053 11.312 -4.824 1 96.69 155 GLU B C 1
ATOM 2832 O O . GLU B 1 155 ? 0.88 11.891 -5.383 1 96.69 155 GLU B O 1
ATOM 2837 N N . SER B 1 156 ? -0.715 10.344 -5.43 1 91.5 156 SER B N 1
ATOM 2838 C CA . SER B 1 156 ? -0.253 9.734 -6.676 1 91.5 156 SER B CA 1
ATOM 2839 C C . SER B 1 156 ? -0.389 10.703 -7.848 1 91.5 156 SER B C 1
ATOM 2841 O O . SER B 1 156 ? 0.3 10.562 -8.859 1 91.5 156 SER B O 1
ATOM 2843 N N . ASN B 1 157 ? -1.278 11.641 -7.715 1 92.94 157 ASN B N 1
ATOM 2844 C CA . ASN B 1 157 ? -1.472 12.633 -8.766 1 92.94 157 ASN B CA 1
ATOM 2845 C C . ASN B 1 157 ? -0.77 13.945 -8.43 1 92.94 157 ASN B C 1
ATOM 2847 O O . ASN B 1 157 ? -0.983 14.953 -9.102 1 92.94 157 ASN B O 1
ATOM 2851 N N . GLY B 1 158 ? -0.017 13.906 -7.375 1 95.38 158 GLY B N 1
ATOM 2852 C CA . GLY B 1 158 ? 0.699 15.102 -6.969 1 95.38 158 GLY B CA 1
ATOM 2853 C C . GLY B 1 158 ? 1.97 15.336 -7.766 1 95.38 158 GLY B C 1
ATOM 2854 O O . GLY B 1 158 ? 2.15 14.758 -8.836 1 95.38 158 GLY B O 1
ATOM 2855 N N . LYS B 1 159 ? 2.777 16.312 -7.355 1 95.69 159 LYS B N 1
ATOM 2856 C CA . LYS B 1 159 ? 4.059 16.656 -7.961 1 95.69 159 LYS B CA 1
ATOM 2857 C C . LYS B 1 159 ? 5.191 16.562 -6.941 1 95.69 159 LYS B C 1
ATOM 2859 O O . LYS B 1 159 ? 4.969 16.766 -5.742 1 95.69 159 LYS B O 1
ATOM 2864 N N . PRO B 1 160 ? 6.379 16.266 -7.426 1 96.19 160 PRO B N 1
ATOM 2865 C CA . PRO B 1 160 ? 7.516 16.203 -6.5 1 96.19 160 PRO B CA 1
ATOM 2866 C C . PRO B 1 160 ? 7.691 17.484 -5.699 1 96.19 160 PRO B C 1
ATOM 2868 O O . PRO B 1 160 ? 7.68 18.578 -6.27 1 96.19 160 PRO B O 1
ATOM 2871 N N . GLY B 1 161 ? 7.809 17.344 -4.453 1 95.62 161 GLY B N 1
ATOM 2872 C CA . GLY B 1 161 ? 8.109 18.469 -3.58 1 95.62 161 GLY B CA 1
ATOM 2873 C C . GLY B 1 161 ? 6.891 19.312 -3.26 1 95.62 161 GLY B C 1
ATOM 2874 O O . GLY B 1 161 ? 7.016 20.406 -2.711 1 95.62 161 GLY B O 1
ATOM 2875 N N . ARG B 1 162 ? 5.75 18.812 -3.604 1 96.75 162 ARG B N 1
ATOM 2876 C CA . ARG B 1 162 ? 4.535 19.578 -3.359 1 96.75 162 ARG B CA 1
ATOM 2877 C C . ARG B 1 162 ? 3.539 18.781 -2.527 1 96.75 162 ARG B C 1
ATOM 2879 O O . ARG B 1 162 ? 3.631 17.562 -2.453 1 96.75 162 ARG B O 1
ATOM 2886 N N . VAL B 1 163 ? 2.68 19.531 -1.921 1 98.25 163 VAL B N 1
ATOM 2887 C CA . VAL B 1 163 ? 1.586 18.938 -1.168 1 98.25 163 VAL B CA 1
ATOM 2888 C C . VAL B 1 163 ? 0.275 19.109 -1.934 1 98.25 163 VAL B C 1
ATOM 2890 O O . VAL B 1 163 ? -0.263 20.203 -2.016 1 98.25 163 VAL B O 1
ATOM 2893 N N . HIS B 1 164 ? -0.207 18.047 -2.449 1 98.44 164 HIS B N 1
ATOM 2894 C CA . HIS B 1 164 ? -1.445 18.031 -3.221 1 98.44 164 HIS B CA 1
ATOM 2895 C C . HIS B 1 164 ? -2.652 17.781 -2.322 1 98.44 164 HIS B C 1
ATOM 2897 O O . HIS B 1 164 ? -2.691 16.797 -1.59 1 98.44 164 HIS B O 1
ATOM 2903 N N . ILE B 1 165 ? -3.658 18.656 -2.4 1 98.56 165 ILE B N 1
ATOM 2904 C CA . ILE B 1 165 ? -4.762 18.531 -1.455 1 98.56 165 ILE B CA 1
ATOM 2905 C C . ILE B 1 165 ? -6.094 18.594 -2.203 1 98.56 165 ILE B C 1
ATOM 2907 O O . ILE B 1 165 ? -6.168 19.172 -3.297 1 98.56 165 ILE B O 1
ATOM 2911 N N . SER B 1 166 ? -7.082 18.062 -1.599 1 98 166 SER B N 1
ATOM 2912 C CA . SER B 1 166 ? -8.43 18.094 -2.15 1 98 166 SER B CA 1
ATOM 2913 C C . SER B 1 166 ? -9.156 19.391 -1.792 1 98 166 SER B C 1
ATOM 2915 O O . SER B 1 166 ? -8.656 20.172 -0.985 1 98 166 SER B O 1
ATOM 2917 N N . GLY B 1 167 ? -10.336 19.516 -2.379 1 97.56 167 GLY B N 1
ATOM 2918 C CA . GLY B 1 167 ? -11.164 20.656 -2.062 1 97.56 167 GLY B CA 1
ATOM 2919 C C . GLY B 1 167 ? -11.609 20.703 -0.611 1 97.56 167 GLY B C 1
ATOM 2920 O O . GLY B 1 167 ? -11.664 21.766 -0 1 97.56 167 GLY B O 1
ATOM 2921 N N . SER B 1 168 ? -11.945 19.578 -0.091 1 97.81 168 SER B N 1
ATOM 2922 C CA . SER B 1 168 ? -12.367 19.5 1.304 1 97.81 168 SER B CA 1
ATOM 2923 C C . SER B 1 168 ? -11.258 19.938 2.248 1 97.81 168 SER B C 1
ATOM 2925 O O . SER B 1 168 ? -11.5 20.656 3.221 1 97.81 168 SER B O 1
ATOM 2927 N N . THR B 1 169 ? -10.047 19.453 1.971 1 98.44 169 THR B N 1
ATOM 2928 C CA . THR B 1 169 ? -8.906 19.875 2.781 1 98.44 169 THR B CA 1
ATOM 2929 C C . THR B 1 169 ? -8.672 21.375 2.646 1 98.44 169 THR B C 1
ATOM 2931 O O . THR B 1 169 ? -8.406 22.062 3.639 1 98.44 169 THR B O 1
ATOM 2934 N N . LYS B 1 170 ? -8.75 21.844 1.467 1 98.19 170 LYS B N 1
ATOM 2935 C CA . LYS B 1 170 ? -8.617 23.266 1.218 1 98.19 170 LYS B CA 1
ATOM 2936 C C . LYS B 1 170 ? -9.617 24.078 2.043 1 98.19 170 LYS B C 1
ATOM 2938 O O . LYS B 1 170 ? -9.266 25.094 2.635 1 98.19 170 LYS B O 1
ATOM 2943 N N . HIS B 1 171 ? -10.836 23.656 1.998 1 97.94 171 HIS B N 1
ATOM 2944 C CA . HIS B 1 171 ? -11.898 24.344 2.729 1 97.94 171 HIS B CA 1
ATOM 2945 C C . HIS B 1 171 ? -11.531 24.516 4.199 1 97.94 171 HIS B C 1
ATOM 2947 O O . HIS B 1 171 ? -11.688 25.594 4.766 1 97.94 171 HIS B O 1
ATOM 2953 N N . TYR B 1 172 ? -10.969 23.516 4.789 1 97.88 172 TYR B N 1
ATOM 2954 C CA . TYR B 1 172 ? -10.586 23.578 6.195 1 97.88 172 TYR B CA 1
ATOM 2955 C C . TYR B 1 172 ? -9.406 24.531 6.391 1 97.88 172 TYR B C 1
ATOM 2957 O O . TYR B 1 172 ? -9.414 25.359 7.301 1 97.88 172 TYR B O 1
ATOM 2965 N N . LEU B 1 173 ? -8.469 24.438 5.551 1 97.81 173 LEU B N 1
ATOM 2966 C CA . LEU B 1 173 ? -7.215 25.156 5.727 1 97.81 173 LEU B CA 1
ATOM 2967 C C . LEU B 1 173 ? -7.398 26.641 5.426 1 97.81 173 LEU B C 1
ATOM 2969 O O . LEU B 1 173 ? -6.711 27.484 6 1 97.81 173 LEU B O 1
ATOM 2973 N N . THR B 1 174 ? -8.344 26.969 4.555 1 97.19 174 THR B N 1
ATOM 2974 C CA . THR B 1 174 ? -8.445 28.359 4.113 1 97.19 174 THR B CA 1
ATOM 2975 C C . THR B 1 174 ? -9.656 29.047 4.746 1 97.19 174 THR B C 1
ATOM 2977 O O . THR B 1 174 ? -9.672 30.266 4.918 1 97.19 174 THR B O 1
ATOM 2980 N N . GLU B 1 175 ? -10.695 28.25 5.082 1 97.12 175 GLU B N 1
ATOM 2981 C CA . GLU B 1 175 ? -11.945 28.875 5.52 1 97.12 175 GLU B CA 1
ATOM 2982 C C . GLU B 1 175 ? -12.234 28.531 6.98 1 97.12 175 GLU B C 1
ATOM 2984 O O . GLU B 1 175 ? -12.633 29.406 7.754 1 97.12 175 GLU B O 1
ATOM 2989 N N . VAL B 1 176 ? -12.062 27.406 7.371 1 96.75 176 VAL B N 1
ATOM 2990 C CA . VAL B 1 176 ? -12.438 26.984 8.719 1 96.75 176 VAL B CA 1
ATOM 2991 C C . VAL B 1 176 ? -11.336 27.375 9.703 1 96.75 176 VAL B C 1
ATOM 2993 O O . VAL B 1 176 ? -11.594 28.078 10.688 1 96.75 176 VAL B O 1
ATOM 2996 N N . IL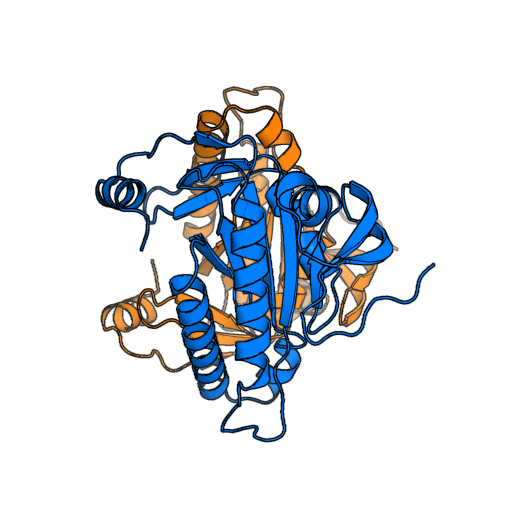E B 1 177 ? -10.148 26.906 9.406 1 93.94 177 ILE B N 1
ATOM 2997 C CA . ILE B 1 177 ? -8.984 27.266 10.219 1 93.94 177 ILE B CA 1
ATOM 2998 C C . ILE B 1 177 ? -8.398 28.594 9.719 1 93.94 177 ILE B C 1
ATOM 3000 O O . ILE B 1 177 ? -8.234 29.531 10.492 1 93.94 177 ILE B O 1
ATOM 3004 N N . GLY B 1 178 ? -8.141 28.578 8.43 1 92.31 178 GLY B N 1
ATOM 3005 C CA . GLY B 1 178 ? -7.594 29.766 7.809 1 92.31 178 GLY B CA 1
ATOM 3006 C C . GLY B 1 178 ? -6.082 29.875 7.934 1 92.31 178 GLY B C 1
ATOM 3007 O O . GLY B 1 178 ? -5.465 29.125 8.688 1 92.31 178 GLY B O 1
ATOM 3008 N N . GLY B 1 179 ? -5.457 30.672 7 1 93.25 179 GLY B N 1
ATOM 3009 C CA . GLY B 1 179 ? -4.051 31.016 7.141 1 93.25 179 GLY B CA 1
ATOM 3010 C C . GLY B 1 179 ? -3.156 30.266 6.164 1 93.25 179 GLY B C 1
ATOM 3011 O O . GLY B 1 179 ? -1.942 30.484 6.141 1 93.25 179 GLY B O 1
ATOM 3012 N N . TYR B 1 180 ? -3.77 29.484 5.418 1 96.56 180 TYR B N 1
ATOM 3013 C CA . TYR B 1 180 ? -2.953 28.734 4.469 1 96.56 180 TYR B CA 1
ATOM 3014 C C . TYR B 1 180 ? -3.221 29.188 3.039 1 96.56 180 TYR B C 1
ATOM 3016 O O . TYR B 1 180 ? -4.348 29.562 2.701 1 96.56 180 TYR B O 1
ATOM 3024 N N . ARG B 1 181 ? -2.221 29.125 2.275 1 96.5 181 ARG B N 1
ATOM 3025 C CA . ARG B 1 181 ? -2.318 29.5 0.867 1 96.5 181 ARG B CA 1
ATOM 3026 C C . ARG B 1 181 ? -2.334 28.266 -0.024 1 96.5 181 ARG B C 1
ATOM 3028 O O . ARG B 1 181 ? -1.629 27.281 0.245 1 96.5 181 ARG B O 1
ATOM 3035 N N . VAL B 1 182 ? -3.125 28.359 -1.066 1 96.94 182 VAL B N 1
ATOM 3036 C CA . VAL B 1 182 ? -3.232 27.219 -1.98 1 96.94 182 VAL B CA 1
ATOM 3037 C C . VAL B 1 182 ? -3.191 27.719 -3.424 1 96.94 182 VAL B C 1
ATOM 3039 O O . VAL B 1 182 ? -3.43 28.891 -3.689 1 96.94 182 VAL B O 1
ATOM 3042 N N . GLU B 1 183 ? -2.803 26.875 -4.316 1 96.75 183 GLU B N 1
ATOM 3043 C CA . GLU B 1 183 ? -2.82 27.094 -5.762 1 96.75 183 GLU B CA 1
ATOM 3044 C C . GLU B 1 183 ? -3.674 26.047 -6.461 1 96.75 183 GLU B C 1
ATOM 3046 O O . GLU B 1 183 ? -3.486 24.844 -6.25 1 96.75 183 GLU B O 1
ATOM 3051 N N . SER B 1 184 ? -4.594 26.547 -7.293 1 96.56 184 SER B N 1
ATOM 3052 C CA . SER B 1 184 ? -5.434 25.594 -8.023 1 96.56 184 SER B CA 1
ATOM 3053 C C . SER B 1 184 ? -4.621 24.828 -9.055 1 96.56 184 SER B C 1
ATOM 3055 O O . SER B 1 184 ? -3.803 25.406 -9.766 1 96.56 184 SER B O 1
ATOM 3057 N N . ARG B 1 185 ? -4.746 23.578 -9.055 1 94.62 185 ARG B N 1
ATOM 3058 C CA . ARG B 1 185 ? -4.141 22.719 -10.07 1 94.62 185 ARG B CA 1
ATOM 3059 C C . ARG B 1 185 ? -5.102 22.5 -11.234 1 94.62 185 ARG B C 1
ATOM 3061 O O . ARG B 1 185 ? -4.73 21.891 -12.242 1 94.62 185 ARG B O 1
ATOM 3068 N N . GLY B 1 186 ? -6.262 23.031 -11.055 1 92.12 186 GLY B N 1
ATOM 3069 C CA . GLY B 1 186 ? -7.305 22.797 -12.039 1 92.12 186 GLY B CA 1
ATOM 3070 C C . GLY B 1 186 ? -7.988 21.453 -11.867 1 92.12 186 GLY B C 1
ATOM 3071 O O . GLY B 1 186 ? -7.969 20.875 -10.781 1 92.12 186 GLY B O 1
ATOM 3072 N N . GLU B 1 187 ? -8.656 20.938 -12.953 1 91.75 187 GLU B N 1
ATOM 3073 C CA . GLU B 1 187 ? -9.398 19.688 -12.922 1 91.75 187 GLU B CA 1
ATOM 3074 C C . GLU B 1 187 ? -8.492 18.5 -13.242 1 91.75 187 GLU B C 1
ATOM 3076 O O . GLU B 1 187 ? -7.727 18.531 -14.211 1 91.75 187 GLU B O 1
ATOM 3081 N N . VAL B 1 188 ? -8.594 17.562 -12.406 1 91.19 188 VAL B N 1
ATOM 3082 C CA . VAL B 1 188 ? -7.809 16.344 -12.57 1 91.19 188 VAL B CA 1
ATOM 3083 C C . VAL B 1 188 ? -8.734 15.125 -12.555 1 91.19 188 VAL B C 1
ATOM 3085 O O . VAL B 1 188 ? -9.719 15.094 -11.805 1 91.19 188 VAL B O 1
ATOM 3088 N N . ILE B 1 189 ? -8.453 14.164 -13.383 1 88.25 189 ILE B N 1
ATOM 3089 C CA . ILE B 1 189 ? -9.211 12.922 -13.367 1 88.25 189 ILE B CA 1
ATOM 3090 C C . ILE B 1 189 ? -8.68 12 -12.266 1 88.25 189 ILE B C 1
ATOM 3092 O O . ILE B 1 189 ? -7.516 11.602 -12.289 1 88.25 189 ILE B O 1
ATOM 3096 N N . ILE B 1 190 ? -9.516 11.836 -11.352 1 86.19 190 ILE B N 1
ATOM 3097 C CA . ILE B 1 190 ? -9.156 10.977 -10.227 1 86.19 190 ILE B CA 1
ATOM 3098 C C . ILE B 1 190 ? -9.906 9.656 -10.328 1 86.19 190 ILE B C 1
ATOM 3100 O O . ILE B 1 190 ? -11.133 9.641 -10.414 1 86.19 190 ILE B O 1
ATOM 3104 N N . LYS B 1 191 ? -9.148 8.578 -10.305 1 77 191 LYS B N 1
ATOM 3105 C CA . LYS B 1 191 ? -9.734 7.25 -10.414 1 77 191 LYS B CA 1
ATOM 3106 C C . LYS B 1 191 ? -10.828 7.039 -9.367 1 77 191 LYS B C 1
ATOM 3108 O O . LYS B 1 191 ? -10.625 7.348 -8.188 1 77 191 LYS B O 1
ATOM 3113 N N . GLY B 1 192 ? -12.016 6.652 -9.805 1 75.12 192 GLY B N 1
ATOM 3114 C CA . GLY B 1 192 ? -13.117 6.359 -8.898 1 75.12 192 GLY B CA 1
ATOM 3115 C C . GLY B 1 192 ? -13.938 7.582 -8.539 1 75.12 192 GLY B C 1
ATOM 3116 O O . GLY B 1 192 ? -15.023 7.461 -7.961 1 75.12 192 GLY B O 1
ATOM 3117 N N . LYS B 1 193 ? -13.375 8.758 -8.758 1 81.06 193 LYS B N 1
ATOM 3118 C CA . LYS B 1 193 ? -14.039 9.992 -8.352 1 81.06 193 LYS B CA 1
ATOM 3119 C C . LYS B 1 193 ? -14.477 10.812 -9.562 1 81.06 193 LYS B C 1
ATOM 3121 O O . LYS B 1 193 ? -15.344 11.68 -9.453 1 81.06 193 LYS B O 1
ATOM 3126 N N . GLY B 1 194 ? -13.773 10.5 -10.656 1 87.88 194 GLY B N 1
ATOM 3127 C CA . GLY B 1 194 ? -14.023 11.328 -11.82 1 87.88 194 GLY B CA 1
ATOM 3128 C C . GLY B 1 194 ? -13.227 12.625 -11.812 1 87.88 194 GLY B C 1
ATOM 3129 O O . GLY B 1 194 ? -12.062 12.641 -11.406 1 87.88 194 GLY B O 1
ATOM 3130 N N . VAL B 1 195 ? -13.867 13.68 -12.375 1 91.12 195 VAL B N 1
ATOM 3131 C CA . VAL B 1 195 ? -13.18 14.961 -12.469 1 91.12 195 VAL B CA 1
ATOM 3132 C C . VAL B 1 195 ? -13.32 15.727 -11.156 1 91.12 195 VAL B C 1
ATOM 3134 O O . VAL B 1 195 ? -14.43 15.898 -10.648 1 91.12 195 VAL B O 1
ATOM 3137 N N . MET B 1 196 ? -12.195 16.156 -10.641 1 92.75 196 MET B N 1
ATOM 3138 C CA . MET B 1 196 ? -12.156 16.891 -9.375 1 92.75 196 MET B CA 1
ATOM 3139 C C . MET B 1 196 ? -11.227 18.094 -9.469 1 92.75 196 MET B C 1
ATOM 3141 O O . MET B 1 196 ? -10.148 18 -10.062 1 92.75 196 MET B O 1
ATOM 3145 N N . GLU B 1 197 ? -11.703 19.156 -8.898 1 96 197 GLU B N 1
ATOM 3146 C CA . GLU B 1 197 ? -10.766 20.266 -8.703 1 96 197 GLU B CA 1
ATOM 3147 C C . GLU B 1 197 ? -9.859 20.016 -7.504 1 96 197 GLU B C 1
ATOM 3149 O O . GLU B 1 197 ? -10.336 19.641 -6.426 1 96 197 GLU B O 1
ATOM 3154 N N . THR B 1 198 ? -8.609 20.188 -7.754 1 97.44 198 THR B N 1
ATOM 3155 C CA . THR B 1 198 ? -7.648 19.938 -6.688 1 97.44 198 THR B CA 1
ATOM 3156 C C . THR B 1 198 ? -6.68 21.109 -6.547 1 97.44 198 THR B C 1
ATOM 3158 O O . THR B 1 198 ? -6.758 22.078 -7.301 1 97.44 198 THR B O 1
ATOM 3161 N N . TYR B 1 199 ? -5.797 21.047 -5.512 1 98.25 199 TYR B N 1
ATOM 3162 C CA . TYR B 1 199 ? -4.977 22.203 -5.168 1 98.25 199 TYR B CA 1
ATOM 3163 C C . TYR B 1 199 ? -3.605 21.766 -4.668 1 98.25 199 TYR B C 1
ATOM 3165 O O . TYR B 1 199 ? -3.432 20.625 -4.223 1 98.25 199 TYR B O 1
ATOM 3173 N N . PHE B 1 200 ? -2.705 22.672 -4.773 1 98.25 200 PHE B N 1
ATOM 3174 C CA . PHE B 1 200 ? -1.427 22.531 -4.082 1 98.25 200 PHE B CA 1
ATOM 3175 C C . PHE B 1 200 ? -1.359 23.469 -2.877 1 98.25 200 PHE B C 1
ATOM 3177 O O . PHE B 1 200 ? -1.72 24.641 -2.969 1 98.25 200 PHE B O 1
ATOM 3184 N N . LEU B 1 201 ? -1.01 22.891 -1.797 1 98 201 LEU B N 1
ATOM 3185 C CA . LEU B 1 201 ? -0.748 23.688 -0.601 1 98 201 LEU B CA 1
ATOM 3186 C C . LEU B 1 201 ? 0.615 24.359 -0.688 1 98 201 LEU B C 1
ATOM 3188 O O . LEU B 1 201 ? 1.629 23.703 -0.924 1 98 201 LEU B O 1
ATOM 3192 N N . LEU B 1 202 ? 0.653 25.625 -0.494 1 95.69 202 LEU B N 1
ATOM 3193 C CA . LEU B 1 202 ? 1.882 26.391 -0.692 1 95.69 202 LEU B CA 1
ATOM 3194 C C . LEU B 1 202 ? 2.615 26.594 0.63 1 95.69 202 LEU B C 1
ATOM 3196 O O . LEU B 1 202 ? 1.99 26.891 1.65 1 95.69 202 LEU B O 1
ATOM 3200 N N . THR B 1 203 ? 3.904 26.359 0.534 1 87.88 203 THR B N 1
ATOM 3201 C CA . THR B 1 203 ? 4.75 26.641 1.687 1 87.88 203 THR B CA 1
ATOM 3202 C C . THR B 1 203 ? 5.039 28.141 1.78 1 87.88 203 THR B C 1
ATOM 3204 O O . THR B 1 203 ? 4.773 28.891 0.837 1 87.88 203 THR B O 1
ATOM 3207 N N . ASP B 1 204 ? 5.527 28.547 2.957 1 79.31 204 ASP B N 1
ATOM 3208 C CA . ASP B 1 204 ? 5.801 29.953 3.189 1 79.31 204 ASP B CA 1
ATOM 3209 C C . ASP B 1 204 ? 6.84 30.484 2.207 1 79.31 204 ASP B C 1
ATOM 3211 O O . ASP B 1 204 ? 6.84 31.672 1.871 1 79.31 204 ASP B O 1
ATOM 3215 N N . ASP B 1 205 ? 7.633 29.578 1.795 1 75.06 205 ASP B N 1
ATOM 3216 C CA . ASP B 1 205 ? 8.727 30.031 0.942 1 75.06 205 ASP B CA 1
ATOM 3217 C C . ASP B 1 205 ? 8.289 30.125 -0.517 1 75.06 205 ASP B C 1
ATOM 3219 O O . ASP B 1 205 ? 9.008 30.656 -1.355 1 75.06 205 ASP B O 1
ATOM 3223 N N . GLU B 1 206 ? 7.176 29.641 -0.778 1 73.69 206 GLU B N 1
ATOM 3224 C CA . GLU B 1 206 ? 6.723 29.656 -2.166 1 73.69 206 GLU B CA 1
ATOM 3225 C C . GLU B 1 206 ? 5.984 30.953 -2.49 1 73.69 206 GLU B C 1
ATOM 3227 O O . GLU B 1 206 ? 5.234 31.469 -1.66 1 73.69 206 GLU B O 1
ATOM 3232 N N . PRO B 1 207 ? 6.379 31.438 -3.639 1 67.62 207 PRO B N 1
ATOM 3233 C CA . PRO B 1 207 ? 5.75 32.719 -4.004 1 67.62 207 PRO B CA 1
ATOM 3234 C C . PRO B 1 207 ? 4.234 32.594 -4.152 1 67.62 207 PRO B C 1
ATOM 3236 O O . PRO B 1 207 ? 3.705 31.5 -4.32 1 67.62 207 PRO B O 1
ATOM 3239 N N . ASP B 1 208 ? 3.553 33.719 -3.914 1 64.5 208 ASP B N 1
ATOM 3240 C CA . ASP B 1 208 ? 2.1 33.781 -4.039 1 64.5 208 ASP B CA 1
ATOM 3241 C C . ASP B 1 208 ? 1.649 33.312 -5.43 1 64.5 208 ASP B C 1
ATOM 3243 O O . ASP B 1 208 ? 2.273 33.688 -6.434 1 64.5 208 ASP B O 1
ATOM 3247 N N . PRO B 1 209 ? 0.676 32.375 -5.512 1 62.28 209 PRO B N 1
ATOM 3248 C CA . PRO B 1 209 ? 0.204 31.938 -6.824 1 62.28 209 PRO B CA 1
ATOM 3249 C C . PRO B 1 209 ? -0.274 33.094 -7.703 1 62.28 209 PRO B C 1
ATOM 3251 O O . PRO B 1 209 ? -0.749 34.094 -7.191 1 62.28 209 PRO B O 1
ATOM 3254 N N . LYS B 1 210 ? 0.146 33.031 -9.047 1 52.41 210 LYS B N 1
ATOM 3255 C CA . LYS B 1 210 ? -0.375 34.031 -9.977 1 52.41 210 LYS B CA 1
ATOM 3256 C C . LYS B 1 210 ? -1.898 33.969 -10.055 1 52.41 210 LYS B C 1
ATOM 3258 O O . LYS B 1 210 ? -2.477 32.875 -10.109 1 52.41 210 LYS B O 1
ATOM 3263 N N . PRO B 1 211 ? -2.521 35.188 -9.75 1 40.94 211 PRO B N 1
ATOM 3264 C CA . PRO B 1 211 ? -3.979 35.188 -9.914 1 40.94 211 PRO B CA 1
ATOM 3265 C C . PRO B 1 211 ? -4.438 34.469 -11.18 1 40.94 211 PRO B C 1
ATOM 3267 O O . PRO B 1 211 ? -3.762 34.531 -12.211 1 40.94 211 PRO B O 1
ATOM 3270 N N . ALA B 1 212 ? -5.516 33.844 -11.18 1 37.69 212 ALA B N 1
ATOM 3271 C CA . ALA B 1 212 ? -6.09 33.312 -12.414 1 37.69 212 ALA B CA 1
ATOM 3272 C C . ALA B 1 212 ? -6.516 34.469 -13.344 1 37.69 212 ALA B C 1
ATOM 3274 O O . ALA B 1 212 ? -7.062 35.469 -12.898 1 37.69 212 ALA B O 1
#

Radius of gyration: 21.51 Å; Cα contacts (8 Å, |Δi|>4): 850; chains: 2; bounding box: 54×62×58 Å

Nearest PDB structures (foldseek):
  9bcv-assembly1_B  TM=9.511E-01  e=7.523E-30  Homo sapiens
  9bcs-assembly1_B  TM=9.412E-01  e=1.711E-28  Homo sapiens
  9bcs-assembly1_A  TM=9.341E-01  e=1.609E-28  Homo sapiens
  9bco-assembly1_B  TM=9.064E-01  e=5.558E-25  Homo sapiens
  9bco-assembly1_A  TM=8.930E-01  e=9.893E-24  Homo sapiens

Organism: Panagrellus redivivus (NCBI:txid6233)

=== Feature glossary ===
Legend for the data blocks above and below:

— What the protein is —

Sequence gives the chain of amino acids in standard one-letter code (A=alanine, C=cysteine, …, Y=tyrosine), read N→C. It is the only feature that is directly encoded by the gene; all structural features are derived from the folded form of this sequence.

The annotation block draws on four external resources. InterPro: which protein families and domains the sequence belongs to. GO: standardized terms for what the protein does, what process it participates in, and where in the cell it acts. CATH: which structural fold it has in the CATH hierarchy. Organism: the species of origin.

— Where its atoms are —

Atomic coordinates in PDBx/mmCIF format — the same representation the Protein Data Bank distributes. Each line of the _atom_site loop places one backbone atom in Cartesian space (units: ångströms, origin: arbitrary).

Six rendered views show the 3D structure from the faces of a cube — i.e. along ±x, ±y, ±z. Rendering representation is drawn randomly per protein from cartoon (secondary-structure ribbons), sticks (backbone bonds), or molecular surface; coloring is either N→C rainbow (blue at the N-terminus through red at the C-terminus) or one color per chain.

— Local backbone conformation —

DSSP 8-state secondary structure assigns each residue one of H (α-helix), G (3₁₀-helix), I (π-helix), E (extended β-strand), B (isolated β-bridge), T (hydrogen-bonded turn), S (bend), or '-' (coil). The assignment is computed from backbone hydrogen-bond geometry via the Kabsch–Sander algorithm.

P-SEA three-state annotation labels each residue as helix, strand, or coil based purely on the geometry of the Cα trace. It serves as a fallback when the full backbone (and thus DSSP) is unavailable.

φ (phi) and ψ (psi) are the two rotatable backbone dihedrals per residue: φ is the C(i-1)–N–Cα–C torsion, ψ is the N–Cα–C–N(i+1) torsion, both in degrees on (−180°, 180°]. α-helical residues cluster near (−60°, −45°); β-strand residues near (−120°, +130°). A Ramachandran plot is simply a scatter of (φ, ψ) for every residue.

— Global shape and packing —

Radius of gyration (Rg) is the root-mean-square distance of Cα atoms from their centroid — a single number for overall size and compactness. A globular domain of N residues has Rg ≈ 2.2·N^0.38 Å; an extended or disordered chain has a much larger Rg. The Cα contact count is the number of residue pairs whose Cα atoms are within 8 Å and are more than four positions apart in sequence — a standard proxy for tertiary packing density. The bounding box is the smallest axis-aligned box enclosing all Cα atoms.

Accessible surface area quantifies burial. A residue with SASA near zero is packed into the hydrophobic core; one with SASA >100 Å² sits on the surface. Computed here via the Shrake–Rupley numerical algorithm with a 1.4 Å probe.

The contact map is a binary N×N matrix image: pixel (i, j) is dark where Cα_i and Cα_j are within 8 Å and |i−j|>4. Because the |i−j|>4 filter removes local helical contacts, off-diagonal stripes parallel to the main diagonal indicate parallel β-sheets; stripes perpendicular to it indicate antiparallel β-sheets. The Ramachandran plot scatters every residue's (φ, ψ) pair against the sterically allowed regions. The PAE heatmap renders the predicted-aligned-error matrix.

— Structural neighborhood —

A 3Di character summarizes, for each residue, the relative orientation of the Cα frame of its nearest spatial neighbor. Because it encodes fold topology rather than chemistry, 3Di alignments detect remote structural similarity that sequence alignment misses.

Structural nearest neighbors (via Foldseek easy-search vs the PDB). Reported per hit: target PDB id, E-value, and alignment TM-score. A TM-score above ~0.5 is the conventional threshold for 'same fold'.

— Confidence and disorder —

For AlphaFold models, the B-factor field carries pLDDT — the model's own estimate of local accuracy on a 0–100 scale. Regions with pLDDT<50 should be treated as essentially unmodeled; they often correspond to intrinsically disordered segments.

B-factor (Debye–Waller factor) reflects atomic displacement in the crystal lattice. It is an experimental observable (units Å²), not a prediction; low values mean the atom is pinned down, high values mean it moves or is heterogeneous across the crystal.

Predicted Aligned Error (PAE) is an AlphaFold confidence matrix: entry (i, j) is the expected error in the position of residue j, in ångströms, when the prediction is superimposed on the true structure at residue i. Low PAE within a block of residues means that block is internally rigid and well-predicted; high PAE between two blocks means their relative placement is uncertain even if each block individually is confident.